Protein AF-A0A950ACF1-F1 (afdb_monomer_lite)

Sequence (476 aa):
MDDERRKQRQRLLIRALIIVLVVAILGFWPLPYYVVGPWAAEDLDHVVHVAGASPPPGAMYDTTIIPLPGRPATVIAAKLLPGVEILPRTELAPSNMSDFEVIRASYASQEEGKQSAAIVAAHAVGLPFEFKHIYSIARLNPLRTSGQCFRPGDRLVSVDGTPIDALGILVGAAQSKPAGSHFDVRVVRGGKQARLRCTTALIQKRPRFGVVLGVNEIIGPLPIEVTYTLPWYQSGGSSGLMFALQIYRTLTHVDLTHGLGVAGTGVIDNDGNVGPIVGARQKVIAAKRKGASVFLVPAQNYDDVRDTPGMRVIPVSNFNEAVNWLSWRLGSCPKAADDITSLTGIAFADLPIGDAELNGTKLPAGILRLDYGHAACNLIRFWYFWRDRGVPLRVHFVKSTMRQATLSMMHGRPTLIITDTRGRAYSKALPRLPDALVGYFISNRPGIALWTSPHTYDYVGFGAQGITLWHAQPTQ

Radius of gyration: 30.92 Å; chains: 1; bounding box: 105×61×81 Å

Structure (mmCIF, N/CA/C/O backbone):
data_AF-A0A950ACF1-F1
#
_entry.id   AF-A0A950ACF1-F1
#
loop_
_atom_site.group_PDB
_atom_site.id
_atom_site.type_symbol
_atom_site.label_atom_id
_atom_site.label_alt_id
_atom_site.label_comp_id
_atom_site.label_asym_id
_atom_site.label_entity_id
_atom_site.label_seq_id
_atom_site.pdbx_PDB_ins_code
_atom_site.Cartn_x
_atom_site.Cartn_y
_atom_site.Cartn_z
_atom_site.occupancy
_atom_site.B_iso_or_equiv
_atom_site.auth_seq_id
_atom_site.auth_comp_id
_atom_site.auth_asym_id
_atom_site.auth_atom_id
_atom_site.pdbx_PDB_model_num
ATOM 1 N N . MET A 1 1 ? 54.295 22.801 -48.598 1.00 59.25 1 MET A N 1
ATOM 2 C CA . MET A 1 1 ? 53.868 21.456 -48.145 1.00 59.25 1 MET A CA 1
ATOM 3 C C . MET A 1 1 ? 53.621 21.404 -46.631 1.00 59.25 1 MET A C 1
ATOM 5 O O . MET A 1 1 ? 52.627 20.813 -46.231 1.00 59.25 1 MET A O 1
ATOM 9 N N . ASP A 1 2 ? 54.438 22.064 -45.797 1.00 70.00 2 ASP A N 1
ATOM 10 C CA . ASP A 1 2 ? 54.227 22.118 -44.333 1.00 70.00 2 ASP A CA 1
ATOM 11 C C . ASP A 1 2 ? 53.008 22.938 -43.877 1.00 70.00 2 ASP A C 1
ATOM 13 O O . ASP A 1 2 ? 52.310 22.534 -42.948 1.00 70.00 2 ASP A O 1
ATOM 17 N N . ASP A 1 3 ? 52.692 24.051 -44.546 1.00 75.50 3 ASP A N 1
ATOM 18 C CA . ASP A 1 3 ? 51.547 24.900 -44.172 1.00 75.50 3 ASP A CA 1
ATOM 19 C C . ASP A 1 3 ? 50.185 24.215 -44.434 1.00 75.50 3 ASP A C 1
ATOM 21 O O . ASP A 1 3 ? 49.265 24.284 -43.620 1.00 75.50 3 ASP A O 1
ATOM 25 N N . GLU A 1 4 ? 50.085 23.449 -45.524 1.00 78.62 4 GLU A N 1
ATOM 26 C CA . GLU A 1 4 ? 48.934 22.588 -45.853 1.00 78.62 4 GLU A CA 1
ATOM 27 C C . GLU A 1 4 ? 48.722 21.494 -44.791 1.00 78.62 4 GLU A C 1
ATOM 29 O O . GLU A 1 4 ? 47.621 21.348 -44.252 1.00 78.62 4 GLU A O 1
ATOM 34 N N . ARG A 1 5 ? 49.791 20.782 -44.396 1.00 78.62 5 ARG A N 1
ATOM 35 C CA . ARG A 1 5 ? 49.733 19.759 -43.334 1.00 78.62 5 ARG A CA 1
ATOM 36 C C . ARG A 1 5 ? 49.367 20.363 -41.976 1.00 78.62 5 ARG A C 1
ATOM 38 O O . ARG A 1 5 ? 48.595 19.760 -41.227 1.00 78.62 5 ARG A O 1
ATOM 45 N N . ARG A 1 6 ? 49.862 21.567 -41.661 1.00 83.25 6 ARG A N 1
ATOM 46 C CA . ARG A 1 6 ? 49.518 22.307 -40.435 1.00 83.25 6 ARG A CA 1
ATOM 47 C C . ARG A 1 6 ? 48.039 22.697 -40.409 1.00 83.25 6 ARG A C 1
ATOM 49 O O . ARG A 1 6 ? 47.369 22.423 -39.414 1.00 83.25 6 ARG A O 1
ATOM 56 N N . LYS A 1 7 ? 47.506 23.247 -41.506 1.00 84.25 7 LYS A N 1
ATOM 57 C CA . LYS A 1 7 ? 46.078 23.585 -41.654 1.00 84.25 7 LYS A CA 1
ATOM 58 C C . LYS A 1 7 ? 45.184 22.344 -41.584 1.00 84.25 7 LYS A C 1
ATOM 60 O O . LYS A 1 7 ? 44.139 22.381 -40.936 1.00 84.25 7 LYS A O 1
ATOM 65 N N . GLN A 1 8 ? 45.593 21.227 -42.187 1.00 86.81 8 GLN A N 1
ATOM 66 C CA . GLN A 1 8 ? 44.850 19.964 -42.131 1.00 86.81 8 GLN A CA 1
ATOM 67 C C . GLN A 1 8 ? 44.828 19.372 -40.713 1.00 86.81 8 GLN A C 1
ATOM 69 O O . GLN A 1 8 ? 43.761 19.000 -40.223 1.00 86.81 8 GLN A O 1
ATOM 74 N N . ARG A 1 9 ? 45.970 19.366 -40.010 1.00 88.06 9 ARG A N 1
ATOM 75 C CA . ARG A 1 9 ? 46.056 18.957 -38.599 1.00 88.06 9 ARG A CA 1
ATOM 76 C C . ARG A 1 9 ? 45.216 19.866 -37.701 1.00 88.06 9 ARG A C 1
ATOM 78 O O . ARG A 1 9 ? 44.505 19.367 -36.837 1.00 88.06 9 ARG A O 1
ATOM 85 N N . GLN A 1 10 ? 45.227 21.176 -37.938 1.00 90.62 10 GLN A N 1
ATOM 86 C CA . GLN A 1 10 ? 44.403 22.134 -37.199 1.00 90.62 10 GLN A CA 1
ATOM 87 C C . GLN A 1 10 ? 42.901 21.891 -37.424 1.00 90.62 10 GLN A C 1
ATOM 89 O O . GLN A 1 10 ? 42.143 21.862 -36.461 1.00 90.62 10 GLN A O 1
ATOM 94 N N . ARG A 1 11 ? 42.463 21.626 -38.664 1.00 92.69 11 ARG A N 1
ATOM 95 C CA . ARG A 1 11 ? 41.067 21.246 -38.965 1.00 92.69 11 ARG A CA 1
ATOM 96 C C . ARG A 1 11 ? 40.663 19.934 -38.288 1.00 92.69 11 ARG A C 1
ATOM 98 O O . ARG A 1 11 ? 39.550 19.842 -37.779 1.00 92.69 11 ARG A O 1
ATOM 105 N N . LEU A 1 12 ? 41.548 18.934 -38.266 1.00 91.38 12 LEU A N 1
ATOM 106 C CA . LEU A 1 12 ? 41.316 17.664 -37.567 1.00 91.38 12 LEU A CA 1
ATOM 107 C C . LEU A 1 12 ? 41.183 17.865 -36.053 1.00 91.38 12 LEU A C 1
ATOM 109 O O . LEU A 1 12 ? 40.241 17.349 -35.460 1.00 91.38 12 LEU A O 1
ATOM 113 N N . LEU A 1 13 ? 42.064 18.666 -35.447 1.00 93.62 13 LEU A N 1
ATOM 114 C CA . LEU A 1 13 ? 41.998 19.004 -34.023 1.00 93.62 13 LEU A CA 1
ATOM 115 C C . LEU A 1 13 ? 40.719 19.773 -33.672 1.00 93.62 13 LEU A C 1
ATOM 117 O O . LEU A 1 13 ? 40.073 19.450 -32.681 1.00 93.62 13 LEU A O 1
ATOM 121 N N . ILE A 1 14 ? 40.308 20.734 -34.505 1.00 94.38 14 ILE A N 1
ATOM 122 C CA . ILE A 1 14 ? 39.051 21.475 -34.316 1.00 94.38 14 ILE A CA 1
ATOM 123 C C . ILE A 1 14 ? 37.847 20.530 -34.403 1.00 94.38 14 ILE A C 1
ATOM 125 O O . ILE A 1 14 ? 36.968 20.584 -33.549 1.00 94.38 14 ILE A O 1
ATOM 129 N N . ARG A 1 15 ? 37.805 19.627 -35.392 1.00 95.38 15 ARG A N 1
ATOM 130 C CA . ARG A 1 15 ? 36.728 18.628 -35.508 1.00 95.38 15 ARG A CA 1
ATOM 131 C C . ARG A 1 15 ? 36.684 17.698 -34.299 1.00 95.38 15 ARG A C 1
ATOM 133 O O . ARG A 1 15 ? 35.604 17.465 -33.770 1.00 95.38 15 ARG A O 1
ATOM 140 N N . ALA A 1 16 ? 37.837 17.208 -33.847 1.00 94.75 16 ALA A N 1
ATOM 141 C CA . ALA A 1 16 ? 37.926 16.375 -32.653 1.00 94.75 16 ALA A CA 1
ATOM 142 C C . ALA A 1 16 ? 37.417 17.124 -31.413 1.00 94.75 16 ALA A C 1
ATOM 144 O O . ALA A 1 16 ? 36.610 16.582 -30.665 1.00 94.75 16 ALA A O 1
ATOM 145 N N . LEU A 1 17 ? 37.805 18.392 -31.242 1.00 96.38 17 LEU A N 1
ATOM 146 C CA . LEU A 1 17 ? 37.333 19.234 -30.144 1.00 96.38 17 LEU A CA 1
ATOM 147 C C . LEU A 1 17 ? 35.815 19.455 -30.193 1.00 96.38 17 LEU A C 1
ATOM 149 O O . LEU A 1 17 ? 35.157 19.347 -29.164 1.00 96.38 17 LEU A O 1
ATOM 153 N N . ILE A 1 18 ? 35.247 19.718 -31.375 1.00 96.19 18 ILE A N 1
ATOM 154 C CA . ILE A 1 18 ? 33.795 19.865 -31.553 1.00 96.19 18 ILE A CA 1
ATOM 155 C C . ILE A 1 18 ? 33.076 18.565 -31.192 1.00 96.19 18 ILE A C 1
ATOM 157 O O . ILE A 1 18 ? 32.082 18.607 -30.476 1.00 96.19 18 ILE A O 1
ATOM 161 N N . ILE A 1 19 ? 33.575 17.412 -31.644 1.00 96.06 19 ILE A N 1
ATOM 162 C CA . ILE A 1 19 ? 32.984 16.109 -31.310 1.00 96.06 19 ILE A CA 1
ATOM 163 C C . ILE A 1 19 ? 33.024 15.883 -29.797 1.00 96.06 19 ILE A C 1
ATOM 165 O O . ILE A 1 19 ? 32.004 15.527 -29.214 1.00 96.06 19 ILE A O 1
ATOM 169 N N . VAL A 1 20 ? 34.162 16.146 -29.148 1.00 96.25 20 VAL A N 1
ATOM 170 C CA . VAL A 1 20 ? 34.296 16.039 -27.687 1.00 96.25 20 VAL A CA 1
ATOM 171 C C . VAL A 1 20 ? 33.315 16.973 -26.979 1.00 96.25 20 VAL A C 1
ATOM 173 O O . VAL A 1 20 ? 32.646 16.544 -26.044 1.00 96.25 20 VAL A O 1
ATOM 176 N N . LEU A 1 21 ? 33.170 18.216 -27.445 1.00 95.88 21 LEU A N 1
ATOM 177 C CA . LEU A 1 21 ? 32.227 19.178 -26.875 1.00 95.88 21 LEU A CA 1
ATOM 178 C C . LEU A 1 21 ? 30.772 18.722 -27.048 1.00 95.88 21 LEU A C 1
ATOM 180 O O . LEU A 1 21 ? 29.998 18.793 -26.100 1.00 95.88 21 LEU A O 1
ATOM 184 N N . VAL A 1 22 ? 30.397 18.218 -28.225 1.00 95.62 22 VAL A N 1
ATOM 185 C CA . VAL A 1 22 ? 29.049 17.693 -28.487 1.00 95.62 22 VAL A CA 1
ATOM 186 C C . VAL A 1 22 ? 28.767 16.484 -27.601 1.00 95.62 22 VAL A C 1
ATOM 188 O O . VAL A 1 22 ? 27.722 16.438 -26.960 1.00 95.62 22 VAL A O 1
ATOM 191 N N . VAL A 1 23 ? 29.700 15.536 -27.499 1.00 94.62 23 VAL A N 1
ATOM 192 C CA . VAL A 1 23 ? 29.569 14.374 -26.606 1.00 94.62 23 VAL A CA 1
ATOM 193 C C . VAL A 1 23 ? 29.463 14.820 -25.147 1.00 94.62 23 VAL A C 1
ATOM 195 O O . VAL A 1 23 ? 28.624 14.298 -24.415 1.00 94.62 23 VAL A O 1
ATOM 198 N N . ALA A 1 24 ? 30.239 15.824 -24.730 1.00 94.12 24 ALA A N 1
ATOM 199 C CA . ALA A 1 24 ? 30.163 16.381 -23.385 1.00 94.12 24 ALA A CA 1
ATOM 200 C C . ALA A 1 24 ? 28.803 17.047 -23.112 1.00 94.12 24 ALA A C 1
ATOM 202 O O . ALA A 1 24 ? 28.193 16.794 -22.078 1.00 94.12 24 ALA A O 1
ATOM 203 N N . ILE A 1 25 ? 28.273 17.838 -24.049 1.00 93.81 25 ILE A N 1
ATOM 204 C CA . ILE A 1 25 ? 26.947 18.459 -23.920 1.00 93.81 25 ILE A CA 1
ATOM 205 C C . ILE A 1 25 ? 25.858 17.382 -23.868 1.00 93.81 25 ILE A C 1
ATOM 207 O O . ILE A 1 25 ? 25.028 17.387 -22.962 1.00 93.81 25 ILE A O 1
ATOM 211 N N . LEU A 1 26 ? 25.880 16.415 -24.788 1.00 93.12 26 LEU A N 1
ATOM 212 C CA . LEU A 1 26 ? 24.902 15.326 -24.815 1.00 93.12 26 LEU A CA 1
ATOM 213 C C . LEU A 1 26 ? 24.937 14.488 -23.530 1.00 93.12 26 LEU A C 1
ATOM 215 O O . LEU A 1 26 ? 23.890 14.053 -23.045 1.00 93.12 26 LEU A O 1
ATOM 219 N N . GLY A 1 27 ? 26.141 14.266 -23.003 1.00 90.56 27 GLY A N 1
ATOM 220 C CA . GLY A 1 27 ? 26.412 13.380 -21.884 1.00 90.56 27 GLY A CA 1
ATOM 221 C C . GLY A 1 27 ? 26.363 14.029 -20.507 1.00 90.56 27 GLY A C 1
ATOM 222 O O . GLY A 1 27 ? 26.218 13.281 -19.549 1.00 90.56 27 GLY A O 1
ATOM 223 N N . PHE A 1 28 ? 26.461 15.356 -20.371 1.00 91.56 28 PHE A N 1
ATOM 224 C CA . PHE A 1 28 ? 26.567 16.031 -19.065 1.00 91.56 28 PHE A CA 1
ATOM 225 C C . PHE A 1 28 ? 25.699 17.282 -18.906 1.00 91.56 28 PHE A C 1
ATOM 227 O O . PHE A 1 28 ? 25.537 17.731 -17.773 1.00 91.56 28 PHE A O 1
ATOM 234 N N . TRP A 1 29 ? 25.118 17.841 -19.976 1.00 92.38 29 TRP A N 1
ATOM 235 C CA . TRP A 1 29 ? 24.263 19.021 -19.838 1.00 92.38 29 TRP A CA 1
ATOM 236 C C . TRP A 1 29 ? 22.988 18.670 -19.053 1.00 92.38 29 TRP A C 1
ATOM 238 O O . TRP A 1 29 ? 22.225 17.809 -19.506 1.00 92.38 29 TRP A O 1
ATOM 248 N N . PRO A 1 30 ? 22.742 19.292 -17.886 1.00 89.38 30 PRO A N 1
ATOM 249 C CA . PRO A 1 30 ? 21.595 18.956 -17.059 1.00 89.38 30 PRO A CA 1
ATOM 250 C C . PRO A 1 30 ? 20.312 19.504 -17.685 1.00 89.38 30 PRO A C 1
ATOM 252 O O . PRO A 1 30 ? 20.248 20.657 -18.114 1.00 89.38 30 PRO A O 1
ATOM 255 N N . LEU A 1 31 ? 19.273 18.678 -17.717 1.00 90.69 31 LEU A N 1
ATOM 256 C CA . LEU A 1 31 ? 17.921 19.070 -18.097 1.00 90.69 31 LEU A CA 1
ATOM 257 C C . LEU A 1 31 ? 16.986 18.941 -16.884 1.00 90.69 31 LEU A C 1
ATOM 259 O O . LEU A 1 31 ? 17.236 18.113 -16.008 1.00 90.69 31 LEU A O 1
ATOM 263 N N . PRO A 1 32 ? 15.887 19.713 -16.819 1.00 90.12 32 PRO A N 1
ATOM 264 C CA . PRO A 1 32 ? 14.957 19.708 -15.685 1.00 90.12 32 PRO A CA 1
ATOM 265 C C . PRO A 1 32 ? 13.999 18.498 -15.695 1.00 90.12 32 PRO A C 1
ATOM 267 O O . PRO A 1 32 ? 12.818 18.627 -15.372 1.00 90.12 32 PRO A O 1
ATOM 270 N N . TYR A 1 33 ? 14.501 17.317 -16.061 1.00 89.88 33 TYR A N 1
ATOM 271 C CA . TYR A 1 33 ? 13.730 16.082 -16.196 1.00 89.88 33 TYR A CA 1
ATOM 272 C C . TYR A 1 33 ? 14.450 14.907 -15.537 1.00 89.88 33 TYR A C 1
ATOM 274 O O . TYR A 1 33 ? 15.666 14.938 -15.358 1.00 89.88 33 TYR A O 1
ATOM 282 N N . TYR A 1 34 ? 13.704 13.849 -15.252 1.00 90.06 34 TYR A N 1
ATOM 283 C CA . TYR A 1 34 ? 14.215 12.501 -15.047 1.00 90.06 34 TYR A CA 1
ATOM 284 C C . TYR A 1 34 ? 13.729 11.597 -16.173 1.00 90.06 34 TYR A C 1
ATOM 286 O O . TYR A 1 34 ? 12.640 11.776 -16.714 1.00 90.06 34 TYR A O 1
ATOM 294 N N . VAL A 1 35 ? 14.547 10.611 -16.510 1.00 91.88 35 VAL A N 1
ATOM 295 C CA . VAL A 1 35 ? 14.185 9.507 -17.390 1.00 91.88 35 VAL A CA 1
ATOM 296 C C . VAL A 1 35 ? 13.959 8.284 -16.512 1.00 91.88 35 VAL A C 1
ATOM 298 O O . VAL A 1 35 ? 14.877 7.851 -15.817 1.00 91.88 35 VAL A O 1
ATOM 301 N N . VAL A 1 36 ? 12.739 7.753 -16.519 1.00 90.81 36 VAL A N 1
ATOM 302 C CA . VAL A 1 36 ? 12.312 6.645 -15.659 1.00 90.81 36 VAL A CA 1
ATOM 303 C C . VAL A 1 36 ? 11.988 5.427 -16.511 1.00 90.81 36 VAL A C 1
ATOM 305 O O . VAL A 1 36 ? 11.201 5.511 -17.453 1.00 90.81 36 VAL A O 1
ATOM 308 N N . GLY A 1 37 ? 12.587 4.285 -16.178 1.00 91.19 37 GLY A N 1
ATOM 309 C CA . GLY A 1 37 ? 12.378 3.025 -16.891 1.00 91.19 37 GLY A CA 1
ATOM 310 C C . GLY A 1 37 ? 12.164 1.824 -15.963 1.00 91.19 37 GLY A C 1
ATOM 311 O O . GLY A 1 37 ? 12.473 1.904 -14.768 1.00 91.19 37 GLY A O 1
ATOM 312 N N . PRO A 1 38 ? 11.642 0.703 -16.503 1.00 91.31 38 PRO A N 1
ATOM 313 C CA . PRO A 1 38 ? 11.523 -0.554 -15.772 1.00 91.31 38 PRO A CA 1
ATOM 314 C C . PRO A 1 38 ? 12.912 -1.062 -15.388 1.00 91.31 38 PRO A C 1
ATOM 316 O O . PRO A 1 38 ? 13.802 -1.110 -16.240 1.00 91.31 38 PRO A O 1
ATOM 319 N N . TRP A 1 39 ? 13.080 -1.473 -14.131 1.00 90.19 39 TRP A N 1
ATOM 320 C CA . TRP A 1 39 ? 14.348 -2.007 -13.637 1.00 90.19 39 TRP A CA 1
ATOM 321 C C . TRP A 1 39 ? 14.224 -3.473 -13.220 1.00 90.19 39 TRP A C 1
ATOM 323 O O . TRP A 1 39 ? 14.405 -4.355 -14.060 1.00 90.19 39 TRP A O 1
ATOM 333 N N . ALA A 1 40 ? 13.872 -3.738 -11.963 1.00 91.00 40 ALA A N 1
ATOM 334 C CA . ALA A 1 40 ? 13.846 -5.083 -11.399 1.00 91.00 40 ALA A CA 1
ATOM 335 C C . ALA A 1 40 ? 12.542 -5.373 -10.649 1.00 91.00 40 ALA A C 1
ATOM 337 O O . ALA A 1 40 ? 11.865 -4.466 -10.154 1.00 91.00 40 ALA A O 1
ATOM 338 N N . ALA A 1 41 ? 12.229 -6.666 -10.583 1.00 95.12 41 ALA A N 1
ATOM 339 C CA . ALA A 1 41 ? 11.242 -7.243 -9.688 1.00 95.12 41 ALA A CA 1
ATOM 340 C C . ALA A 1 41 ? 11.959 -8.297 -8.828 1.00 95.12 41 ALA A C 1
ATOM 342 O O . ALA A 1 41 ? 12.358 -9.354 -9.338 1.00 95.12 41 ALA A O 1
ATOM 343 N N . GLU A 1 42 ? 12.198 -7.954 -7.565 1.00 95.62 42 GLU A N 1
ATOM 344 C CA . GLU A 1 42 ? 12.987 -8.753 -6.625 1.00 95.62 42 GLU A CA 1
ATOM 345 C C . GLU A 1 42 ? 12.108 -9.767 -5.912 1.00 95.62 42 GLU A C 1
ATOM 347 O O . GLU A 1 42 ? 11.001 -9.433 -5.498 1.00 95.62 42 GLU A O 1
ATOM 352 N N . ASP A 1 43 ? 12.602 -10.995 -5.775 1.00 96.25 43 ASP A N 1
ATOM 353 C CA . ASP A 1 43 ? 11.902 -12.054 -5.047 1.00 96.25 43 ASP A CA 1
ATOM 354 C C . ASP A 1 43 ? 11.985 -11.800 -3.542 1.00 96.25 43 ASP A C 1
ATOM 356 O O . ASP A 1 43 ? 13.077 -11.722 -2.971 1.00 96.25 43 ASP A O 1
ATOM 360 N N . LEU A 1 44 ? 10.827 -11.646 -2.906 1.00 96.88 44 LEU A N 1
ATOM 361 C CA . LEU A 1 44 ? 10.745 -11.254 -1.507 1.00 96.88 44 LEU A CA 1
ATOM 362 C C . LEU A 1 44 ? 11.279 -12.317 -0.548 1.00 96.88 44 LEU A C 1
ATOM 364 O O . LEU A 1 44 ? 11.723 -11.952 0.541 1.00 96.88 44 LEU A O 1
ATOM 368 N N . ASP A 1 45 ? 11.329 -13.586 -0.958 1.00 95.62 45 ASP A N 1
ATOM 369 C CA . ASP A 1 45 ? 11.904 -14.667 -0.150 1.00 95.62 45 ASP A CA 1
ATOM 370 C C . ASP A 1 45 ? 13.422 -14.491 0.060 1.00 95.62 45 ASP A C 1
ATOM 372 O O . ASP A 1 45 ? 13.988 -14.980 1.040 1.00 95.62 45 ASP A O 1
ATOM 376 N N . HIS A 1 46 ? 14.090 -13.751 -0.831 1.00 94.62 46 HIS A N 1
ATOM 377 C CA . HIS A 1 46 ? 15.515 -13.410 -0.730 1.00 94.62 46 HIS A CA 1
ATOM 378 C C . HIS A 1 46 ? 15.776 -12.014 -0.160 1.00 94.62 46 HIS A C 1
ATOM 380 O O . HIS A 1 46 ? 16.929 -11.656 0.075 1.00 94.62 46 HIS A O 1
ATOM 386 N N . VAL A 1 47 ? 14.722 -11.221 0.032 1.00 95.56 47 VAL A N 1
ATOM 387 C CA . VAL A 1 47 ? 14.828 -9.820 0.444 1.00 95.56 47 VAL A CA 1
ATOM 388 C C . VAL A 1 47 ? 14.407 -9.622 1.890 1.00 95.56 47 VAL A C 1
ATOM 390 O O . VAL A 1 47 ? 15.050 -8.845 2.588 1.00 95.56 47 VAL A O 1
ATOM 393 N N . VAL A 1 48 ? 13.341 -10.280 2.347 1.00 97.75 48 VAL A N 1
ATOM 394 C CA . VAL A 1 48 ? 12.764 -10.065 3.680 1.00 97.75 48 VAL A CA 1
ATOM 395 C C . VAL A 1 48 ? 12.901 -11.337 4.503 1.00 97.75 48 VAL A C 1
ATOM 397 O O . VAL A 1 48 ? 12.339 -12.376 4.160 1.00 97.75 48 VAL A O 1
ATOM 400 N N . HIS A 1 49 ? 13.609 -11.245 5.624 1.00 98.00 49 HIS A N 1
ATOM 401 C CA . HIS A 1 49 ? 13.852 -12.377 6.510 1.00 98.00 49 HIS A CA 1
ATOM 402 C C . HIS A 1 49 ? 13.301 -12.090 7.900 1.00 98.00 49 HIS A C 1
ATOM 404 O O . HIS A 1 49 ? 13.713 -11.135 8.558 1.00 98.00 49 HIS A O 1
ATOM 410 N N . VAL A 1 50 ? 12.386 -12.941 8.356 1.00 97.75 50 VAL A N 1
ATOM 411 C CA . VAL A 1 50 ? 11.824 -12.889 9.708 1.00 97.75 50 VAL A CA 1
ATOM 412 C C . VAL A 1 50 ? 12.550 -13.915 10.570 1.00 97.75 50 VAL A C 1
ATOM 414 O O . VAL A 1 50 ? 12.611 -15.092 10.212 1.00 97.75 50 VAL A O 1
ATOM 417 N N . ALA A 1 51 ? 13.114 -13.486 11.698 1.00 97.12 51 ALA A N 1
ATOM 418 C CA . ALA A 1 51 ? 13.851 -14.382 12.582 1.00 97.12 51 ALA A CA 1
ATOM 419 C C . ALA A 1 51 ? 12.962 -15.542 13.069 1.00 97.12 51 ALA A C 1
ATOM 421 O O . ALA A 1 51 ? 11.860 -15.332 13.572 1.00 97.12 51 ALA A O 1
ATOM 422 N N . GLY A 1 52 ? 13.449 -16.778 12.921 1.00 94.50 52 GLY A N 1
ATOM 423 C CA . GLY A 1 52 ? 12.760 -17.982 13.399 1.00 94.50 52 GLY A CA 1
ATOM 424 C C . GLY A 1 52 ? 11.556 -18.444 12.567 1.00 94.50 52 GLY A C 1
ATOM 425 O O . GLY A 1 52 ? 10.893 -19.393 12.978 1.00 94.50 52 GLY A O 1
ATOM 426 N N . ALA A 1 53 ? 11.278 -17.829 11.413 1.00 94.44 53 ALA A N 1
ATOM 427 C CA . ALA A 1 53 ? 10.174 -18.210 10.533 1.00 94.44 53 ALA A CA 1
ATOM 428 C C . ALA A 1 53 ? 10.615 -18.275 9.062 1.00 94.44 53 ALA A C 1
ATOM 430 O O . ALA A 1 53 ? 11.638 -17.720 8.664 1.00 94.44 53 ALA A O 1
ATOM 431 N N . SER A 1 54 ? 9.852 -18.985 8.233 1.00 94.19 54 SER A N 1
ATOM 432 C CA . SER A 1 54 ? 10.098 -19.079 6.789 1.00 94.19 54 SER A CA 1
ATOM 433 C C . SER A 1 54 ? 8.789 -18.932 6.021 1.00 94.19 54 SER A C 1
ATOM 435 O O . SER A 1 54 ? 7.759 -19.425 6.492 1.00 94.19 54 SER A O 1
ATOM 437 N N . PRO A 1 55 ? 8.794 -18.246 4.868 1.00 94.12 55 PRO A N 1
ATOM 438 C CA . PRO A 1 55 ? 7.575 -18.019 4.111 1.00 94.12 55 PRO A CA 1
ATOM 439 C C . PRO A 1 55 ? 6.983 -19.336 3.584 1.00 94.12 55 PRO A C 1
ATOM 441 O O . PRO A 1 55 ? 7.718 -20.293 3.321 1.00 94.12 55 PRO A O 1
ATOM 444 N N . PRO A 1 56 ? 5.649 -19.416 3.428 1.00 89.62 56 PRO A N 1
ATOM 445 C CA . PRO A 1 56 ? 5.020 -20.526 2.724 1.00 89.62 56 PRO A CA 1
ATOM 446 C C . PRO A 1 56 ? 5.391 -20.491 1.229 1.00 89.62 56 PRO A C 1
ATOM 448 O O . PRO A 1 56 ? 5.784 -19.436 0.727 1.00 89.62 56 PRO A O 1
ATOM 451 N N . PRO A 1 57 ? 5.217 -21.602 0.484 1.00 87.56 57 PRO A N 1
ATOM 452 C CA . PRO A 1 57 ? 5.470 -21.628 -0.954 1.00 87.56 57 PRO A CA 1
ATOM 453 C C . PRO A 1 57 ? 4.707 -20.530 -1.695 1.00 87.56 57 PRO A C 1
ATOM 455 O O . PRO A 1 57 ? 3.593 -20.181 -1.307 1.00 87.56 57 PRO A O 1
ATOM 458 N N . GLY A 1 58 ? 5.293 -20.014 -2.776 1.00 87.44 58 GLY A N 1
ATOM 459 C CA . GLY A 1 58 ? 4.646 -19.038 -3.646 1.00 87.44 58 GLY A CA 1
ATOM 460 C C . GLY A 1 58 ? 5.462 -17.772 -3.850 1.00 87.44 58 GLY A C 1
ATOM 461 O O . GLY A 1 58 ? 6.055 -17.264 -2.903 1.00 87.44 58 GLY A O 1
ATOM 462 N N . ALA A 1 59 ? 5.457 -17.245 -5.072 1.00 91.19 59 ALA A N 1
ATOM 463 C CA . ALA A 1 59 ? 6.339 -16.155 -5.459 1.00 91.19 59 ALA A CA 1
ATOM 464 C C . ALA A 1 59 ? 5.694 -14.774 -5.265 1.00 91.19 59 ALA A C 1
ATOM 466 O O . ALA A 1 59 ? 4.678 -14.460 -5.899 1.00 91.19 59 ALA A O 1
ATOM 467 N N . MET A 1 60 ? 6.320 -13.937 -4.430 1.00 96.81 60 MET A N 1
ATOM 468 C CA . MET A 1 60 ? 5.980 -12.520 -4.292 1.00 96.81 60 MET A CA 1
ATOM 469 C C . MET A 1 60 ? 7.146 -11.625 -4.707 1.00 96.81 60 MET A C 1
ATOM 471 O O . MET A 1 60 ? 8.288 -11.880 -4.333 1.00 96.81 60 MET A O 1
ATOM 475 N N . TYR A 1 61 ? 6.853 -10.555 -5.447 1.00 97.81 61 TYR A N 1
ATOM 476 C CA . TYR A 1 61 ? 7.871 -9.660 -5.989 1.00 97.81 61 TYR A CA 1
ATOM 477 C C . TYR A 1 61 ? 7.653 -8.194 -5.609 1.00 97.81 61 TYR A C 1
ATOM 479 O O . TYR A 1 61 ? 6.565 -7.648 -5.813 1.00 97.81 61 TYR A O 1
ATOM 487 N N . ASP A 1 62 ? 8.708 -7.523 -5.148 1.00 96.00 62 ASP A N 1
ATOM 488 C CA . ASP A 1 62 ? 8.728 -6.059 -5.058 1.00 96.00 62 ASP A CA 1
ATOM 489 C C . ASP A 1 62 ? 9.315 -5.435 -6.324 1.00 96.00 62 ASP A C 1
ATOM 491 O O . ASP A 1 62 ? 10.253 -5.967 -6.915 1.00 96.00 62 ASP A O 1
ATOM 495 N N . THR A 1 63 ? 8.774 -4.292 -6.745 1.00 95.12 63 THR A N 1
ATOM 496 C CA . THR A 1 63 ? 9.127 -3.662 -8.021 1.00 95.12 63 THR A CA 1
ATOM 497 C C . THR A 1 63 ? 9.805 -2.309 -7.863 1.00 95.12 63 THR A C 1
ATOM 499 O O . THR A 1 63 ? 9.317 -1.389 -7.197 1.00 95.12 63 THR A O 1
ATOM 502 N N . THR A 1 64 ? 10.924 -2.161 -8.570 1.00 90.94 64 THR A N 1
ATOM 503 C CA . THR A 1 64 ? 11.777 -0.972 -8.537 1.00 90.94 64 THR A CA 1
ATOM 504 C C . THR A 1 64 ? 11.864 -0.321 -9.915 1.00 90.94 64 THR A C 1
ATOM 506 O O . THR A 1 64 ? 11.888 -0.992 -10.951 1.00 90.94 64 THR A O 1
ATOM 509 N N . ILE A 1 65 ? 11.934 1.008 -9.916 1.00 91.00 65 ILE A N 1
ATOM 510 C CA . ILE A 1 65 ? 12.261 1.822 -11.090 1.00 91.00 65 ILE A CA 1
ATOM 511 C C . ILE A 1 65 ? 13.658 2.404 -10.930 1.00 91.00 65 ILE A C 1
ATOM 513 O O . ILE A 1 65 ? 14.129 2.582 -9.809 1.00 91.00 65 ILE A O 1
ATOM 517 N N . ILE A 1 66 ? 14.290 2.761 -12.045 1.00 84.19 66 ILE A N 1
ATOM 518 C CA . ILE A 1 66 ? 15.525 3.542 -12.021 1.00 84.19 66 ILE A CA 1
ATOM 519 C C . ILE A 1 66 ? 15.249 4.956 -12.556 1.00 84.19 66 ILE A C 1
ATOM 521 O O . ILE A 1 66 ? 14.907 5.105 -13.733 1.00 84.19 66 ILE A O 1
ATOM 525 N N . PRO A 1 67 ? 15.347 6.001 -11.715 1.00 86.19 67 PRO A N 1
ATOM 526 C CA . PRO A 1 67 ? 15.313 7.380 -12.178 1.00 86.19 67 PRO A CA 1
ATOM 527 C C . PRO A 1 67 ? 16.727 7.830 -12.572 1.00 86.19 67 PRO A C 1
ATOM 529 O O . PRO A 1 67 ? 17.636 7.876 -11.746 1.00 86.19 67 PRO A O 1
ATOM 532 N N . LEU A 1 68 ? 16.924 8.189 -13.841 1.00 86.75 68 LEU A N 1
ATOM 533 C CA . LEU A 1 68 ? 18.179 8.753 -14.344 1.00 86.75 68 LEU A CA 1
ATOM 534 C C . LEU A 1 68 ? 18.022 10.256 -14.603 1.00 86.75 68 LEU A C 1
ATOM 536 O O . LEU A 1 68 ? 17.043 10.646 -15.242 1.00 86.75 68 LEU A O 1
ATOM 540 N N . PRO A 1 69 ? 18.965 11.115 -14.171 1.00 86.06 69 PRO A N 1
ATOM 541 C CA . PRO A 1 69 ? 18.913 12.537 -14.489 1.00 86.06 69 PRO A CA 1
ATOM 542 C C . PRO A 1 69 ? 18.787 12.787 -15.998 1.00 86.06 69 PRO A C 1
ATOM 544 O O . PRO A 1 69 ? 19.457 12.156 -16.826 1.00 86.06 69 PRO A O 1
ATOM 547 N N . GLY A 1 70 ? 17.923 13.728 -16.364 1.00 89.88 70 GLY A N 1
ATOM 548 C CA . GLY A 1 70 ? 17.688 14.132 -17.740 1.00 89.88 70 GLY A CA 1
ATOM 549 C C . GLY A 1 70 ? 18.919 14.812 -18.326 1.00 89.88 70 GLY A C 1
ATOM 550 O O . GLY A 1 70 ? 19.398 15.822 -17.817 1.00 89.88 70 GLY A O 1
ATOM 551 N N . ARG A 1 71 ? 19.415 14.260 -19.428 1.00 92.94 71 ARG A N 1
ATOM 552 C CA . ARG A 1 71 ? 20.485 14.803 -20.268 1.00 92.94 71 ARG A CA 1
ATOM 553 C C . ARG A 1 71 ? 20.048 14.648 -21.723 1.00 92.94 71 ARG A C 1
ATOM 555 O O . ARG A 1 71 ? 19.225 13.770 -21.995 1.00 92.94 71 ARG A O 1
ATOM 562 N N . PRO A 1 72 ? 20.562 15.436 -22.681 1.00 94.00 72 PRO A N 1
ATOM 563 C CA . PRO A 1 72 ? 20.115 15.311 -24.065 1.00 94.00 72 PRO A CA 1
ATOM 564 C C . PRO A 1 72 ? 20.216 13.869 -24.593 1.00 94.00 72 PRO A C 1
ATOM 566 O O . PRO A 1 72 ? 19.270 13.389 -25.209 1.00 94.00 72 PRO A O 1
ATOM 569 N N . ALA A 1 73 ? 21.289 13.136 -24.267 1.00 92.00 73 ALA A N 1
ATOM 570 C CA . ALA A 1 73 ? 21.424 11.727 -24.642 1.00 92.00 73 ALA A CA 1
ATOM 571 C C . ALA A 1 73 ? 20.359 10.813 -24.004 1.00 92.00 73 ALA A C 1
ATOM 573 O O . ALA A 1 73 ? 19.776 9.986 -24.703 1.00 92.00 73 ALA A O 1
ATOM 574 N N . THR A 1 74 ? 20.073 10.958 -22.703 1.00 91.19 74 THR A N 1
ATOM 575 C CA . THR A 1 74 ? 19.085 10.104 -22.015 1.00 91.19 74 THR A CA 1
ATOM 576 C C . THR A 1 74 ? 17.662 10.411 -22.469 1.00 91.19 74 THR A C 1
ATOM 578 O O . THR A 1 74 ? 16.867 9.494 -22.635 1.00 91.19 74 THR A O 1
ATOM 581 N N . VAL A 1 75 ? 17.354 11.676 -22.763 1.00 92.19 75 VAL A N 1
ATOM 582 C CA . VAL A 1 75 ? 16.065 12.095 -23.335 1.00 92.19 75 VAL A CA 1
ATOM 583 C C . VAL A 1 75 ? 15.879 11.553 -24.752 1.00 92.19 75 VAL A C 1
ATOM 585 O O . VAL A 1 75 ? 14.791 11.094 -25.093 1.00 92.19 75 VAL A O 1
ATOM 588 N N . ILE A 1 76 ? 16.927 11.570 -25.583 1.00 91.69 76 ILE A N 1
ATOM 589 C CA . ILE A 1 76 ? 16.884 10.946 -26.913 1.00 91.69 76 ILE A CA 1
ATOM 590 C C . ILE A 1 76 ? 16.637 9.440 -26.776 1.00 91.69 76 ILE A C 1
ATOM 592 O O . ILE A 1 76 ? 15.748 8.913 -27.439 1.00 91.69 76 ILE A O 1
ATOM 596 N N . ALA A 1 77 ? 17.361 8.762 -25.881 1.00 88.81 77 ALA A N 1
ATOM 597 C CA . ALA A 1 77 ? 17.166 7.337 -25.623 1.00 88.81 77 ALA A CA 1
ATOM 598 C C . ALA A 1 77 ? 15.740 7.026 -25.133 1.00 88.81 77 ALA A C 1
ATOM 600 O O . ALA A 1 77 ? 15.122 6.083 -25.619 1.00 88.81 77 ALA A O 1
ATOM 601 N N . ALA A 1 78 ? 15.181 7.855 -24.247 1.00 91.38 78 ALA A N 1
ATOM 602 C CA . ALA A 1 78 ? 13.819 7.707 -23.738 1.00 91.38 78 ALA A CA 1
ATOM 603 C C . ALA A 1 78 ? 12.754 7.741 -24.844 1.00 91.38 78 ALA A C 1
ATOM 605 O O . ALA A 1 78 ? 11.758 7.036 -24.754 1.00 91.38 78 ALA A O 1
ATOM 606 N N . LYS A 1 79 ? 12.972 8.515 -25.917 1.00 89.94 79 LYS A N 1
ATOM 607 C CA . LYS A 1 79 ? 12.052 8.569 -27.067 1.00 89.94 79 LYS A CA 1
ATOM 608 C C . LYS A 1 79 ? 12.107 7.330 -27.962 1.00 89.94 79 LYS A C 1
ATOM 610 O O . LYS A 1 79 ? 11.192 7.122 -28.752 1.00 89.94 79 LYS A O 1
ATOM 615 N N . LEU A 1 80 ? 13.183 6.550 -27.880 1.00 92.56 80 LEU A N 1
ATOM 616 C CA . LEU A 1 80 ? 13.412 5.372 -28.720 1.00 92.56 80 LEU A CA 1
ATOM 617 C C . LEU A 1 80 ? 13.108 4.061 -27.984 1.00 92.56 80 LEU A C 1
ATOM 619 O O . LEU A 1 80 ? 12.809 3.056 -28.625 1.00 92.56 80 LEU A O 1
ATOM 623 N N . LEU A 1 81 ? 13.208 4.055 -26.653 1.00 89.75 81 LEU A N 1
ATOM 624 C CA . LEU A 1 81 ? 13.080 2.853 -25.835 1.00 89.75 81 LEU A CA 1
ATOM 625 C C . LEU A 1 81 ? 11.647 2.681 -25.302 1.00 89.75 81 LEU A C 1
ATOM 627 O O . LEU A 1 81 ? 11.139 3.563 -24.609 1.00 89.75 81 LEU A O 1
ATOM 631 N N . PRO A 1 82 ? 10.989 1.534 -25.557 1.00 86.56 82 PRO A N 1
ATOM 632 C CA . PRO A 1 82 ? 9.647 1.285 -25.047 1.00 86.56 82 PRO A CA 1
ATOM 633 C C . PRO A 1 82 ? 9.645 1.154 -23.518 1.00 86.56 82 PRO A C 1
ATOM 635 O O . PRO A 1 82 ? 10.533 0.539 -22.926 1.00 86.56 82 PRO A O 1
ATOM 638 N N . GLY A 1 83 ? 8.607 1.700 -22.880 1.00 84.75 83 GLY A N 1
ATOM 639 C CA . GLY A 1 83 ? 8.440 1.658 -21.424 1.00 84.75 83 GLY A CA 1
ATOM 640 C C . GLY A 1 83 ? 9.314 2.651 -20.654 1.00 84.75 83 GLY A C 1
ATOM 641 O O . GLY A 1 83 ? 9.345 2.585 -19.431 1.00 84.75 83 GLY A O 1
ATOM 642 N N . VAL A 1 84 ? 10.017 3.556 -21.337 1.00 91.12 84 VAL A N 1
ATOM 643 C CA . VAL A 1 84 ? 10.771 4.646 -20.712 1.00 91.12 84 VAL A CA 1
ATOM 644 C C . VAL A 1 84 ? 9.968 5.940 -20.812 1.00 91.12 84 VAL A C 1
ATOM 646 O O . VAL A 1 84 ? 9.360 6.223 -21.841 1.00 91.12 84 VAL A O 1
ATOM 649 N N . GLU A 1 85 ? 9.958 6.725 -19.741 1.00 90.38 85 GLU A N 1
ATOM 650 C CA . GLU A 1 85 ? 9.178 7.956 -19.641 1.00 90.38 85 GLU A CA 1
ATOM 651 C C . GLU A 1 85 ? 10.046 9.128 -19.185 1.00 90.38 85 GLU A C 1
ATOM 653 O O . GLU A 1 85 ? 11.011 8.954 -18.439 1.00 90.38 85 GLU A O 1
ATOM 658 N N . ILE A 1 86 ? 9.715 10.325 -19.669 1.00 92.19 86 ILE A N 1
ATOM 659 C CA . ILE A 1 86 ? 10.382 11.570 -19.290 1.00 92.19 86 ILE A CA 1
ATOM 660 C C . ILE A 1 86 ? 9.456 12.295 -18.322 1.00 92.19 86 ILE A C 1
ATOM 662 O O . ILE A 1 86 ? 8.397 12.765 -18.731 1.00 92.19 86 ILE A O 1
ATOM 666 N N . LEU A 1 87 ? 9.873 12.406 -17.066 1.00 89.56 87 LEU A N 1
ATOM 667 C CA . LEU A 1 87 ? 9.115 13.085 -16.021 1.00 89.56 87 LEU A CA 1
ATOM 668 C C . LEU A 1 87 ? 9.774 14.423 -15.671 1.00 89.56 87 LEU A C 1
ATOM 670 O O . LEU A 1 87 ? 11.007 14.502 -15.616 1.00 89.56 87 LEU A O 1
ATOM 674 N N . PRO A 1 88 ? 9.003 15.491 -15.414 1.00 90.38 88 PRO A N 1
ATOM 675 C CA . PRO A 1 88 ? 9.524 16.706 -14.803 1.00 90.38 88 PRO A CA 1
ATOM 676 C C . PRO A 1 88 ? 10.282 16.393 -13.512 1.00 90.38 88 PRO A C 1
ATOM 678 O O . PRO A 1 88 ? 9.836 15.585 -12.698 1.00 90.38 88 PRO A O 1
ATOM 681 N N . ARG A 1 89 ? 11.404 17.084 -13.272 1.00 85.44 89 ARG A N 1
ATOM 682 C CA . ARG A 1 89 ? 12.175 16.925 -12.025 1.00 85.44 89 ARG A CA 1
ATOM 683 C C . ARG A 1 89 ? 11.290 17.053 -10.781 1.00 85.44 89 ARG A C 1
ATOM 685 O O . ARG A 1 89 ? 11.467 16.301 -9.830 1.00 85.44 89 ARG A O 1
ATOM 692 N N . THR A 1 90 ? 10.337 17.980 -10.823 1.00 84.56 90 THR A N 1
ATOM 693 C CA . THR A 1 90 ? 9.426 18.314 -9.725 1.00 84.56 90 THR A CA 1
ATOM 694 C C . THR A 1 90 ? 8.486 17.185 -9.311 1.00 84.56 90 THR A C 1
ATOM 696 O O . THR A 1 90 ? 7.932 17.262 -8.222 1.00 84.56 90 THR A O 1
ATOM 699 N N . GLU A 1 91 ? 8.302 16.152 -10.138 1.00 81.38 91 GLU A N 1
ATOM 700 C CA . GLU A 1 91 ? 7.507 14.973 -9.762 1.00 81.38 91 GLU A CA 1
ATOM 701 C C . GLU A 1 91 ? 8.267 14.010 -8.841 1.00 81.38 91 GLU A C 1
ATOM 703 O O . GLU A 1 91 ? 7.652 13.263 -8.088 1.00 81.38 91 GLU A O 1
ATOM 708 N N . LEU A 1 92 ? 9.602 14.036 -8.877 1.00 76.94 92 LEU A N 1
ATOM 709 C CA . LEU A 1 92 ? 10.470 13.147 -8.095 1.00 76.94 92 LEU A CA 1
ATOM 710 C C . LEU A 1 92 ? 11.228 13.878 -6.988 1.00 76.94 92 LEU A C 1
ATOM 712 O O . LEU A 1 92 ? 11.584 13.283 -5.975 1.00 76.94 92 LEU A O 1
ATOM 716 N N . ALA A 1 93 ? 11.517 15.160 -7.197 1.00 80.00 93 ALA A N 1
ATOM 717 C CA . ALA A 1 93 ? 12.391 15.937 -6.341 1.00 80.00 93 ALA A CA 1
ATOM 718 C C . ALA A 1 93 ? 11.892 17.381 -6.212 1.00 80.00 93 ALA A C 1
ATOM 720 O O . ALA A 1 93 ? 11.646 18.034 -7.232 1.00 80.00 93 ALA A O 1
ATOM 721 N N . PRO A 1 94 ? 11.822 17.936 -4.990 1.00 81.25 94 PRO A N 1
ATOM 722 C CA . PRO A 1 94 ? 11.644 19.368 -4.793 1.00 81.25 94 PRO A CA 1
ATOM 723 C C . PRO A 1 94 ? 12.668 20.181 -5.598 1.00 81.25 94 PRO A C 1
ATOM 725 O O . PRO A 1 94 ? 13.834 19.799 -5.720 1.00 81.25 94 PRO A O 1
ATOM 728 N N . SER A 1 95 ? 12.247 21.327 -6.140 1.00 78.62 95 SER A N 1
ATOM 729 C CA . SER A 1 95 ? 13.091 22.159 -7.014 1.00 78.62 95 SER A CA 1
ATOM 730 C C . SER A 1 95 ? 14.347 22.702 -6.326 1.00 78.62 95 SER A C 1
ATOM 732 O O . SER A 1 95 ? 15.317 23.030 -7.004 1.00 78.62 95 SER A O 1
ATOM 734 N N . ASN A 1 96 ? 14.341 22.777 -4.995 1.00 83.69 96 ASN A N 1
ATOM 735 C CA . ASN A 1 96 ? 15.448 23.244 -4.167 1.00 83.69 96 ASN A CA 1
ATOM 736 C C . ASN A 1 96 ? 16.374 22.123 -3.659 1.00 83.69 96 ASN A C 1
ATOM 738 O O . ASN A 1 96 ? 17.308 22.434 -2.928 1.00 83.69 96 ASN A O 1
ATOM 742 N N . MET A 1 97 ? 16.130 20.855 -4.011 1.00 84.50 97 MET A N 1
ATOM 743 C CA . MET A 1 97 ? 16.989 19.733 -3.616 1.00 84.50 97 MET A CA 1
ATOM 744 C C . MET A 1 97 ? 17.955 19.331 -4.732 1.00 84.50 97 MET A C 1
ATOM 746 O O . MET A 1 97 ? 17.575 19.197 -5.901 1.00 84.50 97 MET A O 1
ATOM 750 N N . SER A 1 98 ? 19.204 19.072 -4.355 1.00 85.56 98 SER A N 1
ATOM 751 C CA . SER A 1 98 ? 20.205 18.423 -5.205 1.00 85.56 98 SER A CA 1
ATOM 752 C C . SER A 1 98 ? 19.897 16.933 -5.410 1.00 85.56 98 SER A C 1
ATOM 754 O O . SER A 1 98 ? 19.212 16.309 -4.602 1.00 85.56 98 SER A O 1
ATOM 756 N N . ASP A 1 99 ? 20.439 16.324 -6.470 1.00 81.62 99 ASP A N 1
ATOM 757 C CA . ASP A 1 99 ? 20.260 14.881 -6.743 1.00 81.62 99 ASP A CA 1
ATOM 758 C C . ASP A 1 99 ? 20.747 14.010 -5.578 1.00 81.62 99 ASP A C 1
ATOM 760 O O . ASP A 1 99 ? 20.148 12.990 -5.248 1.00 81.62 99 ASP A O 1
ATOM 764 N N . PHE A 1 100 ? 21.819 14.441 -4.914 1.00 85.25 100 PHE A N 1
ATOM 765 C CA . PHE A 1 100 ? 22.374 13.739 -3.766 1.00 85.25 100 PHE A CA 1
ATOM 766 C C . PHE A 1 100 ? 21.445 13.776 -2.543 1.00 85.25 100 PHE A C 1
ATOM 768 O O . PHE A 1 100 ? 21.293 12.766 -1.854 1.00 85.25 100 PHE A O 1
ATOM 775 N N . GLU A 1 101 ? 20.785 14.908 -2.283 1.00 89.00 101 GLU A N 1
ATOM 776 C CA . GLU A 1 101 ? 19.785 15.013 -1.213 1.00 89.00 101 GLU A CA 1
ATOM 777 C C . GLU A 1 101 ? 18.556 14.148 -1.499 1.00 89.00 101 GLU A C 1
ATOM 779 O O . GLU A 1 101 ? 18.046 13.504 -0.585 1.00 89.00 101 GLU A O 1
ATOM 784 N N . VAL A 1 102 ? 18.131 14.062 -2.763 1.00 85.50 102 VAL A N 1
ATOM 785 C CA . VAL A 1 102 ? 17.019 13.198 -3.196 1.00 85.50 102 VAL A CA 1
ATOM 786 C C . VAL A 1 102 ? 17.344 11.725 -2.964 1.00 85.50 102 VAL A C 1
ATOM 788 O O . VAL A 1 102 ? 16.524 10.991 -2.412 1.00 85.50 102 VAL A O 1
ATOM 791 N N . ILE A 1 103 ? 18.553 11.288 -3.328 1.00 86.19 103 ILE A N 1
ATOM 792 C CA . ILE A 1 103 ? 19.009 9.913 -3.085 1.00 86.19 103 ILE A CA 1
ATOM 793 C C . ILE A 1 103 ? 19.033 9.622 -1.580 1.00 86.19 103 ILE A C 1
ATOM 795 O O . ILE A 1 103 ? 18.494 8.609 -1.136 1.00 86.19 103 ILE A O 1
ATOM 799 N N . ARG A 1 104 ? 19.593 10.530 -0.770 1.00 89.81 104 ARG A N 1
ATOM 800 C CA . ARG A 1 104 ? 19.622 10.381 0.693 1.00 89.81 104 ARG A CA 1
ATOM 801 C C . ARG A 1 104 ? 18.213 10.284 1.287 1.00 89.81 104 ARG A C 1
ATOM 803 O O . ARG A 1 104 ? 17.968 9.409 2.113 1.00 89.81 104 ARG A O 1
ATOM 810 N N . ALA A 1 105 ? 17.297 11.151 0.860 1.00 88.44 105 ALA A N 1
ATOM 811 C CA . ALA A 1 105 ? 15.901 11.122 1.290 1.00 88.44 105 ALA A CA 1
ATOM 812 C C . ALA A 1 105 ? 15.199 9.820 0.870 1.00 88.44 105 ALA A C 1
ATOM 814 O O . ALA A 1 105 ? 14.413 9.271 1.637 1.00 88.44 105 ALA A O 1
ATOM 815 N N . SER A 1 106 ? 15.535 9.280 -0.304 1.00 89.31 106 SER A N 1
ATOM 816 C CA . SER A 1 106 ? 14.992 8.006 -0.789 1.00 89.31 106 SER A CA 1
ATOM 817 C C . SER A 1 106 ? 15.421 6.825 0.089 1.00 89.31 106 SER A C 1
ATOM 819 O O . SER A 1 106 ? 14.593 5.972 0.399 1.00 89.31 106 SER A O 1
ATOM 821 N N . TYR A 1 107 ? 16.675 6.776 0.552 1.00 91.81 107 TYR A N 1
ATOM 822 C CA . TYR A 1 107 ? 17.107 5.749 1.515 1.00 91.81 107 TYR A CA 1
ATOM 823 C C . TYR A 1 107 ? 16.459 5.919 2.893 1.00 91.81 107 TYR A C 1
ATOM 825 O O . TYR A 1 107 ? 16.069 4.927 3.501 1.00 91.81 107 TYR A O 1
ATOM 833 N N . ALA A 1 108 ? 16.290 7.155 3.372 1.00 92.12 108 ALA A N 1
ATOM 834 C CA . ALA A 1 108 ? 15.577 7.406 4.627 1.00 92.12 108 ALA A CA 1
ATOM 835 C C . ALA A 1 108 ? 14.110 6.941 4.549 1.00 92.12 108 ALA A C 1
ATOM 837 O O . ALA A 1 108 ? 13.640 6.235 5.435 1.00 92.12 108 ALA A O 1
ATOM 838 N N . SER A 1 109 ? 13.423 7.252 3.445 1.00 92.56 109 SER A N 1
ATOM 839 C CA . SER A 1 109 ? 12.053 6.792 3.178 1.00 92.56 109 SER A CA 1
ATOM 840 C C . SER A 1 109 ? 11.956 5.267 3.052 1.00 92.56 109 SER A C 1
ATOM 842 O O . SER A 1 109 ? 10.952 4.675 3.438 1.00 92.56 109 SER A O 1
ATOM 844 N N . GLN A 1 110 ? 12.991 4.606 2.528 1.00 93.94 110 GLN A N 1
ATOM 845 C CA . GLN A 1 110 ? 13.038 3.146 2.506 1.00 93.94 110 GLN A CA 1
ATOM 846 C C . GLN A 1 110 ? 13.116 2.562 3.919 1.00 93.94 110 GLN A C 1
ATOM 848 O O . GLN A 1 110 ? 12.434 1.582 4.207 1.00 93.94 110 GLN A O 1
ATOM 853 N N . GLU A 1 111 ? 13.942 3.145 4.787 1.00 95.12 111 GLU A N 1
ATOM 854 C CA . GLU A 1 111 ? 14.075 2.685 6.169 1.00 95.12 111 GLU A CA 1
ATOM 855 C C . GLU A 1 111 ? 12.770 2.861 6.952 1.00 95.12 111 GLU A C 1
ATOM 857 O O . GLU A 1 111 ? 12.333 1.937 7.633 1.00 95.12 111 GLU A O 1
ATOM 862 N N . GLU A 1 112 ? 12.087 3.991 6.761 1.00 93.94 112 GLU A N 1
ATOM 863 C CA . GLU A 1 112 ? 10.731 4.211 7.273 1.00 93.94 112 GLU A CA 1
ATOM 864 C C . GLU A 1 112 ? 9.760 3.137 6.757 1.00 93.94 112 GLU A C 1
ATOM 866 O O . GLU A 1 112 ? 9.092 2.476 7.548 1.00 93.94 112 GLU A O 1
ATOM 871 N N . GLY A 1 113 ? 9.761 2.861 5.448 1.00 96.56 113 GLY A N 1
ATOM 872 C CA . GLY A 1 113 ? 8.901 1.836 4.850 1.00 96.56 113 GLY A CA 1
ATOM 873 C C . GLY A 1 113 ? 9.128 0.422 5.407 1.00 96.56 113 GLY A C 1
ATOM 874 O O . GLY A 1 113 ? 8.166 -0.329 5.561 1.00 96.56 113 GLY A O 1
ATOM 875 N N . LYS A 1 114 ? 10.370 0.051 5.749 1.00 97.31 114 LYS A N 1
ATOM 876 C CA . LYS A 1 114 ? 10.686 -1.228 6.420 1.00 97.31 114 LYS A CA 1
ATOM 877 C C . LYS A 1 114 ? 10.125 -1.288 7.839 1.00 97.31 114 LYS A C 1
ATOM 879 O O . LYS A 1 114 ? 9.626 -2.336 8.254 1.00 97.31 114 LYS A O 1
ATOM 884 N N . GLN A 1 115 ? 10.234 -0.188 8.583 1.00 96.31 115 GLN A N 1
ATOM 885 C CA . GLN A 1 115 ? 9.713 -0.090 9.946 1.00 96.31 115 GLN A CA 1
ATOM 886 C C . GLN A 1 115 ? 8.186 -0.167 9.940 1.00 96.31 115 GLN A C 1
ATOM 888 O O . GLN A 1 115 ? 7.622 -1.012 10.635 1.00 96.31 115 GLN A O 1
ATOM 893 N N . SER A 1 116 ? 7.525 0.620 9.088 1.00 97.44 116 SER A N 1
ATOM 894 C CA . SER A 1 116 ? 6.070 0.586 8.922 1.00 97.44 116 SER A CA 1
ATOM 895 C C . SER A 1 116 ? 5.574 -0.789 8.489 1.00 97.44 116 SER A C 1
ATOM 897 O O . SER A 1 116 ? 4.605 -1.293 9.050 1.00 97.44 116 SER A O 1
ATOM 899 N N . ALA A 1 117 ? 6.275 -1.458 7.571 1.00 98.44 117 ALA A N 1
ATOM 900 C CA . ALA A 1 117 ? 5.934 -2.817 7.164 1.00 98.44 117 ALA A CA 1
ATOM 901 C C . ALA A 1 117 ? 5.931 -3.813 8.338 1.00 98.44 117 ALA A C 1
ATOM 903 O O . ALA A 1 117 ? 5.000 -4.611 8.468 1.00 98.44 117 ALA A O 1
ATOM 904 N N . ALA A 1 118 ? 6.946 -3.751 9.206 1.00 98.19 118 ALA A N 1
ATOM 905 C CA . ALA A 1 118 ? 7.036 -4.606 10.387 1.00 98.19 118 ALA A CA 1
ATOM 906 C C . ALA A 1 118 ? 5.942 -4.286 11.419 1.00 98.19 118 ALA A C 1
ATOM 908 O O . ALA A 1 118 ? 5.318 -5.211 11.940 1.00 98.19 118 ALA A O 1
ATOM 909 N N . ILE A 1 119 ? 5.663 -3.000 11.670 1.00 97.25 119 ILE A N 1
ATOM 910 C CA . ILE A 1 119 ? 4.590 -2.547 12.573 1.00 97.25 119 ILE A CA 1
ATOM 911 C C . ILE A 1 119 ? 3.233 -3.057 12.086 1.00 97.25 119 ILE A C 1
ATOM 913 O O . ILE A 1 119 ? 2.503 -3.696 12.846 1.00 97.25 119 ILE A O 1
ATOM 917 N N . VAL A 1 120 ? 2.915 -2.826 10.811 1.00 96.56 120 VAL A N 1
ATOM 918 C CA . VAL A 1 120 ? 1.628 -3.207 10.220 1.00 96.56 120 VAL A CA 1
ATOM 919 C C . VAL A 1 120 ? 1.445 -4.719 10.239 1.00 96.56 120 VAL A C 1
ATOM 921 O O . VAL A 1 120 ? 0.386 -5.200 10.640 1.00 96.56 120 VAL A O 1
ATOM 924 N N . ALA A 1 121 ? 2.472 -5.486 9.863 1.00 95.50 121 ALA A N 1
ATOM 925 C CA . ALA A 1 121 ? 2.397 -6.941 9.891 1.00 95.50 121 ALA A CA 1
ATOM 926 C C . ALA A 1 121 ? 2.244 -7.479 11.324 1.00 95.50 121 ALA A C 1
ATOM 928 O O . ALA A 1 121 ? 1.374 -8.319 11.556 1.00 95.50 121 ALA A O 1
ATOM 929 N N . ALA A 1 122 ? 3.024 -6.971 12.288 1.00 93.56 122 ALA A N 1
ATOM 930 C CA . ALA A 1 122 ? 2.919 -7.355 13.698 1.00 93.56 122 ALA A CA 1
ATOM 931 C C . ALA A 1 122 ? 1.529 -7.051 14.273 1.00 93.56 122 ALA A C 1
ATOM 933 O O . ALA A 1 122 ? 0.948 -7.883 14.972 1.00 93.56 122 ALA A O 1
ATOM 934 N N . HIS A 1 123 ? 0.971 -5.885 13.941 1.00 88.25 123 HIS A N 1
ATOM 935 C CA . HIS A 1 123 ? -0.379 -5.508 14.341 1.00 88.25 123 HIS A CA 1
ATOM 936 C C . HIS A 1 123 ? -1.430 -6.430 13.707 1.00 88.25 123 HIS A C 1
ATOM 938 O O . HIS A 1 123 ? -2.318 -6.927 14.397 1.00 88.25 123 HIS A O 1
ATOM 944 N N . ALA A 1 124 ? -1.303 -6.724 12.409 1.00 83.00 124 ALA A N 1
ATOM 945 C CA . ALA A 1 124 ? -2.239 -7.575 11.678 1.00 83.00 124 ALA A CA 1
ATOM 946 C C . ALA A 1 124 ? -2.284 -9.026 12.183 1.00 83.00 124 ALA A C 1
ATOM 948 O O . ALA A 1 124 ? -3.335 -9.661 12.109 1.00 83.00 124 ALA A O 1
ATOM 949 N N . VAL A 1 125 ? -1.173 -9.551 12.712 1.00 85.50 125 VAL A N 1
ATOM 950 C CA . VAL A 1 125 ? -1.130 -10.888 13.332 1.00 85.50 125 VAL A CA 1
ATOM 951 C C . VAL A 1 125 ? -1.459 -10.879 14.832 1.00 85.50 125 VAL A C 1
ATOM 953 O O . VAL A 1 125 ? -1.454 -11.930 15.468 1.00 85.50 125 VAL A O 1
ATOM 956 N N . GLY A 1 126 ? -1.767 -9.709 15.403 1.00 85.94 126 GLY A N 1
ATOM 957 C CA . GLY A 1 126 ? -2.185 -9.564 16.797 1.00 85.94 126 GLY A CA 1
ATOM 958 C C . GLY A 1 126 ? -1.054 -9.703 17.817 1.00 85.94 126 GLY A C 1
ATOM 959 O O . GLY A 1 126 ? -1.305 -10.114 18.951 1.00 85.94 126 GLY A O 1
ATOM 960 N N . LEU A 1 127 ? 0.189 -9.391 17.440 1.00 85.56 127 LEU A N 1
ATOM 961 C CA . LEU A 1 127 ? 1.308 -9.446 18.376 1.00 85.56 127 LEU A CA 1
ATOM 962 C C . LEU A 1 127 ? 1.224 -8.326 19.428 1.00 85.56 127 LEU A C 1
ATOM 964 O O . LEU A 1 127 ? 0.818 -7.206 19.113 1.00 85.56 127 LEU A O 1
ATOM 968 N N . PRO A 1 128 ? 1.627 -8.596 20.682 1.00 91.25 128 PRO A N 1
ATOM 969 C CA . PRO A 1 128 ? 1.520 -7.618 21.754 1.00 91.25 128 PRO A CA 1
ATOM 970 C C . PRO A 1 128 ? 2.652 -6.585 21.671 1.00 91.25 128 PRO A C 1
ATOM 972 O O . PRO A 1 128 ? 3.799 -6.885 21.993 1.00 91.25 128 PRO A O 1
ATOM 975 N N . PHE A 1 129 ? 2.326 -5.350 21.293 1.00 94.25 129 PHE A N 1
ATOM 976 C CA . PHE A 1 129 ? 3.214 -4.193 21.428 1.00 94.25 129 PHE A CA 1
ATOM 977 C C . PHE A 1 129 ? 2.412 -2.913 21.678 1.00 94.25 129 PHE A C 1
ATOM 979 O O . PHE A 1 129 ? 1.201 -2.859 21.460 1.00 94.25 129 PHE A O 1
ATOM 986 N N . GLU A 1 130 ? 3.076 -1.875 22.187 1.00 92.38 130 GLU A N 1
ATOM 987 C CA . GLU A 1 130 ? 2.435 -0.574 22.356 1.00 92.38 130 GLU A CA 1
ATOM 988 C C . GLU A 1 130 ? 2.366 0.143 21.005 1.00 92.38 130 GLU A C 1
ATOM 990 O O . GLU A 1 130 ? 3.400 0.438 20.416 1.00 92.38 130 GLU A O 1
ATOM 995 N N . PHE A 1 131 ? 1.159 0.451 20.539 1.00 90.50 131 PHE A N 1
ATOM 996 C CA . PHE A 1 131 ? 0.937 1.340 19.404 1.00 90.50 131 PHE A CA 1
ATOM 997 C C . PHE A 1 131 ? -0.173 2.323 19.759 1.00 90.50 131 PHE A C 1
ATOM 999 O O . PHE A 1 131 ? -1.313 1.925 20.004 1.00 90.50 131 PHE A O 1
ATOM 1006 N N . LYS A 1 132 ? 0.175 3.604 19.902 1.00 87.56 132 LYS A N 1
ATOM 1007 C CA . LYS A 1 132 ? -0.771 4.647 20.324 1.00 87.56 132 LYS A CA 1
ATOM 1008 C C . LYS A 1 132 ? -0.566 5.928 19.541 1.00 87.56 132 LYS A C 1
ATOM 1010 O O . LYS A 1 132 ? 0.534 6.481 19.534 1.00 87.56 132 LYS A O 1
ATOM 1015 N N . HIS A 1 133 ? -1.658 6.476 19.021 1.00 89.25 133 HIS A N 1
ATOM 1016 C CA . HIS A 1 133 ? -1.657 7.828 18.487 1.00 89.25 133 HIS A CA 1
ATOM 1017 C C . HIS A 1 133 ? -1.755 8.862 19.602 1.00 89.25 133 HIS A C 1
ATOM 1019 O O . HIS A 1 133 ? -2.582 8.803 20.514 1.00 89.25 133 HIS A O 1
ATOM 1025 N N . ILE A 1 134 ? -0.915 9.872 19.477 1.00 89.19 134 ILE A N 1
ATOM 1026 C CA . ILE A 1 134 ? -0.919 11.079 20.271 1.00 89.19 134 ILE A CA 1
ATOM 1027 C C . ILE A 1 134 ? -1.343 12.228 19.372 1.00 89.19 134 ILE A C 1
ATOM 1029 O O . ILE A 1 134 ? -0.577 12.726 18.547 1.00 89.19 134 ILE A O 1
ATOM 1033 N N . TYR A 1 135 ? -2.563 12.702 19.592 1.00 91.94 135 TYR A N 1
ATOM 1034 C CA . TYR A 1 135 ? -3.076 13.883 18.916 1.00 91.94 135 TYR A CA 1
ATOM 1035 C C . TYR A 1 135 ? -2.612 15.139 19.643 1.00 91.94 135 TYR A C 1
ATOM 1037 O O . TYR A 1 135 ? -2.859 15.320 20.838 1.00 91.94 135 TYR A O 1
ATOM 1045 N N . SER A 1 136 ? -1.948 16.029 18.918 1.00 92.88 136 SER A N 1
ATOM 1046 C CA . SER A 1 136 ? -1.504 17.320 19.428 1.00 92.88 136 SER A CA 1
ATOM 1047 C C . SER A 1 136 ? -2.010 18.457 18.554 1.00 92.88 136 SER A C 1
ATOM 1049 O O . SER A 1 136 ? -2.339 18.273 17.385 1.00 92.88 136 SER A O 1
ATOM 1051 N N . ILE A 1 137 ? -2.111 19.655 19.115 1.00 92.81 137 ILE A N 1
ATOM 1052 C CA . ILE A 1 137 ? -2.464 20.843 18.345 1.00 92.81 137 ILE A CA 1
ATOM 1053 C C . ILE A 1 137 ? -1.221 21.284 17.579 1.00 92.81 137 ILE A C 1
ATOM 1055 O O . ILE A 1 137 ? -0.283 21.811 18.170 1.00 92.81 137 ILE A O 1
ATOM 1059 N N . ALA A 1 138 ? -1.209 21.089 16.262 1.00 91.12 138 ALA A N 1
ATOM 1060 C CA . ALA A 1 138 ? -0.118 21.562 15.419 1.00 91.12 138 ALA A CA 1
ATOM 1061 C C . ALA A 1 138 ? -0.226 23.076 15.215 1.00 91.12 138 ALA A C 1
ATOM 1063 O O . ALA A 1 138 ? 0.730 23.817 15.431 1.00 91.12 138 ALA A O 1
ATOM 1064 N N . ARG A 1 139 ? -1.408 23.548 14.800 1.00 89.69 139 ARG A N 1
ATOM 1065 C CA . ARG A 1 139 ? -1.676 24.966 14.522 1.00 89.69 139 ARG A CA 1
ATOM 1066 C C . ARG A 1 139 ? -3.125 25.326 14.825 1.00 89.69 139 ARG A C 1
ATOM 1068 O O . ARG A 1 139 ? -4.011 24.476 14.808 1.00 89.69 139 ARG A O 1
ATOM 1075 N N . LEU A 1 140 ? -3.373 26.609 15.055 1.00 88.75 140 LEU A N 1
ATOM 1076 C CA . LEU A 1 140 ? -4.723 27.163 15.168 1.00 88.75 140 LEU A CA 1
ATOM 1077 C C . LEU A 1 140 ? -5.158 27.728 13.815 1.00 88.75 140 LEU A C 1
ATOM 1079 O O . LEU A 1 140 ? -4.322 28.205 13.048 1.00 88.75 140 LEU A O 1
ATOM 1083 N N . ASN A 1 141 ? -6.457 27.692 13.517 1.00 82.00 141 ASN A N 1
ATOM 1084 C CA . ASN A 1 141 ? -6.985 28.393 12.354 1.00 82.00 141 ASN A CA 1
ATOM 1085 C C . ASN A 1 141 ? -6.932 29.911 12.620 1.00 82.00 141 ASN A C 1
ATOM 1087 O O . ASN A 1 141 ? -7.657 30.383 13.498 1.00 82.00 141 ASN A O 1
ATOM 1091 N N . PRO A 1 142 ? -6.130 30.689 11.869 1.00 70.12 142 PRO A N 1
ATOM 1092 C CA . PRO A 1 142 ? -5.949 32.114 12.140 1.00 70.12 142 PRO A CA 1
ATOM 1093 C C . PRO A 1 142 ? -7.226 32.935 11.911 1.00 70.12 142 PRO A C 1
ATOM 1095 O O . PRO A 1 142 ? -7.348 34.037 12.433 1.00 70.12 142 PRO A O 1
ATOM 1098 N N . LEU A 1 143 ? -8.195 32.402 11.157 1.00 70.31 143 LEU A N 1
ATOM 1099 C CA . LEU A 1 143 ? -9.425 33.102 10.783 1.00 70.31 143 LEU A CA 1
ATOM 1100 C C . LEU A 1 143 ? -10.580 32.899 11.776 1.00 70.31 143 LEU A C 1
ATOM 1102 O O . LEU A 1 143 ? -11.664 33.445 11.565 1.00 70.31 143 LEU A O 1
ATOM 1106 N N . ARG A 1 144 ? -10.419 32.072 12.821 1.00 72.56 144 ARG A N 1
ATOM 1107 C CA . ARG A 1 144 ? -11.512 31.713 13.743 1.00 72.56 144 ARG A CA 1
ATOM 1108 C C . ARG A 1 144 ? -11.051 31.697 15.199 1.00 72.56 144 ARG A C 1
ATOM 1110 O O . ARG A 1 144 ? -10.044 31.094 15.541 1.00 72.56 144 ARG A O 1
ATOM 1117 N N . THR A 1 145 ? -11.859 32.287 16.076 1.00 74.81 145 THR A N 1
ATOM 1118 C CA . THR A 1 145 ? -11.572 32.389 17.516 1.00 74.81 145 THR A CA 1
ATOM 1119 C C . THR A 1 145 ? -11.857 31.102 18.297 1.00 74.81 145 THR A C 1
ATOM 1121 O O . THR A 1 145 ? -11.324 30.934 19.389 1.00 74.81 145 THR A O 1
ATOM 1124 N N . SER A 1 146 ? -12.625 30.153 17.744 1.00 79.38 146 SER A N 1
ATOM 1125 C CA . SER A 1 146 ? -12.997 28.899 18.429 1.00 79.38 146 SER A CA 1
ATOM 1126 C C . SER A 1 146 ? -11.796 28.057 18.881 1.00 79.38 146 SER A C 1
ATOM 1128 O O . SER A 1 146 ? -11.886 27.328 19.864 1.00 79.38 146 SER A O 1
ATOM 1130 N N . GLY A 1 147 ? -10.654 28.183 18.196 1.00 77.06 147 GLY A N 1
ATOM 1131 C CA . GLY A 1 147 ? -9.427 27.455 18.524 1.00 77.06 147 GLY A CA 1
ATOM 1132 C C . GLY A 1 147 ? -8.581 28.100 19.625 1.00 77.06 147 GLY A C 1
ATOM 1133 O O . GLY A 1 147 ? -7.630 27.478 20.082 1.00 77.06 147 GLY A O 1
ATOM 1134 N N . GLN A 1 148 ? -8.894 29.322 20.071 1.00 85.25 148 GLN A N 1
ATOM 1135 C CA . GLN A 1 148 ? -8.015 30.116 20.947 1.00 85.25 148 GLN A CA 1
ATOM 1136 C C . GLN A 1 148 ? -7.873 29.576 22.379 1.00 85.25 148 GLN A C 1
ATOM 1138 O O . GLN A 1 148 ? -6.958 29.980 23.093 1.00 85.25 148 GLN A O 1
ATOM 1143 N N . CYS A 1 149 ? -8.738 28.652 22.814 1.00 91.00 149 CYS A N 1
ATOM 1144 C CA . CYS A 1 149 ? -8.537 27.945 24.084 1.00 91.00 149 CYS A CA 1
ATOM 1145 C C . CYS A 1 149 ? -7.286 27.036 24.051 1.00 91.00 149 CYS A C 1
ATOM 1147 O O . CYS A 1 149 ? -6.668 26.774 25.092 1.00 91.00 149 CYS A O 1
ATOM 1149 N N . PHE A 1 150 ? -6.906 26.570 22.857 1.00 93.00 150 PHE A N 1
ATOM 1150 C CA . PHE A 1 150 ? -5.749 25.720 22.619 1.00 93.00 150 PHE A CA 1
ATOM 1151 C C . PHE A 1 150 ? -4.483 26.538 22.377 1.00 93.00 150 PHE A C 1
ATOM 1153 O O . PHE A 1 150 ? -4.519 27.702 21.979 1.00 93.00 150 PHE A O 1
ATOM 1160 N N . ARG A 1 151 ? -3.337 25.891 22.569 1.00 92.81 151 ARG A N 1
ATOM 1161 C CA . ARG A 1 151 ? -2.023 26.378 22.149 1.00 92.81 151 ARG A CA 1
ATOM 1162 C C . ARG A 1 151 ? -1.344 25.309 21.292 1.00 92.81 151 ARG A C 1
ATOM 1164 O O . ARG A 1 151 ? -1.534 24.123 21.567 1.00 92.81 151 ARG A O 1
ATOM 1171 N N . PRO A 1 152 ? -0.551 25.692 20.275 1.00 93.12 152 PRO A N 1
ATOM 1172 C CA . PRO A 1 152 ? 0.321 24.746 19.588 1.00 93.12 152 PRO A CA 1
ATOM 1173 C C . PRO A 1 152 ? 1.163 23.942 20.589 1.00 93.12 152 PRO A C 1
ATOM 1175 O O . PRO A 1 152 ? 1.688 24.505 21.549 1.00 93.12 152 PRO A O 1
ATOM 1178 N N . GLY A 1 153 ? 1.246 22.629 20.384 1.00 92.69 1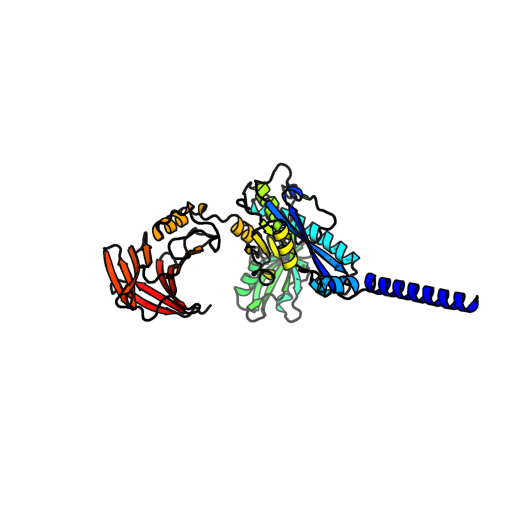53 GLY A N 1
ATOM 1179 C CA . GLY A 1 153 ? 1.900 21.682 21.290 1.00 92.69 153 GLY A CA 1
ATOM 1180 C C . GLY A 1 153 ? 1.004 21.103 22.391 1.00 92.69 153 GLY A C 1
ATOM 1181 O O . GLY A 1 153 ? 1.439 20.189 23.089 1.00 92.69 153 GLY A O 1
ATOM 1182 N N . ASP A 1 154 ? -0.242 21.568 22.553 1.00 94.75 154 ASP A N 1
ATOM 1183 C CA . ASP A 1 154 ? -1.190 20.926 23.470 1.00 94.75 154 ASP A CA 1
ATOM 1184 C C . ASP A 1 154 ? -1.461 19.489 23.026 1.00 94.75 154 ASP A C 1
ATOM 1186 O O . ASP A 1 154 ? -1.984 19.261 21.934 1.00 94.75 154 ASP A O 1
ATOM 1190 N N . ARG A 1 155 ? -1.157 18.519 23.889 1.00 94.75 155 ARG A N 1
ATOM 1191 C CA . ARG A 1 155 ? -1.511 17.117 23.665 1.00 94.75 155 ARG A CA 1
ATOM 1192 C C . ARG A 1 155 ? -2.934 16.868 24.135 1.00 94.75 155 ARG A C 1
ATOM 1194 O O . ARG A 1 155 ? -3.226 17.051 25.313 1.00 94.75 155 ARG A O 1
ATOM 1201 N N . LEU A 1 156 ? -3.806 16.427 23.244 1.00 94.12 156 LEU A N 1
ATOM 1202 C CA . LEU A 1 156 ? -5.197 16.128 23.555 1.00 94.12 156 LEU A CA 1
ATOM 1203 C C . LEU A 1 156 ? -5.295 14.834 24.374 1.00 94.12 156 LEU A C 1
ATOM 1205 O O . LEU A 1 156 ? -4.623 13.851 24.075 1.00 94.12 156 LEU A O 1
ATOM 1209 N N . VAL A 1 157 ? -6.109 14.853 25.433 1.00 94.94 157 VAL A N 1
ATOM 1210 C CA . VAL A 1 157 ? -6.331 13.696 26.321 1.00 94.94 157 VAL A CA 1
ATOM 1211 C C . VAL A 1 157 ? -7.786 13.249 26.277 1.00 94.94 157 VAL A C 1
ATOM 1213 O O . VAL A 1 157 ? -8.056 12.070 26.077 1.00 94.94 157 VAL A O 1
ATOM 1216 N N . SER A 1 158 ? -8.737 14.168 26.466 1.00 95.50 158 SER A N 1
ATOM 1217 C CA . SER A 1 158 ? -10.166 13.843 26.395 1.00 95.50 158 SER A CA 1
ATOM 1218 C C . SER A 1 158 ? -11.017 15.048 26.017 1.00 95.50 158 SER A C 1
ATOM 1220 O O . SER A 1 158 ? -10.652 16.173 26.356 1.00 95.50 158 SER A O 1
ATOM 1222 N N . VAL A 1 159 ? -12.200 14.806 25.458 1.00 95.56 159 VAL A N 1
ATOM 1223 C CA . VAL A 1 159 ? -13.263 15.802 25.259 1.00 95.56 159 VAL A CA 1
ATOM 1224 C C . VAL A 1 159 ? -14.552 15.321 25.926 1.00 95.56 159 VAL A C 1
ATOM 1226 O O . VAL A 1 159 ? -14.977 14.191 25.712 1.00 95.56 159 VAL A O 1
ATOM 1229 N N . ASP A 1 160 ? -15.137 16.151 26.790 1.00 94.00 160 ASP A N 1
ATOM 1230 C CA . ASP A 1 160 ? -16.314 15.844 27.614 1.00 94.00 160 ASP A CA 1
ATOM 1231 C C . ASP A 1 160 ? -16.205 14.484 28.332 1.00 94.00 160 ASP A C 1
ATOM 1233 O O . ASP A 1 160 ? -17.132 13.681 28.360 1.00 94.00 160 ASP A O 1
ATOM 1237 N N . GLY A 1 161 ? -15.021 14.195 28.884 1.00 92.44 161 GLY A N 1
ATOM 1238 C CA . GLY A 1 161 ? -14.722 12.933 29.570 1.00 92.44 161 GLY A CA 1
ATOM 1239 C C . GLY A 1 161 ? -14.335 11.765 28.654 1.00 92.44 161 GLY A C 1
ATOM 1240 O O . GLY A 1 161 ? -13.696 10.833 29.136 1.00 92.44 161 GLY A O 1
ATOM 1241 N N . THR A 1 162 ? -14.606 11.842 27.348 1.00 93.75 162 THR A N 1
ATOM 1242 C CA . THR A 1 162 ? -14.278 10.789 26.370 1.00 93.75 162 THR A CA 1
ATOM 1243 C C . THR A 1 162 ? -12.803 10.868 25.964 1.00 93.75 162 THR A C 1
ATOM 1245 O O . THR A 1 162 ? -12.388 11.927 25.478 1.00 93.75 162 THR A O 1
ATOM 1248 N N . PRO A 1 163 ? -11.989 9.811 26.162 1.00 93.38 163 PRO A N 1
ATOM 1249 C CA . PRO A 1 163 ? -10.599 9.775 25.703 1.00 93.38 163 PRO A CA 1
ATOM 1250 C C . PRO A 1 163 ? -10.486 10.043 24.199 1.00 93.38 163 PRO A C 1
ATOM 1252 O O . PRO A 1 163 ? -11.335 9.607 23.432 1.00 93.38 163 PRO A O 1
ATOM 1255 N N . ILE A 1 164 ? -9.455 10.777 23.778 1.00 90.06 164 ILE A N 1
ATOM 1256 C CA . ILE A 1 164 ? -9.186 11.038 22.356 1.00 90.06 164 ILE A CA 1
ATOM 1257 C C . ILE A 1 164 ? -8.070 10.092 21.906 1.00 90.06 164 ILE A C 1
ATOM 1259 O O . ILE A 1 164 ? -6.893 10.438 21.993 1.00 90.06 164 ILE A O 1
ATOM 1263 N N . ASP A 1 165 ? -8.452 8.900 21.456 1.00 82.62 165 ASP A N 1
ATOM 1264 C CA . ASP A 1 165 ? -7.573 7.865 20.885 1.00 82.62 165 ASP A CA 1
ATOM 1265 C C . ASP A 1 165 ? -7.711 7.732 19.357 1.00 82.62 165 ASP A C 1
ATOM 1267 O O . ASP A 1 165 ? -6.878 7.100 18.716 1.00 82.62 165 ASP A O 1
ATOM 1271 N N . ALA A 1 166 ? -8.701 8.408 18.765 1.00 82.62 166 ALA A N 1
ATOM 1272 C CA . ALA A 1 166 ? -8.881 8.537 17.327 1.00 82.62 166 ALA A CA 1
ATOM 1273 C C . ALA A 1 166 ? -9.287 9.966 16.935 1.00 82.62 166 ALA A C 1
ATOM 1275 O O . ALA A 1 166 ? -10.070 10.633 17.623 1.00 82.62 166 ALA A O 1
ATOM 1276 N N . LEU A 1 167 ? -8.837 10.423 15.761 1.00 80.88 167 LEU A N 1
ATOM 1277 C CA . LEU A 1 167 ? -9.197 11.736 15.201 1.00 80.88 167 LEU A CA 1
ATOM 1278 C C . LEU A 1 167 ? -10.722 11.942 15.123 1.00 80.88 167 LEU A C 1
ATOM 1280 O O . LEU A 1 167 ? -11.232 13.040 15.375 1.00 80.88 167 LEU A O 1
ATOM 1284 N N . GLY A 1 168 ? -11.450 10.871 14.793 1.00 82.88 168 GLY A N 1
ATOM 1285 C CA . GLY A 1 168 ? -12.905 10.869 14.678 1.00 82.88 168 GLY A CA 1
ATOM 1286 C C . GLY A 1 168 ? -13.619 11.300 15.959 1.00 82.88 168 GLY A C 1
ATOM 1287 O O . GLY A 1 168 ? -14.665 11.937 15.869 1.00 82.88 168 GLY A O 1
ATOM 1288 N N . ILE A 1 169 ? -13.038 11.054 17.138 1.00 86.56 169 ILE A N 1
ATOM 1289 C CA . ILE A 1 169 ? -13.646 11.421 18.424 1.00 86.56 169 ILE A CA 1
ATOM 1290 C C . ILE A 1 169 ? -13.724 12.935 18.576 1.00 86.56 169 ILE A C 1
ATOM 1292 O O . ILE A 1 169 ? -14.779 13.467 18.911 1.00 86.56 169 ILE A O 1
ATOM 1296 N N . LEU A 1 170 ? -12.643 13.657 18.272 1.00 87.31 170 LEU A N 1
ATOM 1297 C CA . LEU A 1 170 ? -12.643 15.117 18.379 1.00 87.31 170 LEU A CA 1
ATOM 1298 C C . LEU A 1 170 ? -13.609 15.750 17.366 1.00 87.31 170 LEU A C 1
ATOM 1300 O O . LEU A 1 170 ? -14.324 16.704 17.683 1.00 87.31 170 LEU A O 1
ATOM 1304 N N . VAL A 1 171 ? -13.642 15.208 16.146 1.00 87.94 171 VAL A N 1
ATOM 1305 C CA . VAL A 1 171 ? -14.533 15.670 15.074 1.00 87.94 171 VAL A CA 1
ATOM 1306 C C . VAL A 1 171 ? -16.000 15.383 15.405 1.00 87.94 171 VAL A C 1
ATOM 1308 O O . VAL A 1 171 ? -16.846 16.258 15.210 1.00 87.94 171 VAL A O 1
ATOM 1311 N N . GLY A 1 172 ? -16.296 14.189 15.917 1.00 89.88 172 GLY A N 1
ATOM 1312 C CA . GLY A 1 172 ? -17.628 13.773 16.345 1.00 89.88 172 GLY A CA 1
ATOM 1313 C C . GLY A 1 172 ? -18.116 14.585 17.540 1.00 89.88 172 GLY A C 1
ATOM 1314 O O . GLY A 1 172 ? -19.216 15.133 17.498 1.00 89.88 172 GLY A O 1
ATOM 1315 N N . ALA A 1 173 ? -17.266 14.775 18.553 1.00 90.81 173 ALA A N 1
ATOM 1316 C CA . ALA A 1 173 ? -17.568 15.628 19.697 1.00 90.81 173 ALA A CA 1
ATOM 1317 C C . ALA A 1 173 ? -17.898 17.056 19.248 1.00 90.81 173 ALA A C 1
ATOM 1319 O O . ALA A 1 173 ? -18.942 17.583 19.626 1.00 90.81 173 ALA A O 1
ATOM 1320 N N . ALA A 1 174 ? -17.091 17.653 18.365 1.00 91.00 174 ALA A N 1
ATOM 1321 C CA . ALA A 1 174 ? -17.347 19.003 17.864 1.00 91.00 174 ALA A CA 1
ATOM 1322 C C . ALA A 1 174 ? -18.727 19.149 17.199 1.00 91.00 174 ALA A C 1
ATOM 1324 O O . ALA A 1 174 ? -19.356 20.194 17.342 1.00 91.00 174 ALA A O 1
ATOM 1325 N N . GLN A 1 175 ? -19.184 18.111 16.489 1.00 92.94 175 GLN A N 1
ATOM 1326 C CA . GLN A 1 175 ? -20.455 18.085 15.754 1.00 92.94 175 GLN A CA 1
ATOM 1327 C C . GLN A 1 175 ? -21.650 17.618 16.596 1.00 92.94 175 GLN A C 1
ATOM 1329 O O . GLN A 1 175 ? -22.787 17.774 16.161 1.00 92.94 175 GLN A O 1
ATOM 1334 N N . SER A 1 176 ? -21.412 17.088 17.798 1.00 93.31 176 SER A N 1
ATOM 1335 C CA . SER A 1 176 ? -22.468 16.605 18.700 1.00 93.31 176 SER A CA 1
ATOM 1336 C C . SER A 1 176 ? -23.331 17.722 19.298 1.00 93.31 176 SER A C 1
ATOM 1338 O O . SER A 1 176 ? -24.429 17.460 19.785 1.00 93.31 176 SER A O 1
ATOM 1340 N N . LYS A 1 177 ? -22.852 18.973 19.265 1.00 93.19 177 LYS A N 1
ATOM 1341 C CA . LYS A 1 177 ? -23.547 20.148 19.804 1.00 93.19 177 LYS A CA 1
ATOM 1342 C C . LYS A 1 177 ? -23.553 21.295 18.784 1.00 93.19 177 LYS A C 1
ATOM 1344 O O . LYS A 1 177 ? -22.660 21.362 17.934 1.00 93.19 177 LYS A O 1
ATOM 1349 N N . PRO A 1 178 ? -24.509 22.240 18.877 1.00 93.00 178 PRO A N 1
ATOM 1350 C CA . PRO A 1 178 ? -24.501 23.446 18.055 1.00 93.00 178 PRO A CA 1
ATOM 1351 C C . PRO A 1 178 ? -23.201 24.247 18.201 1.00 93.00 178 PRO A C 1
ATOM 1353 O O . PRO A 1 178 ? -22.588 24.270 19.273 1.00 93.00 178 PRO A O 1
ATOM 1356 N N . ALA A 1 179 ? -22.802 24.949 17.137 1.00 91.25 179 ALA A N 1
ATOM 1357 C CA . ALA A 1 179 ? -21.665 25.865 17.188 1.00 91.25 179 ALA A CA 1
ATOM 1358 C C . ALA A 1 179 ? -21.838 26.905 18.314 1.00 91.25 179 ALA A C 1
ATOM 1360 O O . ALA A 1 179 ? -22.942 27.381 18.562 1.00 91.25 179 ALA A O 1
ATOM 1361 N N . GLY A 1 180 ? -20.746 27.239 19.000 1.00 89.75 180 GLY A N 1
ATOM 1362 C CA . GLY A 1 180 ? -20.738 28.096 20.189 1.00 89.75 180 GLY A CA 1
ATOM 1363 C C . GLY A 1 180 ? -20.926 27.346 21.511 1.00 89.75 180 GLY A C 1
ATOM 1364 O O . GLY A 1 180 ? -20.655 27.917 22.564 1.00 89.75 180 GLY A O 1
ATOM 1365 N N . SER A 1 181 ? -21.314 26.066 21.481 1.00 91.44 181 SER A N 1
ATOM 1366 C CA . SER A 1 181 ? -21.439 25.249 22.694 1.00 91.44 181 SER A CA 1
ATOM 1367 C C . SER A 1 181 ? -20.094 25.045 23.384 1.00 91.44 181 SER A C 1
ATOM 1369 O O . SER A 1 181 ? -19.056 24.942 22.727 1.00 91.44 181 SER A O 1
ATOM 1371 N N . HIS A 1 182 ? -20.120 24.948 24.714 1.00 92.56 182 HIS A N 1
ATOM 1372 C CA . HIS A 1 182 ? -18.928 24.673 25.508 1.00 92.56 182 HIS A CA 1
ATOM 1373 C C . HIS A 1 182 ? -18.616 23.175 25.589 1.00 92.56 182 HIS A C 1
ATOM 1375 O O . HIS A 1 182 ? -19.510 22.342 25.770 1.00 92.56 182 HIS A O 1
ATOM 1381 N N . PHE A 1 183 ? -17.323 22.876 25.525 1.00 95.25 183 PHE A N 1
ATOM 1382 C CA . PHE A 1 183 ? -16.735 21.550 25.661 1.00 95.25 183 PHE A CA 1
ATOM 1383 C C . PHE A 1 183 ? -15.646 21.572 26.723 1.00 95.25 183 PHE A C 1
ATOM 1385 O O . PHE A 1 183 ? -14.849 22.515 26.788 1.00 95.25 183 PHE A O 1
ATOM 1392 N N . ASP A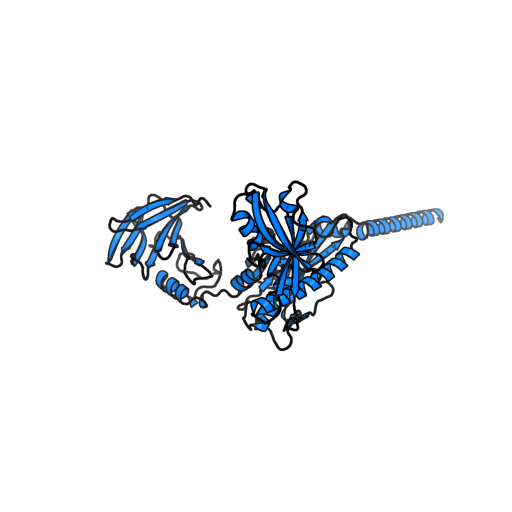 1 184 ? -15.608 20.523 27.530 1.00 95.75 184 ASP A N 1
ATOM 1393 C CA . ASP A 1 184 ? -14.561 20.275 28.503 1.00 95.75 184 ASP A CA 1
ATOM 1394 C C . ASP A 1 184 ? -13.434 19.483 27.852 1.00 95.75 184 ASP A C 1
ATOM 1396 O O . ASP A 1 184 ? -13.603 18.315 27.506 1.00 95.75 184 ASP A O 1
ATOM 1400 N N . VAL A 1 185 ? -12.285 20.113 27.640 1.00 95.88 185 VAL A N 1
ATOM 1401 C CA . VAL A 1 185 ? -11.160 19.467 26.968 1.00 95.88 185 VAL A CA 1
ATOM 1402 C C . VAL A 1 185 ? -10.003 19.331 27.940 1.00 95.88 185 VAL A C 1
ATOM 1404 O O . VAL A 1 185 ? -9.479 20.323 28.445 1.00 95.88 185 VAL A O 1
ATOM 1407 N N . ARG A 1 186 ? -9.567 18.096 28.185 1.00 97.06 186 ARG A N 1
ATOM 1408 C CA . ARG A 1 186 ? -8.338 17.826 28.933 1.00 97.06 186 ARG A CA 1
ATOM 1409 C C . ARG A 1 186 ? -7.174 17.731 27.965 1.00 97.06 186 ARG A C 1
ATOM 1411 O O . ARG A 1 186 ? -7.242 16.993 26.980 1.00 97.06 186 ARG A O 1
ATOM 1418 N N . VAL A 1 187 ? -6.105 18.453 28.277 1.00 96.56 187 VAL A N 1
ATOM 1419 C CA . VAL A 1 187 ? -4.857 18.451 27.511 1.00 96.56 187 VAL A CA 1
ATOM 1420 C C . VAL A 1 187 ? -3.652 18.279 28.429 1.00 96.56 187 VAL A C 1
ATOM 1422 O O . VAL A 1 187 ? -3.736 18.534 29.629 1.00 96.56 187 VAL A O 1
ATOM 1425 N N . VAL A 1 188 ? -2.509 17.894 27.868 1.00 96.38 188 VAL A N 1
ATOM 1426 C CA . VAL A 1 188 ? -1.201 18.059 28.507 1.00 96.38 188 VAL A CA 1
ATOM 1427 C C . VAL A 1 188 ? -0.473 19.213 27.830 1.00 96.38 188 VAL A C 1
ATOM 1429 O O . VAL A 1 188 ? -0.201 19.162 26.633 1.00 96.38 188 VAL A O 1
ATOM 1432 N N . ARG A 1 189 ? -0.158 20.249 28.612 1.00 95.56 189 ARG A N 1
ATOM 1433 C CA . ARG A 1 189 ? 0.520 21.475 28.175 1.00 95.56 189 ARG A CA 1
ATOM 1434 C C . ARG A 1 189 ? 1.795 21.652 28.993 1.00 95.56 189 ARG A C 1
ATOM 1436 O O . ARG A 1 189 ? 1.731 21.752 30.216 1.00 95.56 189 ARG A O 1
ATOM 1443 N N . GLY A 1 190 ? 2.955 21.662 28.331 1.00 90.94 190 GLY A N 1
ATOM 1444 C CA . GLY A 1 190 ? 4.255 21.764 29.014 1.00 90.94 190 GLY A CA 1
ATOM 1445 C C . GLY A 1 190 ? 4.468 20.666 30.067 1.00 90.94 190 GLY A C 1
ATOM 1446 O O . GLY A 1 190 ? 4.944 20.946 31.162 1.00 90.94 190 GLY A O 1
ATOM 1447 N N . GLY A 1 191 ? 4.012 19.441 29.780 1.00 92.38 191 GLY A N 1
ATOM 1448 C CA . GLY A 1 191 ? 4.104 18.290 30.687 1.00 92.38 191 GLY A CA 1
ATOM 1449 C C . GLY A 1 191 ? 3.058 18.236 31.810 1.00 92.38 191 GLY A C 1
ATOM 1450 O O . GLY A 1 191 ? 2.962 17.218 32.487 1.00 92.38 191 GLY A O 1
ATOM 1451 N N . LYS A 1 192 ? 2.230 19.274 31.997 1.00 95.25 192 LYS A N 1
ATOM 1452 C CA . LYS A 1 192 ? 1.197 19.316 33.048 1.00 95.25 192 LYS A CA 1
ATOM 1453 C C . LYS A 1 192 ? -0.201 19.127 32.468 1.00 95.25 192 LYS A C 1
ATOM 1455 O O . LYS A 1 192 ? -0.501 19.641 31.391 1.00 95.25 192 LYS A O 1
ATOM 1460 N N . GLN A 1 193 ? -1.068 18.410 33.185 1.00 96.00 193 GLN A N 1
ATOM 1461 C CA . GLN A 1 193 ? -2.477 18.306 32.804 1.00 96.00 193 GLN A CA 1
ATOM 1462 C C . GLN A 1 193 ? -3.176 19.659 32.983 1.00 96.00 193 GLN A C 1
ATOM 1464 O O . GLN A 1 193 ? -3.000 20.330 33.999 1.00 96.00 193 GLN A O 1
ATOM 1469 N N . ALA A 1 194 ? -3.982 20.045 32.000 1.00 95.75 194 ALA A N 1
ATOM 1470 C CA . ALA A 1 194 ? -4.802 21.245 32.023 1.00 95.75 194 ALA A CA 1
ATOM 1471 C C . ALA A 1 194 ? -6.222 20.919 31.554 1.00 95.75 194 ALA A C 1
ATOM 1473 O O . ALA A 1 194 ? -6.425 20.110 30.646 1.00 95.75 194 ALA A O 1
ATOM 1474 N N . ARG A 1 195 ? -7.206 21.575 32.172 1.00 96.00 195 ARG A N 1
ATOM 1475 C CA . ARG A 1 195 ? -8.621 21.490 31.807 1.00 96.00 195 ARG A CA 1
ATOM 1476 C C . ARG A 1 195 ? -9.021 22.790 31.120 1.00 96.00 195 ARG A C 1
ATOM 1478 O O . ARG A 1 195 ? -8.858 23.866 31.691 1.00 96.00 195 ARG A O 1
ATOM 1485 N N . LEU A 1 196 ? -9.491 22.689 29.886 1.00 94.62 196 LEU A N 1
ATOM 1486 C CA . LEU A 1 196 ? -9.849 23.809 29.028 1.00 94.62 196 LEU A CA 1
ATOM 1487 C C . LEU A 1 196 ? -11.356 23.812 28.796 1.00 94.62 196 LEU A C 1
ATOM 1489 O O . LEU A 1 196 ? -11.969 22.762 28.622 1.00 94.62 196 LEU A O 1
ATOM 1493 N N . ARG A 1 197 ? -11.943 25.006 28.728 1.00 94.25 197 ARG A N 1
ATOM 1494 C CA . ARG A 1 197 ? -13.324 25.192 28.284 1.00 94.25 197 ARG A CA 1
ATOM 1495 C C . ARG A 1 197 ? -13.297 25.796 26.887 1.00 94.25 197 ARG A C 1
ATOM 1497 O O . ARG A 1 197 ? -13.001 26.976 26.725 1.00 94.25 197 ARG A O 1
ATOM 1504 N N . CYS A 1 198 ? -13.559 24.967 25.887 1.00 93.00 198 CYS A N 1
ATOM 1505 C CA . CYS A 1 198 ? -13.445 25.318 24.473 1.00 93.00 198 CYS A CA 1
ATOM 1506 C C . CYS A 1 198 ? -14.819 25.466 23.823 1.00 93.00 198 CYS A C 1
ATOM 1508 O O . CYS A 1 198 ? -15.802 24.920 24.320 1.00 93.00 198 CYS A O 1
ATOM 1510 N N . THR A 1 199 ? -14.891 26.186 22.706 1.00 92.88 199 THR A N 1
ATOM 1511 C CA . THR A 1 199 ? -16.106 26.300 21.889 1.00 92.88 199 THR A CA 1
ATOM 1512 C C . THR A 1 199 ? -15.830 25.880 20.453 1.00 92.88 199 THR A C 1
ATOM 1514 O O . THR A 1 199 ? -14.681 25.781 20.021 1.00 92.88 199 THR A O 1
ATOM 1517 N N . THR A 1 200 ? -16.887 25.604 19.696 1.00 92.31 200 THR A N 1
ATOM 1518 C CA . THR A 1 200 ? -16.803 25.305 18.262 1.00 92.31 200 THR A CA 1
ATOM 1519 C C . THR A 1 200 ? -17.352 26.461 17.431 1.00 92.31 200 THR A C 1
ATOM 1521 O O . THR A 1 200 ? -18.185 27.236 17.892 1.00 92.31 200 THR A O 1
ATOM 1524 N N . ALA A 1 201 ? -16.908 26.579 16.183 1.00 89.56 201 ALA A N 1
ATOM 1525 C CA . ALA A 1 201 ? -17.460 27.499 15.193 1.00 89.56 201 ALA A CA 1
ATOM 1526 C C . ALA A 1 201 ? -17.858 26.743 13.922 1.00 89.56 201 ALA A C 1
ATOM 1528 O O . ALA A 1 201 ? -17.345 25.659 13.640 1.00 89.56 201 ALA A O 1
ATOM 1529 N N . LEU A 1 202 ? -18.755 27.329 13.127 1.00 89.88 202 LEU A N 1
ATOM 1530 C CA . LEU A 1 202 ? -19.080 26.795 11.807 1.00 89.88 202 LEU A CA 1
ATOM 1531 C C . LEU A 1 202 ? -17.903 27.013 10.847 1.00 89.88 202 LEU A C 1
ATOM 1533 O O . LEU A 1 202 ? -17.559 28.140 10.485 1.00 89.88 202 LEU A O 1
ATOM 1537 N N . ILE A 1 203 ? -17.303 25.911 10.405 1.00 84.75 203 ILE A N 1
ATOM 1538 C CA . ILE A 1 203 ? -16.239 25.875 9.402 1.00 84.75 203 ILE A CA 1
ATOM 1539 C C . ILE A 1 203 ? -16.699 24.924 8.301 1.00 84.75 203 ILE A C 1
ATOM 1541 O O . ILE A 1 203 ? -16.984 23.759 8.567 1.00 84.75 203 ILE A O 1
ATOM 1545 N N . GLN A 1 204 ? -16.821 25.434 7.070 1.00 84.69 204 GLN A N 1
ATOM 1546 C CA . GLN A 1 204 ? -17.401 24.689 5.940 1.00 84.69 204 GLN A CA 1
ATOM 1547 C C . GLN A 1 204 ? -18.776 24.078 6.288 1.00 84.69 204 GLN A C 1
ATOM 1549 O O . GLN A 1 204 ? -19.034 22.904 6.040 1.00 84.69 204 GLN A O 1
ATOM 1554 N N . LYS A 1 205 ? -19.653 24.882 6.910 1.00 88.38 205 LYS A N 1
ATOM 1555 C CA . LYS A 1 205 ? -21.010 24.496 7.351 1.00 88.38 205 LYS A CA 1
ATOM 1556 C C . LYS A 1 205 ? -21.072 23.375 8.404 1.00 88.38 205 LYS A C 1
ATOM 1558 O O . LYS A 1 205 ? -22.157 22.874 8.674 1.00 88.38 205 LYS A O 1
ATOM 1563 N N . ARG A 1 206 ? -19.952 23.000 9.032 1.00 89.38 206 ARG A N 1
ATOM 1564 C CA . ARG A 1 206 ? -19.921 22.017 10.129 1.00 89.38 206 ARG A CA 1
ATOM 1565 C C . ARG A 1 206 ? -19.296 22.619 11.393 1.00 89.38 206 ARG A C 1
ATOM 1567 O O . ARG A 1 206 ? -18.303 23.341 11.268 1.00 89.38 206 ARG A O 1
ATOM 1574 N N . PRO A 1 207 ? -19.831 22.346 12.596 1.00 91.06 207 PRO A N 1
ATOM 1575 C CA . PRO A 1 207 ? -19.182 22.732 13.847 1.00 91.06 207 PRO A CA 1
ATOM 1576 C C . PRO A 1 207 ? -17.788 22.101 13.977 1.00 91.06 207 PRO A C 1
ATOM 1578 O O . PRO A 1 207 ? -17.625 20.892 13.815 1.00 91.06 207 PRO A O 1
ATOM 1581 N N . ARG A 1 208 ? -16.766 22.921 14.239 1.00 91.44 208 ARG A N 1
ATOM 1582 C CA . ARG A 1 208 ? -15.372 22.491 14.438 1.00 91.44 208 ARG A CA 1
ATOM 1583 C C . ARG A 1 208 ? -14.680 23.361 15.485 1.00 91.44 208 ARG A C 1
ATOM 1585 O O . ARG A 1 208 ? -14.996 24.539 15.615 1.00 91.44 208 ARG A O 1
ATOM 1592 N N . PHE A 1 209 ? -13.671 22.815 16.161 1.00 90.06 209 PHE A N 1
ATOM 1593 C CA . PHE A 1 209 ? -12.819 23.581 17.083 1.00 90.06 209 PHE A CA 1
ATOM 1594 C C . PHE A 1 209 ? -11.930 24.612 16.368 1.00 90.06 209 PHE A C 1
ATOM 1596 O O . PHE A 1 209 ? -11.503 25.582 16.978 1.00 90.06 209 PHE A O 1
ATOM 1603 N N . GLY A 1 210 ? -11.685 24.466 15.061 1.00 89.19 210 GLY A N 1
ATOM 1604 C CA . GLY A 1 210 ? -10.835 25.404 14.316 1.00 89.19 210 GLY A CA 1
ATOM 1605 C C . GLY A 1 210 ? -9.347 25.226 14.613 1.00 89.19 210 GLY A C 1
ATOM 1606 O O . GLY A 1 210 ? -8.612 26.202 14.717 1.00 89.19 210 GLY A O 1
ATOM 1607 N N . VAL A 1 211 ? -8.909 23.975 14.738 1.00 89.69 211 VAL A N 1
ATOM 1608 C CA . VAL A 1 211 ? -7.513 23.591 14.967 1.00 89.69 211 VAL A CA 1
ATOM 1609 C C . VAL A 1 211 ? -7.047 22.628 13.882 1.00 89.69 211 VAL A C 1
ATOM 1611 O O . VAL A 1 211 ? -7.854 21.910 13.290 1.00 89.69 211 VAL A O 1
ATOM 1614 N N . VAL A 1 212 ? -5.746 22.631 13.625 1.00 87.81 212 VAL A N 1
ATOM 1615 C CA . VAL A 1 212 ? -5.044 21.627 12.828 1.00 87.81 212 VAL A CA 1
ATOM 1616 C C . VAL A 1 212 ? -4.340 20.708 13.812 1.00 87.81 212 VAL A C 1
ATOM 1618 O O . VAL A 1 212 ? -3.572 21.185 14.651 1.00 87.81 212 VAL A O 1
ATOM 1621 N N . LEU A 1 213 ? -4.617 19.411 13.723 1.00 88.75 213 LEU A N 1
ATOM 1622 C CA . LEU A 1 213 ? -3.975 18.421 14.577 1.00 88.75 213 LEU A CA 1
ATOM 1623 C C . LEU A 1 213 ? -2.691 17.912 13.924 1.00 88.75 213 LEU A C 1
ATOM 1625 O O . LEU A 1 213 ? -2.634 17.752 12.708 1.00 88.75 213 LEU A O 1
ATOM 1629 N N . GLY A 1 214 ? -1.682 17.673 14.749 1.00 87.88 214 GLY A N 1
ATOM 1630 C CA . GLY A 1 214 ? -0.572 16.784 14.447 1.00 87.88 214 GLY A CA 1
ATOM 1631 C C . GLY A 1 214 ? -0.831 15.435 15.107 1.00 87.88 214 GLY A C 1
ATOM 1632 O O . GLY A 1 214 ? -1.435 15.374 16.183 1.00 87.88 214 GLY A O 1
ATOM 1633 N N . VAL A 1 215 ? -0.379 14.369 14.461 1.00 88.62 215 VAL A N 1
ATOM 1634 C CA . VAL A 1 215 ? -0.404 13.012 15.005 1.00 88.62 215 VAL A CA 1
ATOM 1635 C C . VAL A 1 215 ? 1.042 12.609 15.234 1.00 88.62 215 VAL A C 1
ATOM 1637 O O . VAL A 1 215 ? 1.857 12.719 14.327 1.00 88.62 215 VAL A O 1
ATOM 1640 N N . ASN A 1 216 ? 1.349 12.204 16.458 1.00 87.12 216 ASN A N 1
ATOM 1641 C CA . ASN A 1 216 ? 2.591 11.522 16.792 1.00 87.12 216 ASN A CA 1
ATOM 1642 C C . ASN A 1 216 ? 2.240 10.102 17.216 1.00 87.12 216 ASN A C 1
ATOM 1644 O O . ASN A 1 216 ? 1.139 9.867 17.708 1.00 87.12 216 ASN A O 1
ATOM 1648 N N . GLU A 1 217 ? 3.174 9.177 17.097 1.00 89.00 217 GLU A N 1
ATOM 1649 C CA . GLU A 1 217 ? 2.952 7.782 17.461 1.00 89.00 217 GLU A CA 1
ATOM 1650 C C . GLU A 1 217 ? 3.921 7.378 18.564 1.00 89.00 217 GLU A C 1
ATOM 1652 O O . GLU A 1 217 ? 5.094 7.754 18.554 1.00 89.00 217 GLU A O 1
ATOM 1657 N N . ILE A 1 218 ? 3.412 6.638 19.546 1.00 87.75 218 ILE A N 1
ATOM 1658 C CA . ILE A 1 218 ? 4.246 5.869 20.463 1.00 87.75 218 ILE A CA 1
ATOM 1659 C C . ILE A 1 218 ? 4.220 4.436 19.967 1.00 87.75 218 ILE A C 1
ATOM 1661 O O . ILE A 1 218 ? 3.156 3.815 19.941 1.00 87.75 218 ILE A O 1
ATOM 1665 N N . ILE A 1 219 ? 5.398 3.946 19.600 1.00 91.38 219 ILE A N 1
ATOM 1666 C CA . ILE A 1 219 ? 5.630 2.575 19.166 1.00 91.38 219 ILE A CA 1
ATOM 1667 C C . ILE A 1 219 ? 6.581 1.941 20.182 1.00 91.38 219 ILE A C 1
ATOM 1669 O O . ILE A 1 219 ? 7.702 2.412 20.381 1.00 91.38 219 ILE A O 1
ATOM 1673 N N . GLY A 1 220 ? 6.102 0.913 20.875 1.00 91.75 220 GLY A N 1
ATOM 1674 C CA . GLY A 1 220 ? 6.908 0.080 21.758 1.00 91.75 220 GLY A CA 1
ATOM 1675 C C . GLY A 1 220 ? 7.829 -0.858 20.970 1.00 91.75 220 GLY A C 1
ATOM 1676 O O . GLY A 1 220 ? 7.721 -0.955 19.747 1.00 91.75 220 GLY A O 1
ATOM 1677 N N . PRO A 1 221 ? 8.733 -1.582 21.651 1.00 93.62 221 PRO A N 1
ATOM 1678 C CA . PRO A 1 221 ? 9.580 -2.567 20.988 1.00 93.62 221 PRO A CA 1
ATOM 1679 C C . PRO A 1 221 ? 8.716 -3.639 20.314 1.00 93.62 221 PRO A C 1
ATOM 1681 O O . PRO A 1 221 ? 7.834 -4.223 20.947 1.00 93.62 221 PRO A O 1
ATOM 1684 N N . LEU A 1 222 ? 8.973 -3.892 19.030 1.00 94.56 222 LEU A N 1
ATOM 1685 C CA . LEU A 1 222 ? 8.268 -4.926 18.282 1.00 94.56 222 LEU A CA 1
ATOM 1686 C C . LEU A 1 222 ? 8.741 -6.317 18.732 1.00 94.56 222 LEU A C 1
ATOM 1688 O O . LEU A 1 222 ? 9.948 -6.547 18.817 1.00 94.56 222 LEU A O 1
ATOM 1692 N N . PRO A 1 223 ? 7.829 -7.277 18.955 1.00 94.38 223 PRO A N 1
ATOM 1693 C CA . PRO A 1 223 ? 8.170 -8.654 19.311 1.00 94.38 223 PRO A CA 1
ATOM 1694 C C . PRO A 1 223 ? 8.548 -9.496 18.077 1.00 94.38 223 PRO A C 1
ATOM 1696 O O . PRO A 1 223 ? 8.303 -10.700 18.048 1.00 94.38 223 PRO A O 1
ATOM 1699 N N . ILE A 1 224 ? 9.101 -8.861 17.042 1.00 95.31 224 ILE A N 1
ATOM 1700 C CA . ILE A 1 224 ? 9.606 -9.502 15.827 1.00 95.31 224 ILE A CA 1
ATOM 1701 C C . ILE A 1 224 ? 10.916 -8.847 15.417 1.00 95.31 224 ILE A C 1
ATOM 1703 O O . ILE A 1 224 ? 11.084 -7.634 15.535 1.00 95.31 224 ILE A O 1
ATOM 1707 N N . GLU A 1 225 ? 11.819 -9.658 14.884 1.00 96.81 225 GLU A N 1
ATOM 1708 C CA . GLU A 1 225 ? 13.047 -9.193 14.259 1.00 9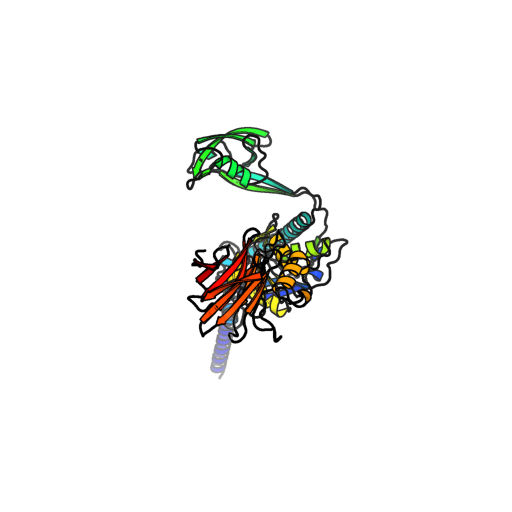6.81 225 GLU A CA 1
ATOM 1709 C C . GLU A 1 225 ? 12.966 -9.481 12.761 1.00 96.81 225 GLU A C 1
ATOM 1711 O O . GLU A 1 225 ? 12.776 -10.627 12.342 1.00 96.81 225 GLU A O 1
ATOM 1716 N N . VAL A 1 226 ? 13.073 -8.422 11.957 1.00 97.69 226 VAL A N 1
ATOM 1717 C CA . VAL A 1 226 ? 13.025 -8.496 10.496 1.00 97.69 226 VAL A CA 1
ATOM 1718 C C . VAL A 1 226 ? 14.299 -7.885 9.940 1.00 97.69 226 VAL A C 1
ATOM 1720 O O . VAL A 1 226 ? 14.639 -6.744 10.254 1.00 97.69 226 VAL A O 1
ATOM 1723 N N . THR A 1 227 ? 14.992 -8.637 9.094 1.00 97.50 227 THR A N 1
ATOM 1724 C CA . THR A 1 227 ? 16.183 -8.174 8.380 1.00 97.50 227 THR A CA 1
ATOM 1725 C C . THR A 1 227 ? 15.904 -8.108 6.885 1.00 97.50 227 THR A C 1
ATOM 1727 O O . THR A 1 227 ? 15.081 -8.858 6.356 1.00 97.50 227 THR A O 1
ATOM 1730 N N . TYR A 1 228 ? 16.570 -7.169 6.213 1.00 96.69 228 TYR A N 1
ATOM 1731 C CA . TYR A 1 228 ? 16.346 -6.886 4.801 1.00 96.69 228 TYR A CA 1
ATOM 1732 C C . TYR A 1 228 ? 17.654 -6.962 4.019 1.00 96.69 228 TYR A C 1
ATOM 1734 O O . TYR A 1 228 ? 18.610 -6.255 4.347 1.00 96.69 228 TYR A O 1
ATOM 1742 N N . THR A 1 229 ? 17.668 -7.755 2.950 1.00 95.31 229 THR A N 1
ATOM 1743 C CA . THR A 1 229 ? 18.802 -7.883 2.029 1.00 95.31 229 THR A CA 1
ATOM 1744 C C . THR A 1 229 ? 18.449 -7.213 0.705 1.00 95.31 229 THR A C 1
ATOM 1746 O O . THR A 1 229 ? 17.841 -7.820 -0.172 1.00 95.31 229 THR A O 1
ATOM 1749 N N . LEU A 1 230 ? 18.799 -5.931 0.571 1.00 90.88 230 LEU A N 1
ATOM 1750 C CA . LEU A 1 230 ? 18.411 -5.109 -0.579 1.00 90.88 230 LEU A CA 1
ATOM 1751 C C . LEU A 1 230 ? 19.616 -4.779 -1.473 1.00 90.88 230 LEU A C 1
ATOM 1753 O O . LEU A 1 230 ? 20.670 -4.393 -0.958 1.00 90.88 230 LEU A O 1
ATOM 1757 N N . PRO A 1 231 ? 19.482 -4.867 -2.808 1.00 88.19 231 PRO A N 1
ATOM 1758 C CA . PRO A 1 231 ? 20.485 -4.356 -3.731 1.00 88.19 231 PRO A CA 1
ATOM 1759 C C . PRO A 1 231 ? 20.601 -2.828 -3.648 1.00 88.19 231 PRO A C 1
ATOM 1761 O O . PRO A 1 231 ? 19.636 -2.118 -3.369 1.00 88.19 231 PRO A O 1
ATOM 1764 N N . TRP A 1 232 ? 21.786 -2.300 -3.972 1.00 83.50 232 TRP A N 1
ATOM 1765 C CA . TRP A 1 232 ? 22.108 -0.872 -3.835 1.00 83.50 232 TRP A CA 1
ATOM 1766 C C . TRP A 1 232 ? 21.176 0.064 -4.620 1.00 83.50 232 TRP A C 1
ATOM 1768 O O . TRP A 1 232 ? 21.000 1.210 -4.220 1.00 83.50 232 TRP A O 1
ATOM 1778 N N . TYR A 1 233 ? 20.590 -0.395 -5.730 1.00 83.25 233 TYR A N 1
ATOM 1779 C CA . TYR A 1 233 ? 19.694 0.412 -6.565 1.00 83.25 233 TYR A CA 1
ATOM 1780 C C . TYR A 1 233 ? 18.269 0.508 -6.014 1.00 83.25 233 TYR A C 1
ATOM 1782 O O . TYR A 1 233 ? 17.505 1.370 -6.448 1.00 83.25 233 TYR A O 1
ATOM 1790 N N . GLN A 1 234 ? 17.886 -0.375 -5.090 1.00 84.81 234 GLN A N 1
ATOM 1791 C CA . GLN A 1 234 ? 16.561 -0.356 -4.493 1.00 84.81 234 GLN A CA 1
ATOM 1792 C C . GLN A 1 234 ? 16.553 0.694 -3.388 1.00 84.81 234 GLN A C 1
ATOM 1794 O O . GLN A 1 234 ? 17.280 0.596 -2.402 1.00 84.81 234 GLN A O 1
ATOM 1799 N N . SER A 1 235 ? 15.742 1.727 -3.579 1.00 82.00 235 SER A N 1
ATOM 1800 C CA . SER A 1 235 ? 15.603 2.868 -2.675 1.00 82.00 235 SER A CA 1
ATOM 1801 C C . SER A 1 235 ? 14.166 3.400 -2.733 1.00 82.00 235 SER A C 1
ATOM 1803 O O . SER A 1 235 ? 13.409 3.066 -3.646 1.00 82.00 235 SER A O 1
ATOM 1805 N N . GLY A 1 236 ? 13.778 4.215 -1.751 1.00 85.75 236 GLY A N 1
ATOM 1806 C CA . GLY A 1 236 ? 12.416 4.729 -1.597 1.00 85.75 236 GLY A CA 1
ATOM 1807 C C . GLY A 1 236 ? 11.489 3.795 -0.811 1.00 85.75 236 GLY A C 1
ATOM 1808 O O . GLY A 1 236 ? 11.659 2.578 -0.799 1.00 85.75 236 GLY A O 1
ATOM 1809 N N . GLY A 1 237 ? 10.470 4.368 -0.165 1.00 89.19 237 GLY A N 1
ATOM 1810 C CA . GLY A 1 237 ? 9.510 3.636 0.674 1.00 89.19 237 GLY A CA 1
ATOM 1811 C C . GLY A 1 237 ? 8.467 2.807 -0.084 1.00 89.19 237 GLY A C 1
ATOM 1812 O O . GLY A 1 237 ? 7.603 2.190 0.530 1.00 89.19 237 GLY A O 1
ATOM 1813 N N . SER A 1 238 ? 8.517 2.771 -1.420 1.00 93.12 238 SER A N 1
ATOM 1814 C CA . SER A 1 238 ? 7.467 2.170 -2.260 1.00 93.12 238 SER A CA 1
ATOM 1815 C C . SER A 1 238 ? 7.354 0.641 -2.186 1.00 93.12 238 SER A C 1
ATOM 1817 O O . SER A 1 238 ? 6.471 0.071 -2.827 1.00 93.12 238 SER A O 1
ATOM 1819 N N . SER A 1 239 ? 8.249 -0.010 -1.446 1.00 95.38 239 SER A N 1
ATOM 1820 C CA . SER A 1 239 ? 8.252 -1.455 -1.195 1.00 95.38 239 SER A CA 1
ATOM 1821 C C . SER A 1 239 ? 7.488 -1.836 0.078 1.00 95.38 239 SER A C 1
ATOM 1823 O O . SER A 1 239 ? 7.267 -3.020 0.326 1.00 95.38 239 SER A O 1
ATOM 1825 N N . GLY A 1 240 ? 7.076 -0.849 0.886 1.00 97.50 240 GLY A N 1
ATOM 1826 C CA . GLY A 1 240 ? 6.507 -1.055 2.219 1.00 97.50 240 GLY A CA 1
ATOM 1827 C C . GLY A 1 240 ? 5.309 -2.006 2.241 1.00 97.50 240 GLY A C 1
ATOM 1828 O O . GLY A 1 240 ? 5.280 -2.925 3.055 1.00 97.50 240 GLY A O 1
ATOM 1829 N N . LEU A 1 241 ? 4.364 -1.863 1.302 1.00 98.44 241 LEU A N 1
ATOM 1830 C CA . LEU A 1 241 ? 3.224 -2.784 1.193 1.00 98.44 241 LEU A CA 1
ATOM 1831 C C . LEU A 1 241 ? 3.671 -4.238 0.974 1.00 98.44 241 LEU A C 1
ATOM 1833 O O . LEU A 1 241 ? 3.189 -5.148 1.645 1.00 98.44 241 LEU A O 1
ATOM 1837 N N . MET A 1 242 ? 4.590 -4.461 0.034 1.00 98.31 242 MET A N 1
ATOM 1838 C CA . MET A 1 242 ? 5.048 -5.806 -0.313 1.00 98.31 242 MET A CA 1
ATOM 1839 C C . MET A 1 242 ? 5.871 -6.426 0.820 1.00 98.31 242 MET A C 1
ATOM 1841 O O . MET A 1 242 ? 5.698 -7.605 1.121 1.00 98.31 242 MET A O 1
ATOM 1845 N N . PHE A 1 243 ? 6.689 -5.630 1.515 1.00 98.56 243 PHE A N 1
ATOM 1846 C CA . PHE A 1 243 ? 7.387 -6.070 2.724 1.00 98.56 243 PHE A CA 1
ATOM 1847 C C . PHE A 1 243 ? 6.408 -6.463 3.833 1.00 98.56 243 PHE A C 1
ATOM 1849 O O . PHE A 1 243 ? 6.564 -7.531 4.421 1.00 98.56 243 PHE A O 1
ATOM 1856 N N . ALA A 1 244 ? 5.361 -5.667 4.072 1.00 98.62 244 ALA A N 1
ATOM 1857 C CA . ALA A 1 244 ? 4.346 -5.981 5.075 1.00 98.62 244 ALA A CA 1
ATOM 1858 C C . ALA A 1 244 ? 3.644 -7.312 4.758 1.00 98.62 244 ALA A C 1
ATOM 1860 O O . ALA A 1 244 ? 3.473 -8.153 5.640 1.00 98.62 244 ALA A O 1
ATOM 1861 N N . LEU A 1 245 ? 3.280 -7.537 3.488 1.00 97.94 245 LEU A N 1
ATOM 1862 C CA . LEU A 1 245 ? 2.646 -8.781 3.037 1.00 97.94 245 LEU A CA 1
ATOM 1863 C C . LEU A 1 245 ? 3.577 -9.988 3.189 1.00 97.94 245 LEU A C 1
ATOM 1865 O O . LEU A 1 245 ? 3.125 -11.046 3.628 1.00 97.94 245 LEU A O 1
ATOM 1869 N N . GLN A 1 246 ? 4.870 -9.827 2.885 1.00 98.31 246 GLN A N 1
ATOM 1870 C CA . GLN A 1 246 ? 5.867 -10.883 3.059 1.00 98.31 246 GLN A CA 1
ATOM 1871 C C . GLN A 1 246 ? 6.063 -11.250 4.539 1.00 98.31 246 GLN A C 1
ATOM 1873 O O . GLN A 1 246 ? 6.085 -12.433 4.885 1.00 98.31 246 GLN A O 1
ATOM 1878 N N . ILE A 1 247 ? 6.159 -10.258 5.431 1.00 98.50 247 ILE A N 1
ATOM 1879 C CA . ILE A 1 247 ? 6.263 -10.498 6.880 1.00 98.50 247 ILE A CA 1
ATOM 1880 C C . ILE A 1 247 ? 4.993 -11.192 7.378 1.00 98.50 247 ILE A C 1
ATOM 1882 O O . ILE A 1 247 ? 5.075 -12.216 8.051 1.00 98.50 247 ILE A O 1
ATOM 1886 N N . TYR A 1 248 ? 3.818 -10.691 6.990 1.00 95.75 248 TYR A N 1
ATOM 1887 C CA . TYR A 1 248 ? 2.532 -11.267 7.373 1.00 95.75 248 TYR A CA 1
ATOM 1888 C C . TYR A 1 248 ? 2.396 -12.730 6.945 1.00 95.75 248 TYR A C 1
ATOM 1890 O O . TYR A 1 248 ? 2.077 -13.579 7.777 1.00 95.75 248 TYR A O 1
ATOM 1898 N N . ARG A 1 249 ? 2.676 -13.063 5.677 1.00 93.56 249 ARG A N 1
ATOM 1899 C CA . ARG A 1 249 ? 2.586 -14.458 5.212 1.00 93.56 249 ARG A CA 1
ATOM 1900 C C . ARG A 1 249 ? 3.617 -15.363 5.875 1.00 93.56 249 ARG A C 1
ATOM 1902 O O . ARG A 1 249 ? 3.332 -16.533 6.090 1.00 93.56 249 ARG A O 1
ATOM 1909 N N . THR A 1 250 ? 4.787 -14.827 6.222 1.00 96.12 250 THR A N 1
ATOM 1910 C CA . THR A 1 250 ? 5.831 -15.572 6.936 1.00 96.12 250 THR A CA 1
ATOM 1911 C C . THR A 1 250 ? 5.407 -15.888 8.368 1.00 96.12 250 THR A C 1
ATOM 1913 O O . THR A 1 250 ? 5.552 -17.022 8.807 1.00 96.12 250 THR A O 1
ATOM 1916 N N . LEU A 1 251 ? 4.825 -14.919 9.080 1.00 90.19 251 LEU A N 1
ATOM 1917 C CA . LEU A 1 251 ? 4.360 -15.103 10.459 1.00 90.19 251 LEU A CA 1
ATOM 1918 C C . LEU A 1 251 ? 3.098 -15.972 10.557 1.00 90.19 251 LEU A C 1
ATOM 1920 O O . LEU A 1 251 ? 2.936 -16.720 11.516 1.00 90.19 251 LEU A O 1
ATOM 1924 N N . THR A 1 252 ? 2.191 -15.869 9.584 1.00 85.19 252 THR A N 1
ATOM 1925 C CA . THR A 1 252 ? 0.917 -16.614 9.577 1.00 85.19 252 THR A CA 1
ATOM 1926 C C . THR A 1 252 ? 0.993 -17.958 8.858 1.00 85.19 252 THR A C 1
ATOM 1928 O O . THR A 1 252 ? 0.058 -18.750 8.954 1.00 85.19 252 THR A O 1
ATOM 1931 N N . HIS A 1 253 ? 2.065 -18.203 8.098 1.00 84.75 253 HIS A N 1
ATOM 1932 C CA . HIS A 1 253 ? 2.184 -19.301 7.135 1.00 84.75 253 HIS A CA 1
ATOM 1933 C C . HIS A 1 253 ? 1.033 -19.384 6.110 1.00 84.75 253 HIS A C 1
ATOM 1935 O O . HIS A 1 253 ? 0.788 -20.438 5.519 1.00 84.75 253 HIS A O 1
ATOM 1941 N N . VAL A 1 254 ? 0.333 -18.274 5.849 1.00 79.56 254 VAL A N 1
ATOM 1942 C CA . VAL A 1 254 ? -0.729 -18.208 4.834 1.00 79.56 254 VAL A CA 1
ATOM 1943 C C . VAL A 1 254 ? -0.122 -17.995 3.450 1.00 79.56 254 VAL A C 1
ATOM 1945 O O . VAL A 1 254 ? 0.548 -16.997 3.197 1.00 79.56 254 VAL A O 1
ATOM 1948 N N . ASP A 1 255 ? -0.388 -18.900 2.510 1.00 82.75 255 ASP A N 1
ATOM 1949 C CA . ASP A 1 255 ? -0.057 -18.663 1.104 1.00 82.75 255 ASP A CA 1
ATOM 1950 C C . ASP A 1 255 ? -1.014 -17.624 0.492 1.00 82.75 255 ASP A C 1
ATOM 1952 O O . ASP A 1 255 ? -2.178 -17.918 0.222 1.00 82.75 255 ASP A O 1
ATOM 1956 N N . LEU A 1 256 ? -0.507 -16.404 0.288 1.00 82.00 256 LEU A N 1
ATOM 1957 C CA . LEU A 1 256 ? -1.201 -15.288 -0.367 1.00 82.00 256 LEU A CA 1
ATOM 1958 C C . LEU A 1 256 ? -1.115 -15.325 -1.900 1.00 82.00 256 LEU A C 1
ATOM 1960 O O . LEU A 1 256 ? -1.742 -14.513 -2.577 1.00 82.00 256 LEU A O 1
ATOM 1964 N N . THR A 1 257 ? -0.305 -16.221 -2.457 1.00 85.25 257 THR A N 1
ATOM 1965 C CA . THR A 1 257 ? -0.021 -16.278 -3.893 1.00 85.25 257 THR A CA 1
ATOM 1966 C C . THR A 1 257 ? -0.918 -17.274 -4.614 1.00 85.25 257 THR A C 1
ATOM 1968 O O . THR A 1 257 ? -1.242 -17.078 -5.784 1.00 85.25 257 THR A O 1
ATOM 1971 N N . HIS A 1 258 ? -1.325 -18.342 -3.918 1.00 78.12 258 HIS A N 1
ATOM 1972 C CA . HIS A 1 258 ? -2.094 -19.473 -4.451 1.00 78.12 258 HIS A CA 1
ATOM 1973 C C . HIS A 1 258 ? -1.502 -20.030 -5.754 1.00 78.12 258 HIS A C 1
ATOM 1975 O O . HIS A 1 258 ? -2.224 -20.345 -6.699 1.00 78.12 258 HIS A O 1
ATOM 1981 N N . GLY A 1 259 ? -0.171 -20.110 -5.822 1.00 81.12 259 GLY A N 1
ATOM 1982 C CA . GLY A 1 259 ? 0.561 -20.592 -6.997 1.00 81.12 259 GLY A CA 1
ATOM 1983 C C . GLY A 1 259 ? 0.702 -19.581 -8.143 1.00 81.12 259 GLY A C 1
ATOM 1984 O O . GLY A 1 259 ? 1.301 -19.911 -9.165 1.00 81.12 259 GLY A O 1
ATOM 1985 N N . LEU A 1 260 ? 0.189 -18.356 -7.995 1.00 83.31 260 LEU A N 1
ATOM 1986 C CA . LEU A 1 260 ? 0.392 -17.265 -8.948 1.00 83.31 260 LEU A CA 1
ATOM 1987 C C . LEU A 1 260 ? 1.642 -16.454 -8.594 1.00 83.31 260 LEU A C 1
ATOM 1989 O O . LEU A 1 260 ? 1.971 -16.273 -7.429 1.00 83.31 260 LEU A O 1
ATOM 1993 N N . GLY A 1 261 ? 2.312 -15.882 -9.593 1.00 89.00 261 GLY A N 1
ATOM 1994 C CA . GLY A 1 261 ? 3.292 -14.825 -9.337 1.00 89.00 261 GLY A CA 1
ATOM 1995 C C . GLY A 1 261 ? 2.581 -13.521 -8.972 1.00 89.00 261 GLY A C 1
ATOM 1996 O O . GLY A 1 261 ? 1.872 -12.962 -9.817 1.00 89.00 261 GLY A O 1
ATOM 1997 N N . VAL A 1 262 ? 2.776 -13.034 -7.745 1.00 95.81 262 VAL A N 1
ATOM 1998 C CA . VAL A 1 262 ? 2.182 -11.782 -7.252 1.00 95.81 262 VAL A CA 1
ATOM 1999 C C . VAL A 1 262 ? 3.264 -10.723 -7.122 1.00 95.81 262 VAL A C 1
ATOM 2001 O O . VAL A 1 262 ? 4.219 -10.886 -6.379 1.00 95.81 262 VAL A O 1
ATOM 2004 N N . ALA A 1 263 ? 3.124 -9.611 -7.823 1.00 98.12 263 ALA A N 1
ATOM 2005 C CA . ALA A 1 263 ? 3.998 -8.460 -7.665 1.00 98.12 263 ALA A CA 1
ATOM 2006 C C . ALA A 1 263 ? 3.215 -7.271 -7.112 1.00 98.12 263 ALA A C 1
ATOM 2008 O O . ALA A 1 263 ? 1.983 -7.265 -7.110 1.00 98.12 263 ALA A O 1
ATOM 2009 N N . GLY A 1 264 ? 3.911 -6.230 -6.676 1.00 97.00 264 GLY A N 1
ATOM 2010 C CA . GLY A 1 264 ? 3.231 -4.992 -6.337 1.00 97.00 264 GLY A CA 1
ATOM 2011 C C . GLY A 1 264 ? 4.156 -3.876 -5.909 1.00 97.00 264 GLY A C 1
ATOM 2012 O O . GLY A 1 264 ? 5.379 -3.944 -6.057 1.00 97.00 264 GLY A O 1
ATOM 2013 N N . THR A 1 265 ? 3.529 -2.817 -5.415 1.00 96.88 265 THR A N 1
ATOM 2014 C CA . THR A 1 265 ? 4.185 -1.647 -4.842 1.00 96.88 265 THR A CA 1
ATOM 2015 C C . THR A 1 265 ? 3.187 -0.862 -3.989 1.00 96.88 265 THR A C 1
ATOM 2017 O O . THR A 1 265 ? 1.978 -0.969 -4.170 1.00 96.88 265 THR A O 1
ATOM 2020 N N . GLY A 1 266 ? 3.695 -0.047 -3.077 1.00 96.69 266 GLY A N 1
ATOM 2021 C CA . GLY A 1 266 ? 2.932 0.913 -2.298 1.00 96.69 266 GLY A CA 1
ATOM 2022 C C . GLY A 1 266 ? 3.770 1.418 -1.135 1.00 96.69 266 GLY A C 1
ATOM 2023 O O . GLY A 1 266 ? 4.417 0.623 -0.449 1.00 96.69 266 GLY A O 1
ATOM 2024 N N . VAL A 1 267 ? 3.768 2.734 -0.924 1.00 96.75 267 VAL A N 1
ATOM 2025 C CA . VAL A 1 267 ? 4.247 3.293 0.348 1.00 96.75 267 VAL A CA 1
ATOM 2026 C C . VAL A 1 267 ? 3.228 2.908 1.409 1.00 96.75 267 VAL A C 1
ATOM 2028 O O . VAL A 1 267 ? 2.034 2.988 1.139 1.00 96.75 267 VAL A O 1
ATOM 2031 N N . ILE A 1 268 ? 3.680 2.475 2.579 1.00 97.12 268 ILE A N 1
ATOM 2032 C CA . ILE A 1 268 ? 2.795 2.116 3.685 1.00 97.12 268 ILE A CA 1
ATOM 2033 C C . ILE A 1 268 ? 3.107 3.001 4.889 1.00 97.12 268 ILE A C 1
ATOM 2035 O O . ILE A 1 268 ? 4.280 3.254 5.152 1.00 97.12 268 ILE A O 1
ATOM 2039 N N . ASP A 1 269 ? 2.080 3.484 5.584 1.00 95.31 269 ASP A N 1
ATOM 2040 C CA . ASP A 1 269 ? 2.241 4.127 6.893 1.00 95.31 269 ASP A CA 1
ATOM 2041 C C . ASP A 1 269 ? 2.045 3.119 8.041 1.00 95.31 269 ASP A C 1
ATOM 2043 O O . ASP A 1 269 ? 1.737 1.947 7.816 1.00 95.31 269 ASP A O 1
ATOM 2047 N N . ASN A 1 270 ? 2.237 3.560 9.286 1.00 95.00 270 ASN A N 1
ATOM 2048 C CA . ASN A 1 270 ? 2.144 2.690 10.465 1.00 95.00 270 ASN A CA 1
ATOM 2049 C C . ASN A 1 270 ? 0.713 2.197 10.754 1.00 95.00 270 ASN A C 1
ATOM 2051 O O . ASN A 1 270 ? 0.548 1.192 11.443 1.00 95.00 270 ASN A O 1
ATOM 2055 N N . ASP A 1 271 ? -0.302 2.849 10.180 1.00 87.44 271 ASP A N 1
ATOM 2056 C CA . ASP A 1 271 ? -1.709 2.431 10.224 1.00 87.44 271 ASP A CA 1
ATOM 2057 C C . ASP A 1 271 ? -2.064 1.424 9.119 1.00 87.44 271 ASP A C 1
ATOM 2059 O O . ASP A 1 271 ? -3.163 0.862 9.088 1.00 87.44 271 ASP A O 1
ATOM 2063 N N . GLY A 1 272 ? -1.136 1.183 8.193 1.00 89.69 272 GLY A N 1
ATOM 2064 C CA . GLY A 1 272 ? -1.328 0.297 7.060 1.00 89.69 272 GLY A CA 1
ATOM 2065 C C . GLY A 1 272 ? -2.038 0.949 5.881 1.00 89.69 272 GLY A C 1
ATOM 2066 O O . GLY A 1 272 ? -2.460 0.222 4.982 1.00 89.69 272 GLY A O 1
ATOM 2067 N N . ASN A 1 273 ? -2.185 2.275 5.827 1.00 92.62 273 ASN A N 1
ATOM 2068 C CA . ASN A 1 273 ? -2.685 2.943 4.627 1.00 92.62 273 ASN A CA 1
ATOM 2069 C C . ASN A 1 273 ? -1.642 2.866 3.513 1.00 92.62 273 ASN A C 1
ATOM 2071 O O . ASN A 1 273 ? -0.442 3.006 3.747 1.00 92.62 273 ASN A O 1
ATOM 2075 N N . VAL A 1 274 ? -2.112 2.667 2.283 1.00 95.31 274 VAL A N 1
ATOM 2076 C CA . VAL A 1 274 ? -1.262 2.573 1.097 1.00 95.31 274 VAL A CA 1
ATOM 2077 C C . VAL A 1 274 ? -1.285 3.901 0.343 1.00 95.31 274 VAL A C 1
ATOM 2079 O O . VAL A 1 274 ? -2.329 4.376 -0.113 1.00 95.31 274 VAL A O 1
ATOM 2082 N N . GLY A 1 275 ? -0.108 4.506 0.229 1.00 94.56 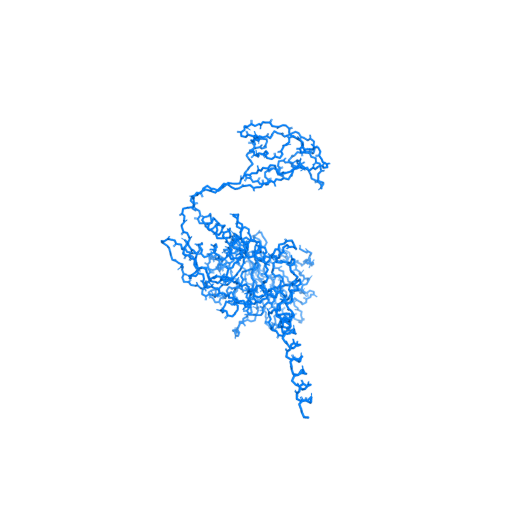275 GLY A N 1
ATOM 2083 C CA . GLY A 1 275 ? 0.131 5.768 -0.454 1.00 94.56 275 GLY A CA 1
ATOM 2084 C C . GLY A 1 275 ? 0.569 5.601 -1.914 1.00 94.56 275 GLY A C 1
ATOM 2085 O O . GLY A 1 275 ? 1.056 4.535 -2.308 1.00 94.56 275 GLY A O 1
ATOM 2086 N N . PRO A 1 276 ? 0.426 6.672 -2.718 1.00 94.62 276 PRO A N 1
ATOM 2087 C CA . PRO A 1 276 ? 0.791 6.679 -4.129 1.00 94.62 276 PRO A CA 1
ATOM 2088 C C . PRO A 1 276 ? 2.298 6.508 -4.341 1.00 94.62 276 PRO A C 1
ATOM 2090 O O . PRO A 1 276 ? 3.117 6.771 -3.459 1.00 94.62 276 PRO A O 1
ATOM 2093 N N . ILE A 1 277 ? 2.658 6.107 -5.556 1.00 93.31 277 ILE A N 1
ATOM 2094 C CA . ILE A 1 277 ? 4.037 5.886 -5.991 1.00 93.31 277 ILE A CA 1
ATOM 2095 C C . ILE A 1 277 ? 4.303 6.550 -7.341 1.00 93.31 277 ILE A C 1
ATOM 2097 O O . ILE A 1 277 ? 3.384 6.943 -8.062 1.00 93.31 277 ILE A O 1
ATOM 2101 N N . VAL A 1 278 ? 5.583 6.627 -7.702 1.00 89.75 278 VAL A N 1
ATOM 2102 C CA . VAL A 1 278 ? 6.029 7.047 -9.034 1.00 89.75 278 VAL A CA 1
ATOM 2103 C C . VAL A 1 278 ? 6.385 5.821 -9.877 1.00 89.75 278 VAL A C 1
ATOM 2105 O O . VAL A 1 278 ? 6.969 4.853 -9.382 1.00 89.75 278 VAL A O 1
ATOM 2108 N N . GLY A 1 279 ? 6.049 5.876 -11.167 1.00 90.88 279 GLY A N 1
ATOM 2109 C CA . GLY A 1 279 ? 6.456 4.886 -12.163 1.00 90.88 279 GLY A CA 1
ATOM 2110 C C . GLY A 1 279 ? 5.641 3.590 -12.162 1.00 90.88 279 GLY A C 1
ATOM 2111 O O . GLY A 1 279 ? 6.194 2.517 -12.407 1.00 90.88 279 GLY A O 1
ATOM 2112 N N . ALA A 1 280 ? 4.333 3.666 -11.886 1.00 93.94 280 ALA A N 1
ATOM 2113 C CA . ALA A 1 280 ? 3.440 2.502 -11.856 1.00 93.94 280 ALA A CA 1
ATOM 2114 C C . ALA A 1 280 ? 3.540 1.651 -13.137 1.00 93.94 280 ALA A C 1
ATOM 2116 O O . ALA A 1 280 ? 3.682 0.430 -13.063 1.00 93.94 280 ALA A O 1
ATOM 2117 N N . ARG A 1 281 ? 3.566 2.290 -14.315 1.00 93.12 281 ARG A N 1
ATOM 2118 C CA . ARG A 1 281 ? 3.701 1.609 -15.615 1.00 93.12 281 ARG A CA 1
ATOM 2119 C C . ARG A 1 281 ? 5.001 0.819 -15.722 1.00 93.12 281 ARG A C 1
ATOM 2121 O O . ARG A 1 281 ? 4.994 -0.348 -16.109 1.00 93.12 281 ARG A O 1
ATOM 2128 N N . GLN A 1 282 ? 6.117 1.433 -15.347 1.00 94.50 282 GLN A N 1
ATOM 2129 C CA . GLN A 1 282 ? 7.443 0.819 -15.379 1.00 94.50 282 GLN A CA 1
ATOM 2130 C C . GLN A 1 282 ? 7.527 -0.364 -14.406 1.00 94.50 282 GLN A C 1
ATOM 2132 O O . GLN A 1 282 ? 8.078 -1.411 -14.749 1.00 94.50 282 GLN A O 1
ATOM 2137 N N . LYS A 1 283 ? 6.922 -0.233 -13.224 1.00 95.94 283 LYS A N 1
ATOM 2138 C CA . LYS A 1 283 ? 6.849 -1.302 -12.223 1.00 95.94 283 LYS A CA 1
ATOM 2139 C C . LYS A 1 283 ? 6.030 -2.497 -12.696 1.00 95.94 283 LYS A C 1
ATOM 2141 O O . LYS A 1 283 ? 6.491 -3.630 -12.579 1.00 95.94 283 LYS A O 1
ATOM 2146 N N . VAL A 1 284 ? 4.878 -2.260 -13.321 1.00 95.50 284 VAL A N 1
ATOM 2147 C CA . VAL A 1 284 ? 4.063 -3.330 -13.915 1.00 95.50 284 VAL A CA 1
ATOM 2148 C C . VAL A 1 284 ? 4.805 -4.041 -15.054 1.00 95.50 284 VAL A C 1
ATOM 2150 O O . VAL A 1 284 ? 4.747 -5.267 -15.160 1.00 95.50 284 VAL A O 1
ATOM 2153 N N . ILE A 1 285 ? 5.568 -3.312 -15.877 1.00 94.62 285 ILE A N 1
ATOM 2154 C CA . ILE A 1 285 ? 6.432 -3.923 -16.901 1.00 94.62 285 ILE A CA 1
ATOM 2155 C C . ILE A 1 285 ? 7.497 -4.820 -16.252 1.00 94.62 285 ILE A C 1
ATOM 2157 O O . ILE A 1 285 ? 7.726 -5.931 -16.734 1.00 94.62 285 ILE A O 1
ATOM 2161 N N . ALA A 1 286 ? 8.136 -4.374 -15.165 1.00 95.12 286 ALA A N 1
ATOM 2162 C CA . ALA A 1 286 ? 9.125 -5.172 -14.438 1.00 95.12 286 ALA A CA 1
ATOM 2163 C C . ALA A 1 286 ? 8.501 -6.445 -13.833 1.00 95.12 286 ALA A C 1
ATOM 2165 O O . ALA A 1 286 ? 9.043 -7.535 -14.014 1.00 95.12 286 ALA A O 1
ATOM 2166 N N . ALA A 1 287 ? 7.320 -6.327 -13.217 1.00 96.88 287 ALA A N 1
ATOM 2167 C CA . ALA A 1 287 ? 6.540 -7.457 -12.714 1.00 96.88 287 ALA A CA 1
ATOM 2168 C C . ALA A 1 287 ? 6.231 -8.481 -13.817 1.00 96.88 287 ALA A C 1
ATOM 2170 O O . ALA A 1 287 ? 6.476 -9.677 -13.657 1.00 96.88 287 ALA A O 1
ATOM 2171 N N . LYS A 1 288 ? 5.762 -8.008 -14.976 1.00 94.12 288 LYS A N 1
ATOM 2172 C CA . LYS A 1 288 ? 5.454 -8.869 -16.122 1.00 94.12 288 LYS A CA 1
ATOM 2173 C C . LYS A 1 288 ? 6.697 -9.585 -16.656 1.00 94.12 288 LYS A C 1
ATOM 2175 O O . LYS A 1 288 ? 6.627 -10.771 -16.962 1.00 94.12 288 LYS A O 1
ATOM 2180 N N . ARG A 1 289 ? 7.849 -8.902 -16.728 1.00 94.31 289 ARG A N 1
ATOM 2181 C CA . ARG A 1 289 ? 9.137 -9.515 -17.126 1.00 94.31 289 ARG A CA 1
ATOM 2182 C C . ARG A 1 289 ? 9.574 -10.638 -16.184 1.00 94.31 289 ARG A C 1
ATOM 2184 O O . ARG A 1 289 ? 10.258 -11.553 -16.627 1.00 94.31 289 ARG A O 1
ATOM 2191 N N . LYS A 1 290 ? 9.172 -10.574 -14.914 1.00 95.25 290 LYS A N 1
ATOM 2192 C CA . LYS A 1 290 ? 9.438 -11.597 -13.895 1.00 95.25 290 LYS A CA 1
ATOM 2193 C C . LYS A 1 290 ? 8.427 -12.752 -13.913 1.00 95.25 290 LYS A C 1
ATOM 2195 O O . LYS A 1 290 ? 8.626 -13.734 -13.213 1.00 95.25 290 LYS A O 1
ATOM 2200 N N . GLY A 1 291 ? 7.373 -12.659 -14.728 1.00 92.69 291 GLY A N 1
ATOM 2201 C CA . GLY A 1 291 ? 6.330 -13.683 -14.831 1.00 92.69 291 GLY A CA 1
ATOM 2202 C C . GLY A 1 291 ? 5.190 -13.526 -13.823 1.00 92.69 291 GLY A C 1
ATOM 2203 O O . GLY A 1 291 ? 4.387 -14.444 -13.675 1.00 92.69 291 GLY A O 1
ATOM 2204 N N . ALA A 1 292 ? 5.086 -12.380 -13.141 1.00 94.38 292 ALA A N 1
ATOM 2205 C CA . ALA A 1 292 ? 3.924 -12.098 -12.307 1.00 94.38 292 ALA A CA 1
ATOM 2206 C C . ALA A 1 292 ? 2.655 -11.968 -13.166 1.00 94.38 292 ALA A C 1
ATOM 2208 O O . ALA A 1 292 ? 2.689 -11.441 -14.280 1.00 94.38 292 ALA A O 1
ATOM 2209 N N . SER A 1 293 ? 1.536 -12.438 -12.620 1.00 87.19 293 SER A N 1
ATOM 2210 C CA . SER A 1 293 ? 0.204 -12.378 -13.241 1.00 87.19 293 SER A CA 1
ATOM 2211 C C . SER A 1 293 ? -0.770 -11.495 -12.461 1.00 87.19 293 SER A C 1
ATOM 2213 O O . SER A 1 293 ? -1.798 -11.089 -13.004 1.00 87.19 293 SER A O 1
ATOM 2215 N N . VAL A 1 294 ? -0.429 -11.163 -11.212 1.00 89.62 294 VAL A N 1
ATOM 2216 C CA . VAL A 1 294 ? -1.161 -10.236 -10.347 1.00 89.62 294 VAL A CA 1
ATOM 2217 C C . VAL A 1 294 ? -0.238 -9.085 -9.961 1.00 89.62 294 VAL A C 1
ATOM 2219 O O . VAL A 1 294 ? 0.924 -9.314 -9.621 1.00 89.62 294 VAL A O 1
ATOM 2222 N N . PHE A 1 295 ? -0.758 -7.859 -9.990 1.00 96.00 295 PHE A N 1
ATOM 2223 C CA . PHE A 1 295 ? -0.047 -6.665 -9.555 1.00 96.00 295 PHE A CA 1
ATOM 2224 C C . PHE A 1 295 ? -0.888 -5.835 -8.583 1.00 96.00 295 PHE A C 1
ATOM 2226 O O . PHE A 1 295 ? -1.918 -5.285 -8.972 1.00 96.00 295 PHE A O 1
ATOM 2233 N N . LEU A 1 296 ? -0.440 -5.719 -7.332 1.00 95.94 296 LEU A N 1
ATOM 2234 C CA . LEU A 1 296 ? -1.027 -4.804 -6.353 1.00 95.94 296 LEU A CA 1
ATOM 2235 C C . LEU A 1 296 ? -0.500 -3.385 -6.587 1.00 95.94 296 LEU A C 1
ATOM 2237 O O . LEU A 1 296 ? 0.713 -3.170 -6.644 1.00 95.94 296 LEU A O 1
ATOM 2241 N N . VAL A 1 297 ? -1.404 -2.415 -6.699 1.00 96.81 297 VAL A N 1
ATOM 2242 C CA . VAL A 1 297 ? -1.063 -1.008 -6.941 1.00 96.81 297 VAL A CA 1
ATOM 2243 C C . VAL A 1 297 ? -1.842 -0.098 -5.988 1.00 96.81 297 VAL A C 1
ATOM 2245 O O . VAL A 1 297 ? -3.003 -0.397 -5.699 1.00 96.81 297 VAL A O 1
ATOM 2248 N N . PRO A 1 298 ? -1.268 1.026 -5.513 1.00 97.88 298 PRO A N 1
ATOM 2249 C CA . PRO A 1 298 ? -2.039 2.024 -4.784 1.00 97.88 298 PRO A CA 1
ATOM 2250 C C . PRO A 1 298 ? -3.251 2.460 -5.605 1.00 97.88 298 PRO A C 1
ATOM 2252 O O . PRO A 1 298 ? -3.130 2.697 -6.810 1.00 97.88 298 PRO A O 1
ATOM 2255 N N . ALA A 1 299 ? -4.417 2.583 -4.972 1.00 88.25 299 ALA A N 1
ATOM 2256 C CA . ALA A 1 299 ? -5.663 2.928 -5.659 1.00 88.25 299 ALA A CA 1
ATOM 2257 C C . ALA A 1 299 ? -5.553 4.227 -6.482 1.00 88.25 299 ALA A C 1
ATOM 2259 O O . ALA A 1 299 ? -6.141 4.342 -7.554 1.00 88.25 299 ALA A O 1
ATOM 2260 N N . GLN A 1 300 ? -4.737 5.177 -6.023 1.00 92.75 300 GLN A N 1
ATOM 2261 C CA . GLN A 1 300 ? -4.471 6.454 -6.687 1.00 92.75 300 GLN A CA 1
ATOM 2262 C C . GLN A 1 300 ? -3.684 6.306 -8.002 1.00 92.75 300 GLN A C 1
ATOM 2264 O O . GLN A 1 300 ? -3.747 7.196 -8.841 1.00 92.75 300 GLN A O 1
ATOM 2269 N N . ASN A 1 301 ? -2.951 5.204 -8.181 1.00 94.06 301 ASN A N 1
ATOM 2270 C CA . ASN A 1 301 ? -2.172 4.899 -9.385 1.00 94.06 301 ASN A CA 1
ATOM 2271 C C . ASN A 1 301 ? -2.868 3.880 -10.301 1.00 94.06 301 ASN A C 1
ATOM 2273 O O . ASN A 1 301 ? -2.307 3.483 -11.320 1.00 94.06 301 ASN A O 1
ATOM 2277 N N . TYR A 1 302 ? -4.068 3.413 -9.946 1.00 90.88 302 TYR A N 1
ATOM 2278 C CA . TYR A 1 302 ? -4.742 2.337 -10.670 1.00 90.88 302 TYR A CA 1
ATOM 2279 C C . TYR A 1 302 ? -5.020 2.685 -12.134 1.00 90.88 302 TYR A C 1
ATOM 2281 O O . TYR A 1 302 ? -4.720 1.890 -13.025 1.00 90.88 302 TYR A O 1
ATOM 2289 N N . ASP A 1 303 ? -5.528 3.890 -12.398 1.00 89.12 303 ASP A N 1
ATOM 2290 C CA . ASP A 1 303 ? -5.871 4.329 -13.754 1.00 89.12 303 ASP A CA 1
ATOM 2291 C C . ASP A 1 303 ? -4.656 4.395 -14.693 1.00 89.12 303 ASP A C 1
ATOM 2293 O O . ASP A 1 303 ? -4.813 4.246 -15.905 1.00 89.12 303 ASP A O 1
ATOM 2297 N N . ASP A 1 304 ? -3.438 4.525 -14.155 1.00 88.94 304 ASP A N 1
ATOM 2298 C CA . ASP A 1 304 ? -2.207 4.558 -14.952 1.00 88.94 304 ASP A CA 1
ATOM 2299 C C . ASP A 1 304 ? -1.888 3.207 -15.606 1.00 88.94 304 ASP A C 1
ATOM 2301 O O . ASP A 1 304 ? -1.164 3.165 -16.610 1.00 88.94 304 ASP A O 1
ATOM 2305 N N . VAL A 1 305 ? -2.383 2.111 -15.011 1.00 91.44 305 VAL A N 1
ATOM 2306 C CA . VAL A 1 305 ? -1.951 0.734 -15.300 1.00 91.44 305 VAL A CA 1
ATOM 2307 C C . VAL A 1 305 ? -3.075 -0.295 -15.437 1.00 91.44 305 VAL A C 1
ATOM 2309 O O . VAL A 1 305 ? -2.790 -1.419 -15.850 1.00 91.44 305 VAL A O 1
ATOM 2312 N N . ARG A 1 306 ? -4.334 0.053 -15.141 1.00 84.50 306 ARG A N 1
ATOM 2313 C CA . ARG A 1 306 ? -5.484 -0.875 -15.146 1.00 84.50 306 ARG A CA 1
ATOM 2314 C C . ARG A 1 306 ? -5.642 -1.680 -16.440 1.00 84.50 306 ARG A C 1
ATOM 2316 O O . ARG A 1 306 ? -6.024 -2.840 -16.391 1.00 84.50 306 ARG A O 1
ATOM 2323 N N . ASP A 1 307 ? -5.291 -1.083 -17.579 1.00 83.25 307 ASP A N 1
ATOM 2324 C CA . ASP A 1 307 ? -5.467 -1.672 -18.911 1.00 83.25 307 ASP A CA 1
ATOM 2325 C C . ASP A 1 307 ? -4.223 -2.462 -19.377 1.00 83.25 307 ASP A C 1
ATOM 2327 O O . ASP A 1 307 ? -4.033 -2.690 -20.572 1.00 83.25 307 ASP A O 1
ATOM 2331 N N . THR A 1 308 ? -3.339 -2.873 -18.455 1.00 82.44 308 THR A N 1
ATOM 2332 C CA . THR A 1 308 ? -2.125 -3.636 -18.793 1.00 82.44 308 THR A CA 1
ATOM 2333 C C . THR A 1 308 ? -2.484 -5.041 -19.300 1.00 82.44 308 THR A C 1
ATOM 2335 O O . THR A 1 308 ? -2.932 -5.880 -18.516 1.00 82.44 308 THR A O 1
ATOM 2338 N N . PRO A 1 309 ? -2.186 -5.387 -20.569 1.00 81.62 309 PRO A N 1
ATOM 2339 C CA . PRO A 1 309 ? -2.534 -6.698 -21.105 1.00 81.62 309 PRO A CA 1
ATOM 2340 C C . PRO A 1 309 ? -1.778 -7.832 -20.407 1.00 81.62 309 PRO A C 1
ATOM 2342 O O . PRO A 1 309 ? -0.546 -7.787 -20.285 1.00 81.62 309 PRO A O 1
ATOM 2345 N N . GLY A 1 310 ? -2.498 -8.887 -20.023 1.00 78.38 310 GLY A N 1
ATOM 2346 C CA . GLY A 1 310 ? -1.924 -10.077 -19.387 1.00 78.38 310 GLY A CA 1
ATOM 2347 C C . GLY A 1 310 ? -1.464 -9.865 -17.942 1.00 78.38 310 GLY A C 1
ATOM 2348 O O . GLY A 1 310 ? -0.657 -10.650 -17.457 1.00 78.38 310 GLY A O 1
ATOM 2349 N N . MET A 1 311 ? -1.936 -8.807 -17.279 1.00 84.50 311 MET A N 1
ATOM 2350 C CA . MET A 1 311 ? -1.691 -8.546 -15.863 1.00 84.50 311 MET A CA 1
ATOM 2351 C C . MET A 1 311 ? -3.012 -8.230 -15.167 1.00 84.50 311 MET A C 1
ATOM 2353 O O . MET A 1 311 ? -3.739 -7.336 -15.594 1.00 84.50 311 MET A O 1
ATOM 2357 N N . ARG A 1 312 ? -3.307 -8.917 -14.063 1.00 84.06 312 ARG A N 1
ATOM 2358 C CA . ARG A 1 312 ? -4.421 -8.556 -13.188 1.00 84.06 312 ARG A CA 1
ATOM 2359 C C . ARG A 1 312 ? -3.968 -7.476 -12.216 1.00 84.06 312 ARG A C 1
ATOM 2361 O O . ARG A 1 312 ? -3.290 -7.767 -11.234 1.00 84.06 312 ARG A O 1
ATOM 2368 N N . VAL A 1 313 ? -4.352 -6.237 -12.486 1.00 83.56 313 VAL A N 1
ATOM 2369 C CA . VAL A 1 313 ? -4.032 -5.100 -11.620 1.00 83.56 313 VAL A CA 1
ATOM 2370 C C . VAL A 1 313 ? -5.112 -4.943 -10.553 1.00 83.56 313 VAL A C 1
ATOM 2372 O O . VAL A 1 313 ? -6.296 -4.876 -10.875 1.00 83.56 313 VAL A O 1
ATOM 2375 N N . ILE A 1 314 ? -4.712 -4.891 -9.284 1.00 83.38 314 ILE A N 1
ATOM 2376 C CA . ILE A 1 314 ? -5.616 -4.783 -8.137 1.00 83.38 314 ILE A CA 1
ATOM 2377 C C . ILE A 1 314 ? -5.317 -3.472 -7.399 1.00 83.38 314 ILE A C 1
ATOM 2379 O O . ILE A 1 314 ? -4.213 -3.327 -6.864 1.00 83.38 314 ILE A O 1
ATOM 2383 N N . PRO A 1 315 ? -6.266 -2.519 -7.361 1.00 86.19 315 PRO A N 1
ATOM 2384 C CA . PRO A 1 315 ? -6.117 -1.313 -6.564 1.00 86.19 315 PRO A CA 1
ATOM 2385 C C . PRO A 1 315 ? -6.267 -1.645 -5.081 1.00 86.19 315 PRO A C 1
ATOM 2387 O O . PRO A 1 315 ? -7.176 -2.381 -4.701 1.00 86.19 315 PRO A O 1
ATOM 2390 N N . VAL A 1 316 ? -5.402 -1.075 -4.247 1.00 82.31 316 VAL A N 1
ATOM 2391 C CA . VAL A 1 316 ? -5.495 -1.184 -2.788 1.00 82.31 316 VAL A CA 1
ATOM 2392 C C . VAL A 1 316 ? -5.253 0.170 -2.132 1.00 82.31 316 VAL A C 1
ATOM 2394 O O . VAL A 1 316 ? -4.380 0.933 -2.546 1.00 82.31 316 VAL A O 1
ATOM 2397 N N . SER A 1 317 ? -6.038 0.480 -1.106 1.00 84.31 317 SER A N 1
ATOM 2398 C CA . SER A 1 317 ? -5.919 1.715 -0.318 1.00 84.31 317 SER A CA 1
ATOM 2399 C C . SER A 1 317 ? -5.295 1.471 1.054 1.00 84.31 317 SER A C 1
ATOM 2401 O O . SER A 1 317 ? -4.891 2.417 1.723 1.00 84.31 317 SER A O 1
ATOM 2403 N N . ASN A 1 318 ? -5.236 0.216 1.499 1.00 88.75 318 ASN A N 1
ATOM 2404 C CA . ASN A 1 318 ? -4.604 -0.187 2.751 1.00 88.75 318 ASN A CA 1
ATOM 2405 C C . ASN A 1 318 ? -4.159 -1.660 2.711 1.00 88.75 318 ASN A C 1
ATOM 2407 O O . ASN A 1 318 ? -4.559 -2.437 1.842 1.00 88.75 318 ASN A O 1
ATOM 2411 N N . PHE A 1 319 ? -3.340 -2.042 3.685 1.00 88.94 319 PHE A N 1
ATOM 2412 C CA . PHE A 1 319 ? -2.793 -3.380 3.863 1.00 88.94 319 PHE A CA 1
ATOM 2413 C C . PHE A 1 319 ? -3.872 -4.455 4.008 1.00 88.94 319 PHE A C 1
ATOM 2415 O O . PHE A 1 319 ? -3.787 -5.499 3.365 1.00 88.94 319 PHE A O 1
ATOM 2422 N N . ASN A 1 320 ? -4.913 -4.195 4.803 1.00 80.56 320 ASN A N 1
ATOM 2423 C CA . ASN A 1 320 ? -5.990 -5.162 5.013 1.00 80.56 320 ASN A CA 1
ATOM 2424 C C . ASN A 1 320 ? -6.758 -5.433 3.718 1.00 80.56 320 ASN A C 1
ATOM 2426 O O . ASN A 1 320 ? -7.161 -6.562 3.476 1.00 80.56 320 ASN A O 1
ATOM 2430 N N . GLU A 1 321 ? -6.945 -4.430 2.860 1.00 78.31 321 GLU A N 1
ATOM 2431 C CA . GLU A 1 321 ? -7.537 -4.609 1.534 1.00 78.31 321 GLU A CA 1
ATOM 2432 C C . GLU A 1 321 ? -6.673 -5.519 0.653 1.00 78.31 321 GLU A C 1
ATOM 2434 O O . GLU A 1 321 ? -7.210 -6.421 0.012 1.00 78.31 321 GLU A O 1
ATOM 2439 N N . ALA A 1 322 ? -5.346 -5.353 0.681 1.00 82.44 322 ALA A N 1
ATOM 2440 C CA . ALA A 1 322 ? -4.420 -6.230 -0.033 1.00 82.44 322 ALA A CA 1
ATOM 2441 C C . ALA A 1 322 ? -4.462 -7.672 0.498 1.00 82.44 322 ALA A C 1
ATOM 2443 O O . ALA A 1 322 ? -4.620 -8.609 -0.286 1.00 82.44 322 ALA A O 1
ATOM 2444 N N . VAL A 1 323 ? -4.391 -7.861 1.822 1.00 78.81 323 VAL A N 1
ATOM 2445 C CA . VAL A 1 323 ? -4.532 -9.185 2.452 1.00 78.81 323 VAL A CA 1
ATOM 2446 C C . VAL A 1 323 ? -5.886 -9.790 2.129 1.00 78.81 323 VAL A C 1
ATOM 2448 O O . VAL A 1 323 ? -5.933 -10.966 1.802 1.00 78.81 323 VAL A O 1
ATOM 2451 N N . ASN A 1 324 ? -6.977 -9.027 2.175 1.00 69.81 324 ASN A N 1
ATOM 2452 C CA . ASN A 1 324 ? -8.307 -9.530 1.853 1.00 69.81 324 ASN A CA 1
ATOM 2453 C C . ASN A 1 324 ? -8.380 -9.980 0.396 1.00 69.81 324 ASN A C 1
ATOM 2455 O O . ASN A 1 324 ? -8.829 -11.091 0.146 1.00 69.81 324 ASN A O 1
ATOM 2459 N N . TRP A 1 325 ? -7.891 -9.173 -0.547 1.00 73.19 325 TRP A N 1
ATOM 2460 C CA . TRP A 1 325 ? -7.844 -9.536 -1.965 1.00 73.19 325 TRP A CA 1
ATOM 2461 C C . TRP A 1 325 ? -7.055 -10.820 -2.216 1.00 73.19 325 TRP A C 1
ATOM 2463 O O . TRP A 1 325 ? -7.502 -11.672 -2.983 1.00 73.19 325 TRP A O 1
ATOM 2473 N N . LEU A 1 326 ? -5.895 -10.954 -1.572 1.00 76.25 326 LEU A N 1
ATOM 2474 C CA . LEU A 1 326 ? -4.997 -12.091 -1.756 1.00 76.25 326 LEU A CA 1
ATOM 2475 C C . LEU A 1 326 ? -5.416 -13.328 -0.953 1.00 76.25 326 LEU A C 1
ATOM 2477 O O . LEU A 1 326 ? -5.256 -14.442 -1.425 1.00 76.25 326 LEU A O 1
ATOM 2481 N N . SER A 1 327 ? -5.969 -13.169 0.246 1.00 63.75 327 SER 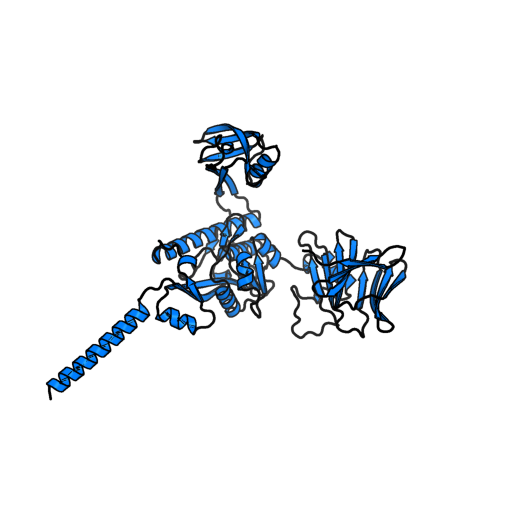A N 1
ATOM 2482 C CA . SER A 1 327 ? -6.441 -14.277 1.096 1.00 63.75 327 SER A CA 1
ATOM 2483 C C . SER A 1 327 ? -7.797 -14.804 0.650 1.00 63.75 327 SER A C 1
ATOM 2485 O O . SER A 1 327 ? -8.202 -15.897 1.055 1.00 63.75 327 SER A O 1
ATOM 2487 N N . TRP A 1 328 ? -8.530 -14.027 -0.148 1.00 51.38 328 TRP A N 1
ATOM 2488 C CA . TRP A 1 328 ? -9.854 -14.417 -0.584 1.00 51.38 328 TRP A CA 1
ATOM 2489 C C . TRP A 1 328 ? -9.805 -15.698 -1.415 1.00 51.38 328 TRP A C 1
ATOM 2491 O O . TRP A 1 328 ? -9.182 -15.772 -2.474 1.00 51.38 328 TRP A O 1
ATOM 2501 N N . ARG A 1 329 ? -10.543 -16.704 -0.942 1.00 51.03 329 ARG A N 1
ATOM 2502 C CA . ARG A 1 329 ? -10.907 -17.891 -1.711 1.00 51.03 329 ARG A CA 1
ATOM 2503 C C . ARG A 1 329 ? -12.418 -18.030 -1.683 1.00 51.03 329 ARG A C 1
ATOM 2505 O O . ARG A 1 329 ? -13.035 -17.894 -0.628 1.00 51.03 329 ARG A O 1
ATOM 2512 N N . LEU A 1 330 ? -13.009 -18.451 -2.795 1.00 45.06 330 LEU A N 1
ATOM 2513 C CA . LEU A 1 330 ? -14.384 -18.959 -2.775 1.00 45.06 330 LEU A CA 1
ATOM 2514 C C . LEU A 1 330 ? -14.505 -20.233 -1.911 1.00 45.06 330 LEU A C 1
ATOM 2516 O O . LEU A 1 330 ? -15.530 -20.440 -1.269 1.00 45.06 330 LEU A O 1
ATOM 2520 N N . GLY A 1 331 ? -13.426 -21.019 -1.784 1.00 41.91 331 GLY A N 1
ATOM 2521 C CA . GLY A 1 331 ? -13.340 -22.156 -0.853 1.00 41.91 331 GLY A CA 1
ATOM 2522 C C . GLY A 1 331 ? -13.350 -21.781 0.639 1.00 41.91 331 GLY A C 1
ATOM 2523 O O . GLY A 1 331 ? -13.626 -22.637 1.472 1.00 41.91 331 GLY A O 1
ATOM 2524 N N . SER A 1 332 ? -13.111 -20.511 0.990 1.00 44.78 332 SER A N 1
ATOM 2525 C CA . SER A 1 332 ? -13.211 -20.004 2.370 1.00 44.78 332 SER A CA 1
ATOM 2526 C C . SER A 1 332 ? -14.651 -19.642 2.768 1.00 44.78 332 SER A C 1
ATOM 2528 O O . SER A 1 332 ? -14.900 -19.289 3.918 1.00 44.78 332 SER A O 1
ATOM 2530 N N . CYS A 1 333 ? -15.608 -19.743 1.836 1.00 47.56 333 CYS A N 1
ATOM 2531 C CA . CYS A 1 333 ? -17.031 -19.485 2.053 1.00 47.56 333 CYS A CA 1
ATOM 2532 C C . CYS A 1 333 ? -17.881 -20.671 1.540 1.00 47.56 333 CYS A C 1
ATOM 2534 O O . CYS A 1 333 ? -18.521 -20.553 0.493 1.00 47.56 333 CYS A O 1
ATOM 2536 N N . PRO A 1 334 ? -17.955 -21.799 2.280 1.00 55.72 334 PRO A N 1
ATOM 2537 C CA . PRO A 1 334 ? -18.667 -23.012 1.852 1.00 55.72 334 PRO A CA 1
ATOM 2538 C C . PRO A 1 334 ? -20.126 -22.750 1.471 1.00 55.72 334 PRO A C 1
ATOM 2540 O O . PRO A 1 334 ? -20.614 -23.243 0.466 1.00 55.72 334 PRO A O 1
ATOM 2543 N N . LYS A 1 335 ? -20.792 -21.861 2.215 1.00 55.84 335 LYS A N 1
ATOM 2544 C CA . LYS A 1 335 ? -22.172 -21.449 1.946 1.00 55.84 335 LYS A CA 1
ATOM 2545 C C . LYS A 1 335 ? -22.336 -20.766 0.583 1.00 55.84 335 LYS A C 1
ATOM 2547 O O . LYS A 1 335 ? -23.320 -21.014 -0.099 1.00 55.84 335 LYS A O 1
ATOM 2552 N N . ALA A 1 336 ? -21.377 -19.934 0.173 1.00 53.03 336 ALA A N 1
ATOM 2553 C CA . ALA A 1 336 ? -21.409 -19.302 -1.142 1.00 53.03 336 ALA A CA 1
ATOM 2554 C C . ALA A 1 336 ? -21.152 -20.332 -2.252 1.00 53.03 336 ALA A C 1
ATOM 2556 O O . ALA A 1 336 ? -21.842 -20.309 -3.264 1.00 53.03 336 ALA A O 1
ATOM 2557 N N . ALA A 1 337 ? -20.216 -21.264 -2.047 1.00 54.16 337 ALA A N 1
ATOM 2558 C CA . ALA A 1 337 ? -19.958 -22.364 -2.978 1.00 54.16 337 ALA A CA 1
ATOM 2559 C C . ALA A 1 337 ? -21.181 -23.290 -3.148 1.00 54.16 337 ALA A C 1
ATOM 2561 O O . ALA A 1 337 ? -21.525 -23.652 -4.277 1.00 54.16 337 ALA A O 1
ATOM 2562 N N . ASP A 1 338 ? -21.873 -23.611 -2.052 1.00 59.22 338 ASP A N 1
ATOM 2563 C CA . ASP A 1 338 ? -23.127 -24.372 -2.052 1.00 59.22 338 ASP A CA 1
ATOM 2564 C C . ASP A 1 338 ? -24.236 -23.608 -2.778 1.00 59.22 338 ASP A C 1
ATOM 2566 O O . ASP A 1 338 ? -24.921 -24.172 -3.632 1.00 59.22 338 ASP A O 1
ATOM 2570 N N . ASP A 1 339 ? -24.386 -22.311 -2.491 1.00 56.88 339 ASP A N 1
ATOM 2571 C CA . ASP A 1 339 ? -25.372 -21.460 -3.151 1.00 56.88 339 ASP A CA 1
ATOM 2572 C C . ASP A 1 339 ? -25.109 -21.424 -4.670 1.00 56.88 339 ASP A C 1
ATOM 2574 O O . ASP A 1 339 ? -26.022 -21.708 -5.441 1.00 56.88 339 ASP A O 1
ATOM 2578 N N . ILE A 1 340 ? -23.870 -21.201 -5.126 1.00 54.19 340 ILE A N 1
ATOM 2579 C CA . ILE A 1 340 ? -23.495 -21.215 -6.557 1.00 54.19 340 ILE A CA 1
ATOM 2580 C C . ILE A 1 340 ? -23.769 -22.580 -7.194 1.00 54.19 340 ILE A C 1
ATOM 2582 O O . ILE A 1 340 ? -24.390 -22.649 -8.256 1.00 54.19 340 ILE A O 1
ATOM 2586 N N . THR A 1 341 ? -23.340 -23.670 -6.554 1.00 56.56 341 THR A N 1
ATOM 2587 C CA . THR A 1 341 ? -23.555 -25.031 -7.072 1.00 56.56 341 THR A CA 1
ATOM 2588 C C . THR A 1 341 ? -25.051 -25.318 -7.202 1.00 56.56 341 THR A C 1
ATOM 2590 O O . THR A 1 341 ? -25.506 -25.854 -8.211 1.00 56.56 341 THR A O 1
ATOM 2593 N N . SER A 1 342 ? -25.846 -24.878 -6.226 1.00 55.47 342 SER A N 1
ATOM 2594 C CA . SER A 1 342 ? -27.297 -25.049 -6.230 1.00 55.47 342 SER A CA 1
ATOM 2595 C C . SER A 1 342 ? -28.025 -24.192 -7.275 1.00 55.47 342 SER A C 1
ATOM 2597 O O . SER A 1 342 ? -29.039 -24.624 -7.825 1.00 55.47 342 SER A O 1
ATOM 2599 N N . LEU A 1 343 ? -27.510 -22.992 -7.566 1.00 50.88 343 LEU A N 1
ATOM 2600 C CA . LEU A 1 343 ? -28.088 -22.056 -8.534 1.00 50.88 343 LEU A CA 1
ATOM 2601 C C . LEU A 1 343 ? -27.752 -22.449 -9.979 1.00 50.88 343 LEU A C 1
ATOM 2603 O O . LEU A 1 343 ? -28.576 -22.271 -10.878 1.00 50.88 343 LEU A O 1
ATOM 2607 N N . THR A 1 344 ? -26.538 -22.963 -10.196 1.00 50.69 344 THR A N 1
ATOM 2608 C CA . THR A 1 344 ? -25.945 -23.147 -11.530 1.00 50.69 344 THR A CA 1
ATOM 2609 C C . THR A 1 344 ? -25.907 -24.606 -11.991 1.00 50.69 344 THR A C 1
ATOM 2611 O O . THR A 1 344 ? -25.824 -24.858 -13.192 1.00 50.69 344 THR A O 1
ATOM 2614 N N . GLY A 1 345 ? -25.952 -25.571 -11.064 1.00 48.31 345 GLY A N 1
ATOM 2615 C CA . GLY A 1 345 ? -25.698 -26.988 -11.344 1.00 48.31 345 GLY A CA 1
ATOM 2616 C C . GLY A 1 345 ? -24.240 -27.308 -11.704 1.00 48.31 345 GLY A C 1
ATOM 2617 O O . GLY A 1 345 ? -23.937 -28.456 -12.020 1.00 48.31 345 GLY A O 1
ATOM 2618 N N . ILE A 1 346 ? -23.344 -26.317 -11.669 1.00 46.62 346 ILE A N 1
ATOM 2619 C CA . ILE A 1 346 ? -21.910 -26.464 -11.922 1.00 46.62 346 ILE A CA 1
ATOM 2620 C C . ILE A 1 346 ? -21.226 -26.667 -10.572 1.00 46.62 346 ILE A C 1
ATOM 2622 O O . ILE A 1 346 ? -21.408 -25.855 -9.662 1.00 46.62 346 ILE A O 1
ATOM 2626 N N . ALA A 1 347 ? -20.451 -27.746 -10.434 1.00 44.84 347 ALA A N 1
ATOM 2627 C CA . ALA A 1 347 ? -19.674 -27.982 -9.227 1.00 44.84 347 ALA A CA 1
ATOM 2628 C C . ALA A 1 347 ? -18.645 -26.857 -9.067 1.00 44.84 347 ALA A C 1
ATOM 2630 O O . ALA A 1 347 ? -17.853 -26.571 -9.961 1.00 44.84 347 ALA A O 1
ATOM 2631 N N . PHE A 1 348 ? -18.677 -26.192 -7.916 1.00 48.06 348 PHE A N 1
ATOM 2632 C CA . PHE A 1 348 ? -17.902 -24.975 -7.698 1.00 48.06 348 PHE A CA 1
ATOM 2633 C C . PHE A 1 348 ? -16.374 -25.173 -7.824 1.00 48.06 348 PHE A C 1
ATOM 2635 O O . PHE A 1 348 ? -15.662 -24.252 -8.219 1.00 48.06 348 PHE A O 1
ATOM 2642 N N . ALA A 1 349 ? -15.876 -26.385 -7.550 1.00 41.53 349 ALA A N 1
ATOM 2643 C CA . ALA A 1 349 ? -14.469 -26.758 -7.728 1.00 41.53 349 ALA A CA 1
ATOM 2644 C C . ALA A 1 349 ? -13.951 -26.567 -9.172 1.00 41.53 349 ALA A C 1
ATOM 2646 O O . ALA A 1 349 ? -12.742 -26.481 -9.370 1.00 41.53 349 ALA A O 1
ATOM 2647 N N . ASP A 1 350 ? -14.853 -26.443 -10.151 1.00 37.41 350 ASP A N 1
ATOM 2648 C CA . ASP A 1 350 ? -14.535 -26.285 -11.571 1.00 37.41 350 ASP A CA 1
ATOM 2649 C C . ASP A 1 350 ? -14.446 -24.806 -12.023 1.00 37.41 350 ASP A C 1
ATOM 2651 O O . ASP A 1 350 ? -14.232 -24.535 -13.208 1.00 37.41 350 ASP A O 1
ATOM 2655 N N . LEU A 1 351 ? -14.615 -23.827 -11.115 1.00 37.88 351 LEU A N 1
ATOM 2656 C CA . LEU A 1 351 ? -14.629 -22.388 -11.432 1.00 37.88 351 LEU A CA 1
ATOM 2657 C C . LEU A 1 351 ? -13.369 -21.652 -10.910 1.00 37.88 351 LEU A C 1
ATOM 2659 O O . LEU A 1 351 ? -13.162 -21.581 -9.696 1.00 37.88 351 LEU A O 1
ATOM 2663 N N . PRO A 1 352 ? -12.535 -21.044 -11.782 1.00 34.12 352 PRO A N 1
ATOM 2664 C CA . PRO A 1 352 ? -11.370 -20.268 -11.353 1.00 34.12 352 PRO A CA 1
ATOM 2665 C C . PRO A 1 352 ? -11.755 -18.928 -10.694 1.00 34.12 352 PRO A C 1
ATOM 2667 O O . PRO A 1 352 ? -12.745 -18.291 -11.052 1.00 34.12 352 PRO A O 1
ATOM 2670 N N . ILE A 1 353 ? -10.941 -18.483 -9.729 1.00 34.03 353 ILE A N 1
ATOM 2671 C CA . ILE A 1 353 ? -11.116 -17.228 -8.977 1.00 34.03 353 ILE A CA 1
ATOM 2672 C C . ILE A 1 353 ? -10.648 -16.016 -9.805 1.00 34.03 353 ILE A C 1
ATOM 2674 O O . ILE A 1 353 ? -9.456 -15.830 -10.045 1.00 34.03 353 ILE A O 1
ATOM 2678 N N . GLY A 1 354 ? -11.573 -15.119 -10.154 1.00 34.47 354 GLY A N 1
ATOM 2679 C CA . GLY A 1 354 ? -11.290 -13.853 -10.846 1.00 34.47 354 GLY A CA 1
ATOM 2680 C C . GLY A 1 354 ? -12.207 -13.623 -12.035 1.00 34.47 354 GLY A C 1
ATOM 2681 O O . GLY A 1 354 ? -12.837 -14.570 -12.490 1.00 34.47 354 GLY A O 1
ATOM 2682 N N . ASP A 1 355 ? -12.302 -12.381 -12.521 1.00 33.28 355 ASP A N 1
ATOM 2683 C CA . ASP A 1 355 ? -13.027 -12.054 -13.756 1.00 33.28 355 ASP A CA 1
ATOM 2684 C C . ASP A 1 355 ? -12.604 -13.028 -14.872 1.00 33.28 355 ASP A C 1
ATOM 2686 O O . ASP A 1 355 ? -11.484 -12.978 -15.381 1.00 33.28 355 ASP A O 1
ATOM 2690 N N . ALA A 1 356 ? -13.475 -13.983 -15.192 1.00 34.41 356 ALA A N 1
ATOM 2691 C CA . ALA A 1 356 ? -13.147 -15.077 -16.086 1.00 34.41 356 ALA A CA 1
ATOM 2692 C C . ALA A 1 356 ? -13.315 -14.631 -17.543 1.00 34.41 356 ALA A C 1
ATOM 2694 O O . ALA A 1 356 ? -14.365 -14.826 -18.157 1.00 34.41 356 ALA A O 1
ATOM 2695 N N . GLU A 1 357 ? -12.253 -14.075 -18.123 1.00 29.45 357 GLU A N 1
ATOM 2696 C CA . GLU A 1 357 ? -11.955 -14.352 -19.527 1.00 29.45 357 GLU A CA 1
ATOM 2697 C C . GLU A 1 357 ? -11.392 -15.777 -19.601 1.00 29.45 357 GLU A C 1
ATOM 2699 O O . GLU A 1 357 ? -10.303 -16.081 -19.116 1.00 29.45 357 GLU A O 1
ATOM 2704 N N . LEU A 1 358 ? -12.197 -16.696 -20.133 1.00 32.03 358 LEU A N 1
ATOM 2705 C CA . LEU A 1 358 ? -11.852 -18.111 -20.220 1.00 32.03 358 LEU A CA 1
ATOM 2706 C C . LEU A 1 358 ? -10.858 -18.358 -21.354 1.00 32.03 358 LEU A C 1
ATOM 2708 O O . LEU A 1 358 ? -11.202 -18.269 -22.533 1.00 32.03 358 LEU A O 1
ATOM 2712 N N . ASN A 1 359 ? -9.644 -18.755 -20.974 1.00 29.31 359 ASN A N 1
ATOM 2713 C CA . ASN A 1 359 ? -8.625 -19.338 -21.844 1.00 29.31 359 ASN A CA 1
ATOM 2714 C C . ASN A 1 359 ? -9.107 -20.666 -22.457 1.00 29.31 359 ASN A C 1
ATOM 2716 O O . ASN A 1 359 ? -8.817 -21.743 -21.947 1.00 29.31 359 ASN A O 1
ATOM 2720 N N . GLY A 1 360 ? -9.836 -20.597 -23.571 1.00 29.22 360 GLY A N 1
ATOM 2721 C CA . GLY A 1 360 ? -10.022 -21.721 -24.500 1.00 29.22 360 GLY A CA 1
ATOM 2722 C C . GLY A 1 360 ? -10.928 -22.871 -24.038 1.00 29.22 360 GLY A C 1
ATOM 2723 O O . GLY A 1 360 ? -11.223 -23.758 -24.840 1.00 29.22 360 GLY A O 1
ATOM 2724 N N . THR A 1 361 ? -11.428 -22.863 -22.802 1.00 29.25 361 THR A N 1
ATOM 2725 C CA . THR A 1 361 ? -12.378 -23.870 -22.311 1.00 29.25 361 THR A CA 1
ATOM 2726 C C . THR A 1 361 ? -13.806 -23.499 -22.715 1.00 29.25 361 THR A C 1
ATOM 2728 O O . THR A 1 361 ? -14.325 -22.450 -22.329 1.00 29.25 361 THR A O 1
ATOM 2731 N N . LYS A 1 362 ? -14.479 -24.361 -23.489 1.00 30.20 362 LYS A N 1
ATOM 2732 C CA . LYS A 1 362 ? -15.914 -24.225 -23.788 1.00 30.20 362 LYS A CA 1
ATOM 2733 C C . LYS A 1 362 ? -16.730 -24.423 -22.503 1.00 30.20 362 LYS A C 1
ATOM 2735 O O . LYS A 1 362 ? -17.056 -25.554 -22.159 1.00 30.20 362 LYS A O 1
ATOM 2740 N N . LEU A 1 363 ? -17.095 -23.338 -21.821 1.00 36.16 363 LEU A N 1
ATOM 2741 C CA . LEU A 1 363 ? -18.233 -23.372 -20.899 1.00 36.16 363 LEU A CA 1
ATOM 2742 C C . LEU A 1 363 ? -19.537 -23.556 -21.701 1.00 36.16 363 LEU A C 1
ATOM 2744 O O . LEU A 1 363 ? -19.647 -23.013 -22.808 1.00 36.16 363 LEU A O 1
ATOM 2748 N N . PRO A 1 364 ? -20.551 -24.260 -21.164 1.00 34.16 364 PRO A N 1
ATOM 2749 C CA . PRO A 1 364 ? -21.916 -24.153 -21.671 1.00 34.16 364 PRO A CA 1
ATOM 2750 C C . PRO A 1 364 ? -22.338 -22.675 -21.637 1.00 34.16 364 PRO A C 1
ATOM 2752 O O . PRO A 1 364 ? -21.994 -21.958 -20.701 1.00 34.16 364 PRO A O 1
ATOM 2755 N N . ALA A 1 365 ? -23.018 -22.196 -22.679 1.00 29.98 365 ALA A N 1
ATOM 2756 C CA . ALA A 1 365 ? -23.245 -20.772 -22.931 1.00 29.98 365 ALA A CA 1
ATOM 2757 C C . ALA A 1 365 ? -23.687 -19.956 -21.691 1.00 29.98 365 ALA A C 1
ATOM 2759 O O . ALA A 1 365 ? -24.760 -20.187 -21.140 1.00 29.98 365 ALA A O 1
ATOM 2760 N N . GLY A 1 366 ? -22.888 -18.945 -21.322 1.00 40.28 366 GLY A N 1
ATOM 2761 C CA . GLY A 1 366 ? -23.242 -17.918 -20.334 1.00 40.28 366 GLY A CA 1
ATOM 2762 C C . GLY A 1 366 ? -22.092 -17.604 -19.379 1.00 40.28 366 GLY A C 1
ATOM 2763 O O . GLY A 1 366 ? -21.833 -18.353 -18.447 1.00 40.28 366 GLY A O 1
ATOM 2764 N N . ILE A 1 367 ? -21.387 -16.494 -19.609 1.00 42.38 367 ILE A N 1
ATOM 2765 C CA . ILE A 1 367 ? -20.316 -16.023 -18.716 1.00 42.38 367 ILE A CA 1
ATOM 2766 C C . ILE A 1 367 ? -20.939 -15.588 -17.385 1.00 42.38 367 ILE A C 1
ATOM 2768 O O . ILE A 1 367 ? -21.878 -14.792 -17.387 1.00 42.38 367 ILE A O 1
ATOM 2772 N N . LEU A 1 368 ? -20.398 -16.098 -16.279 1.00 47.91 368 LEU A N 1
ATOM 2773 C CA . LEU A 1 368 ? -20.771 -15.746 -14.915 1.00 47.91 368 LEU A CA 1
ATOM 2774 C C . LEU A 1 368 ? -19.851 -14.627 -14.410 1.00 47.91 368 LEU A C 1
ATOM 2776 O O . LEU A 1 368 ? -18.645 -14.829 -14.308 1.00 47.91 368 LEU A O 1
ATOM 2780 N N . ARG A 1 369 ? -20.402 -13.459 -14.067 1.00 46.78 369 ARG A N 1
ATOM 2781 C CA . ARG A 1 369 ? -19.725 -12.498 -13.175 1.00 46.78 369 ARG A CA 1
ATOM 2782 C C . ARG A 1 369 ? -20.368 -12.604 -11.803 1.00 46.78 369 ARG A C 1
ATOM 2784 O O . ARG A 1 369 ? -21.590 -12.706 -11.730 1.00 46.78 369 ARG A O 1
ATOM 2791 N N . LEU A 1 370 ? -19.574 -12.613 -10.741 1.00 48.53 370 LEU A N 1
ATOM 2792 C CA . LEU A 1 370 ? -20.049 -12.815 -9.378 1.00 48.53 370 LEU A CA 1
ATOM 2793 C C . LEU A 1 370 ? -19.621 -11.645 -8.483 1.00 48.53 370 LEU A C 1
ATOM 2795 O O . LEU A 1 370 ? -18.428 -11.389 -8.355 1.00 48.53 370 LEU A O 1
ATOM 2799 N N . ASP A 1 371 ? -20.578 -10.983 -7.834 1.00 45.94 371 ASP A N 1
ATOM 2800 C CA . ASP A 1 371 ? -20.319 -9.960 -6.815 1.00 45.94 371 ASP A CA 1
ATOM 2801 C C . ASP A 1 371 ? -20.605 -10.553 -5.420 1.00 45.94 371 ASP A C 1
ATOM 2803 O O . ASP A 1 371 ? -21.707 -11.058 -5.174 1.00 45.94 371 ASP A O 1
ATOM 2807 N N . TYR A 1 372 ? -19.643 -10.473 -4.488 1.00 51.59 372 TYR A N 1
ATOM 2808 C CA . TYR A 1 372 ? -19.750 -11.032 -3.127 1.00 51.59 372 TYR A CA 1
ATOM 2809 C C . TYR A 1 372 ? -19.451 -10.023 -2.019 1.00 51.59 372 TYR A C 1
ATOM 2811 O O . TYR A 1 372 ? -18.585 -9.155 -2.136 1.00 51.59 372 TYR A O 1
ATOM 2819 N N . GLY A 1 373 ? -20.135 -10.202 -0.887 1.00 41.81 373 GLY A N 1
ATOM 2820 C CA . GLY A 1 373 ? -19.892 -9.452 0.339 1.00 41.81 373 GLY A CA 1
ATOM 2821 C C . GLY A 1 373 ? -18.814 -10.135 1.161 1.00 41.81 373 GLY A C 1
ATOM 2822 O O . GLY A 1 373 ? -19.089 -11.153 1.794 1.00 41.81 373 GLY A O 1
ATOM 2823 N N . HIS A 1 374 ? -17.615 -9.552 1.171 1.00 46.19 374 HIS A N 1
ATOM 2824 C CA . HIS A 1 374 ? -16.414 -10.124 1.788 1.00 46.19 374 HIS A CA 1
ATOM 2825 C C . HIS A 1 374 ? -16.592 -10.456 3.284 1.00 46.19 374 HIS A C 1
ATOM 2827 O O . HIS A 1 374 ? -16.045 -11.443 3.755 1.00 46.19 374 HIS A O 1
ATOM 2833 N N . ALA A 1 375 ? -17.412 -9.693 4.018 1.00 38.28 375 ALA A N 1
ATOM 2834 C CA . ALA A 1 375 ? -17.607 -9.870 5.461 1.00 38.28 375 ALA A CA 1
ATOM 2835 C C . ALA A 1 375 ? -18.647 -10.939 5.859 1.00 38.28 375 ALA A C 1
ATOM 2837 O O . ALA A 1 375 ? -18.669 -11.361 7.010 1.00 38.28 375 ALA A O 1
ATOM 2838 N N . ALA A 1 376 ? -19.541 -11.351 4.951 1.00 45.78 376 ALA A N 1
ATOM 2839 C CA . ALA A 1 376 ? -20.712 -12.164 5.311 1.00 45.78 376 ALA A CA 1
ATOM 2840 C C . ALA A 1 376 ? -20.816 -13.503 4.565 1.00 45.78 376 ALA A C 1
ATOM 2842 O O . ALA A 1 376 ? -21.776 -14.237 4.794 1.00 45.78 376 ALA A O 1
ATOM 2843 N N . CYS A 1 377 ? -19.878 -13.811 3.658 1.00 48.78 377 CYS A N 1
ATOM 2844 C CA . CYS A 1 377 ? -19.931 -15.001 2.796 1.00 48.78 377 CYS A CA 1
ATOM 2845 C C . CYS A 1 377 ? -21.301 -15.195 2.106 1.00 48.78 377 CYS A C 1
ATOM 2847 O O . CYS A 1 377 ? -21.766 -16.321 1.934 1.00 48.78 377 CYS A O 1
ATOM 2849 N N . ASN A 1 378 ? -21.968 -14.101 1.726 1.00 52.09 378 ASN A N 1
ATOM 2850 C CA . ASN A 1 378 ? -23.239 -14.146 1.007 1.00 52.09 378 ASN A CA 1
ATOM 2851 C C . ASN A 1 378 ? -23.009 -13.720 -0.451 1.00 52.09 378 ASN A C 1
ATOM 2853 O O . ASN A 1 378 ? -22.365 -12.697 -0.714 1.00 52.09 378 ASN A O 1
ATOM 2857 N N . LEU A 1 379 ? -23.552 -14.501 -1.388 1.00 50.78 379 LEU A N 1
ATOM 2858 C CA . LEU A 1 379 ? -23.655 -14.145 -2.803 1.00 50.78 379 LEU A CA 1
ATOM 2859 C C . LEU A 1 379 ? -24.495 -12.874 -2.936 1.00 50.78 379 LEU A C 1
ATOM 2861 O O . LEU A 1 379 ? -25.657 -12.876 -2.545 1.00 50.78 379 LEU A O 1
ATOM 2865 N N . ILE A 1 380 ? -23.919 -11.781 -3.448 1.00 52.72 380 ILE A N 1
ATOM 2866 C CA . ILE A 1 380 ? -24.656 -10.521 -3.618 1.00 52.72 380 ILE A CA 1
ATOM 2867 C C . ILE A 1 380 ? -25.307 -10.500 -4.997 1.00 52.72 380 ILE A C 1
ATOM 2869 O O . ILE A 1 380 ? -26.499 -10.205 -5.090 1.00 52.72 380 ILE A O 1
ATOM 2873 N N . ARG A 1 381 ? -24.560 -10.810 -6.066 1.00 55.12 381 ARG A N 1
ATOM 2874 C CA . ARG A 1 381 ? -25.075 -10.814 -7.449 1.00 55.12 381 ARG A CA 1
ATOM 2875 C C . ARG A 1 381 ? -24.367 -11.849 -8.309 1.00 55.12 381 ARG A C 1
ATOM 2877 O O . ARG A 1 381 ? -23.182 -12.102 -8.124 1.00 55.12 381 ARG A O 1
ATOM 2884 N N . PHE A 1 382 ? -25.080 -12.382 -9.290 1.00 57.03 382 PHE A N 1
ATOM 2885 C CA . PHE A 1 382 ? -24.509 -13.172 -10.370 1.00 57.03 382 PHE A CA 1
ATOM 2886 C C . PHE A 1 382 ? -25.098 -12.757 -11.718 1.00 57.03 382 PHE A C 1
ATOM 2888 O O . PHE A 1 382 ? -26.285 -12.446 -11.816 1.00 57.03 382 PHE A O 1
ATOM 2895 N N . TRP A 1 383 ? -24.277 -12.783 -12.763 1.00 54.78 383 TRP A N 1
ATOM 2896 C CA . TRP A 1 383 ? -24.655 -12.398 -14.122 1.00 54.78 383 TRP A CA 1
ATOM 2897 C C . TRP A 1 383 ? -24.731 -13.617 -15.037 1.00 54.78 383 TRP A C 1
ATOM 2899 O O . TRP A 1 383 ? -23.792 -14.396 -15.066 1.00 54.78 383 TRP A O 1
ATOM 2909 N N . TYR A 1 384 ? -25.798 -13.751 -15.825 1.00 60.38 384 TYR A N 1
ATOM 2910 C CA . TYR A 1 384 ? -25.888 -14.713 -16.925 1.00 60.38 384 TYR A CA 1
ATOM 2911 C C . TYR A 1 384 ? -26.175 -13.996 -18.241 1.00 60.38 384 TYR A C 1
ATOM 2913 O O . TYR A 1 384 ? -27.256 -13.438 -18.427 1.00 60.38 384 TYR A O 1
ATOM 2921 N N . PHE A 1 385 ? -25.246 -14.052 -19.192 1.00 60.56 385 PHE A N 1
ATOM 2922 C CA . PHE A 1 385 ? -25.456 -13.486 -20.530 1.00 60.56 385 PHE A CA 1
ATOM 2923 C C . PHE A 1 385 ? -26.196 -14.468 -21.448 1.00 60.56 385 PHE A C 1
ATOM 2925 O O . PHE A 1 385 ? -25.714 -15.576 -21.694 1.00 60.56 385 PHE A O 1
ATOM 2932 N N . TRP A 1 386 ? -27.337 -14.055 -22.011 1.00 64.31 386 TRP A N 1
ATOM 2933 C CA . TRP A 1 386 ? -28.170 -14.896 -22.883 1.00 64.31 386 TRP A CA 1
ATOM 2934 C C . TRP A 1 386 ? -27.705 -14.812 -24.347 1.00 64.31 386 TRP A C 1
ATOM 2936 O O . TRP A 1 386 ? -28.371 -14.237 -25.211 1.00 64.31 386 TRP A O 1
ATOM 2946 N N . ARG A 1 387 ? -26.499 -15.339 -24.610 1.00 59.09 387 ARG A N 1
ATOM 2947 C CA . ARG A 1 387 ? -25.832 -15.252 -25.925 1.00 59.09 387 ARG A CA 1
ATOM 2948 C C . ARG A 1 387 ? -26.482 -16.133 -26.994 1.00 59.09 387 ARG A C 1
ATOM 2950 O O . ARG A 1 387 ? -26.653 -15.672 -28.118 1.00 59.09 387 ARG A O 1
ATOM 2957 N N . ASP A 1 388 ? -26.851 -17.367 -26.648 1.00 64.94 388 ASP A N 1
ATOM 2958 C CA . ASP A 1 388 ? -27.593 -18.265 -27.538 1.00 64.94 388 ASP A CA 1
ATOM 2959 C C . ASP A 1 388 ? -29.081 -18.259 -27.171 1.00 64.94 388 ASP A C 1
ATOM 2961 O O . ASP A 1 388 ? -29.505 -18.830 -26.166 1.00 64.94 388 ASP A O 1
ATOM 2965 N N . ARG A 1 389 ? -29.877 -17.587 -28.005 1.00 69.75 389 ARG A N 1
ATOM 2966 C CA . ARG A 1 389 ? -31.315 -17.383 -27.785 1.00 69.75 389 ARG A CA 1
ATOM 2967 C C . ARG A 1 389 ? -32.172 -18.564 -28.249 1.00 69.75 389 ARG A C 1
ATOM 2969 O O . ARG A 1 389 ? -33.377 -18.557 -27.998 1.00 69.75 389 ARG A O 1
ATOM 2976 N N . GLY A 1 390 ? -31.569 -19.567 -28.896 1.00 68.62 390 GLY A N 1
ATOM 2977 C CA . GLY A 1 390 ? -32.214 -20.844 -29.210 1.00 68.62 390 GLY A CA 1
ATOM 2978 C C . GLY A 1 390 ? -32.341 -21.757 -27.988 1.00 68.62 390 GLY A C 1
ATOM 2979 O O . GLY A 1 390 ? -33.184 -22.653 -27.971 1.00 68.62 390 GLY A O 1
ATOM 2980 N N . VAL A 1 391 ? -31.556 -21.496 -26.938 1.00 68.00 391 VAL A N 1
ATOM 2981 C CA . VAL A 1 391 ? -31.561 -22.265 -25.692 1.00 68.00 391 VAL A CA 1
ATOM 2982 C C . VAL A 1 391 ? -32.209 -21.440 -24.571 1.00 68.00 391 VAL A C 1
ATOM 2984 O O . VAL A 1 391 ? -31.777 -20.316 -24.300 1.00 68.00 391 VAL A O 1
ATOM 2987 N N . PRO A 1 392 ? -33.246 -21.960 -23.884 1.00 68.56 392 PRO A N 1
ATOM 2988 C CA . PRO A 1 392 ? -33.800 -21.310 -22.702 1.00 68.56 392 PRO A CA 1
ATOM 2989 C C . PRO A 1 392 ? -32.755 -21.198 -21.587 1.00 68.56 392 PRO A C 1
ATOM 2991 O O . PRO A 1 392 ? -32.179 -22.204 -21.168 1.00 68.56 392 PRO A O 1
ATOM 2994 N N . LEU A 1 393 ? -32.566 -19.994 -21.054 1.00 67.06 393 LEU A N 1
ATOM 2995 C CA . LEU A 1 393 ? -31.734 -19.765 -19.879 1.00 67.06 393 LEU A CA 1
ATOM 2996 C C . LEU A 1 393 ? -32.546 -20.094 -18.622 1.00 67.06 393 LEU A C 1
ATOM 2998 O O . LEU A 1 393 ? -33.599 -19.499 -18.400 1.00 67.06 393 LEU A O 1
ATOM 3002 N N . ARG A 1 394 ? -32.073 -21.034 -17.800 1.00 69.50 394 ARG A N 1
ATOM 3003 C CA . ARG A 1 394 ? -32.759 -21.493 -16.582 1.00 69.50 394 ARG A CA 1
ATOM 3004 C C . ARG A 1 394 ? -31.900 -21.239 -15.352 1.00 69.50 394 ARG A C 1
ATOM 3006 O O . ARG A 1 394 ? -30.725 -21.578 -15.352 1.00 69.50 394 ARG A O 1
ATOM 3013 N N . VAL A 1 395 ? -32.513 -20.682 -14.313 1.00 62.75 395 VAL A N 1
ATOM 3014 C CA . VAL A 1 395 ? -31.905 -20.442 -13.002 1.00 62.75 395 VAL A CA 1
ATOM 3015 C C . VAL A 1 395 ? -32.803 -21.058 -11.942 1.00 62.75 395 VAL A C 1
ATOM 3017 O O . VAL A 1 395 ? -33.997 -20.758 -11.890 1.00 62.75 395 VAL A O 1
ATOM 3020 N N . HIS A 1 396 ? -32.245 -21.919 -11.100 1.00 61.94 396 HIS A N 1
ATOM 3021 C CA . HIS A 1 396 ? -32.953 -22.512 -9.968 1.00 61.94 396 HIS A CA 1
ATOM 3022 C C . HIS A 1 396 ? -32.638 -21.720 -8.707 1.00 61.94 396 HIS A C 1
ATOM 3024 O O . HIS A 1 396 ? -31.525 -21.242 -8.562 1.00 61.94 396 HIS A O 1
ATOM 3030 N N . PHE A 1 397 ? -33.605 -21.559 -7.805 1.00 59.16 397 PHE A N 1
ATOM 3031 C CA . PHE A 1 397 ? -33.402 -20.830 -6.552 1.00 59.16 397 PHE A CA 1
ATOM 3032 C C . PHE A 1 397 ? -33.602 -21.768 -5.366 1.00 59.16 397 PHE A C 1
ATOM 3034 O O . PHE A 1 397 ? -34.611 -22.472 -5.278 1.00 59.16 397 PHE A O 1
ATOM 3041 N N . VAL A 1 398 ? -32.658 -21.741 -4.427 1.00 51.78 398 VAL A N 1
ATOM 3042 C CA . VAL A 1 398 ? -32.710 -22.512 -3.181 1.00 51.78 398 VAL A CA 1
ATOM 3043 C C . VAL A 1 398 ? -33.044 -21.578 -2.017 1.00 51.78 398 VAL A C 1
ATOM 3045 O O . VAL A 1 398 ? -32.575 -20.445 -1.970 1.00 51.78 398 VAL A O 1
ATOM 3048 N N . LYS A 1 399 ? -33.908 -22.029 -1.091 1.00 55.25 399 LYS A N 1
ATOM 3049 C CA . LYS A 1 399 ? -34.390 -21.252 0.078 1.00 55.25 399 LYS A CA 1
ATOM 3050 C C . LYS A 1 399 ? -35.053 -19.906 -0.285 1.00 55.25 399 LYS A C 1
ATOM 3052 O O . LYS A 1 399 ? -34.937 -18.922 0.439 1.00 55.25 399 LYS A O 1
ATOM 3057 N N . SER A 1 400 ? -35.780 -19.875 -1.399 1.00 61.00 400 SER A N 1
ATOM 3058 C CA . SER A 1 400 ? -36.500 -18.706 -1.917 1.00 61.00 400 SER A CA 1
ATOM 3059 C C . SER A 1 400 ? -38.004 -18.988 -2.022 1.00 61.00 400 SER A C 1
ATOM 3061 O O . SER A 1 400 ? -38.430 -20.140 -2.007 1.00 61.00 400 SER A O 1
ATOM 3063 N N . THR A 1 401 ? -38.831 -17.947 -2.152 1.00 65.62 401 THR A N 1
ATOM 3064 C CA . THR A 1 401 ? -40.233 -18.092 -2.592 1.00 65.62 401 THR A CA 1
ATOM 3065 C C . THR A 1 401 ? -40.333 -18.497 -4.067 1.00 65.62 401 THR A C 1
ATOM 3067 O O . THR A 1 401 ? -41.333 -19.081 -4.485 1.00 65.62 401 THR A O 1
ATOM 3070 N N . MET A 1 402 ? -39.287 -18.224 -4.849 1.00 69.50 402 MET A N 1
ATOM 3071 C CA . MET A 1 402 ? -39.121 -18.679 -6.226 1.00 69.50 402 MET A CA 1
ATOM 3072 C C . MET A 1 402 ? -38.391 -20.024 -6.230 1.00 69.50 402 MET A C 1
ATOM 3074 O O . MET A 1 402 ? -37.432 -20.205 -5.492 1.00 69.50 402 MET A O 1
ATOM 3078 N N . ARG A 1 403 ? -38.830 -20.964 -7.065 1.00 72.69 403 ARG A N 1
ATOM 3079 C CA . ARG A 1 403 ? -38.162 -22.252 -7.317 1.00 72.69 403 ARG A CA 1
ATOM 3080 C C . ARG A 1 403 ? -37.267 -22.184 -8.547 1.00 72.69 403 ARG A C 1
ATOM 3082 O O . ARG A 1 403 ? -36.187 -22.766 -8.561 1.00 72.69 403 ARG A O 1
ATOM 3089 N N . GLN A 1 404 ? -37.726 -21.503 -9.593 1.00 74.62 404 GLN A N 1
ATOM 3090 C CA . GLN A 1 404 ? -37.019 -21.427 -10.867 1.00 74.62 404 GLN A CA 1
ATOM 3091 C C . GLN A 1 404 ? -37.421 -20.168 -11.631 1.00 74.62 404 GLN A C 1
ATOM 3093 O O . GLN A 1 404 ? -38.591 -19.797 -11.626 1.00 74.62 404 GLN A O 1
ATOM 3098 N N . ALA A 1 405 ? -36.479 -19.562 -12.344 1.00 74.56 405 ALA A N 1
ATOM 3099 C CA . ALA A 1 405 ? -36.749 -18.602 -13.403 1.00 74.56 405 ALA A CA 1
ATOM 3100 C C . ALA A 1 405 ? -36.195 -19.121 -14.728 1.00 74.56 405 ALA A C 1
ATOM 3102 O O . ALA A 1 405 ? -35.105 -19.681 -14.786 1.00 74.56 405 ALA A O 1
ATOM 3103 N N . THR A 1 406 ? -36.963 -18.950 -15.794 1.00 78.81 406 THR A N 1
ATOM 3104 C CA . THR A 1 406 ? -36.601 -19.356 -17.148 1.00 78.81 406 THR A CA 1
ATOM 3105 C C . THR A 1 406 ? -36.816 -18.185 -18.085 1.00 78.81 406 THR A C 1
ATOM 3107 O O . THR A 1 406 ? -37.921 -17.658 -18.165 1.00 78.81 406 THR A O 1
ATOM 3110 N N . LEU A 1 407 ? -35.779 -17.793 -18.808 1.00 78.50 407 LEU A N 1
ATOM 3111 C CA . LEU A 1 407 ? -35.854 -16.824 -19.886 1.00 78.50 407 LEU A CA 1
ATOM 3112 C C . LEU A 1 407 ? -35.774 -17.578 -21.215 1.00 78.50 407 LEU A C 1
ATOM 3114 O O . LEU A 1 407 ? -34.828 -18.321 -21.463 1.00 78.50 407 LEU A O 1
ATOM 3118 N N . SER A 1 408 ? -36.799 -17.434 -22.049 1.00 83.38 408 SER A N 1
ATOM 3119 C CA . SER A 1 408 ? -36.917 -18.174 -23.307 1.00 83.38 408 SER A CA 1
ATOM 3120 C C . SER A 1 408 ? -37.564 -17.325 -24.397 1.00 83.38 408 SER A C 1
ATOM 3122 O O . SER A 1 408 ? -38.328 -16.405 -24.103 1.00 83.38 408 SER A O 1
ATOM 3124 N N . MET A 1 409 ? -37.280 -17.637 -25.661 1.00 84.00 409 MET A N 1
ATOM 3125 C CA . MET A 1 409 ? -38.008 -17.072 -26.794 1.00 84.00 409 MET A CA 1
ATOM 3126 C C . MET A 1 409 ? -39.309 -17.851 -26.988 1.00 84.00 409 MET A C 1
ATOM 3128 O O . MET A 1 409 ? -39.287 -19.023 -27.352 1.00 84.00 409 MET A O 1
ATOM 3132 N N . MET A 1 410 ? -40.451 -17.196 -26.781 1.00 85.56 410 MET A N 1
ATOM 3133 C CA . MET A 1 410 ? -41.770 -17.767 -27.064 1.00 85.56 410 MET A CA 1
ATOM 3134 C C . MET A 1 410 ? -42.495 -16.889 -28.077 1.00 85.56 410 MET A C 1
ATOM 3136 O O . MET A 1 410 ? -42.635 -15.685 -27.871 1.00 85.56 410 MET A O 1
ATOM 3140 N N . HIS A 1 411 ? -42.925 -17.486 -29.192 1.00 86.75 411 HIS A N 1
ATOM 3141 C CA . HIS A 1 411 ? -43.580 -16.776 -30.302 1.00 86.75 411 HIS A CA 1
ATOM 3142 C C . HIS A 1 411 ? -42.786 -15.544 -30.783 1.00 86.75 411 HIS A C 1
ATOM 3144 O O . HIS A 1 411 ? -43.341 -14.472 -31.015 1.00 86.75 411 HIS A O 1
ATOM 3150 N N . GLY A 1 412 ? -41.456 -15.671 -30.862 1.00 83.12 412 GLY A N 1
ATOM 3151 C CA . GLY A 1 412 ? -40.565 -14.588 -31.288 1.00 83.12 412 GLY A CA 1
ATOM 3152 C C . GLY A 1 412 ? -40.356 -13.470 -30.260 1.00 83.12 412 GLY A C 1
ATOM 3153 O O . GLY A 1 412 ? -39.693 -12.486 -30.578 1.00 83.12 412 GLY A O 1
ATOM 3154 N N . ARG A 1 413 ? -40.873 -13.603 -29.028 1.00 86.19 413 ARG A N 1
ATOM 3155 C CA . ARG A 1 413 ? -40.682 -12.622 -27.951 1.00 86.19 413 ARG A CA 1
ATOM 3156 C C . ARG A 1 413 ? -39.935 -13.217 -26.753 1.00 86.19 413 ARG A C 1
ATOM 3158 O O . ARG A 1 413 ? -40.253 -14.333 -26.329 1.00 86.19 413 ARG A O 1
ATOM 3165 N N . PRO A 1 414 ? -38.984 -12.474 -26.162 1.00 85.00 414 PRO A N 1
ATOM 3166 C CA . PRO A 1 414 ? -38.350 -12.879 -24.914 1.00 85.00 414 PRO A CA 1
ATOM 3167 C C . PRO A 1 414 ? -39.405 -12.939 -23.809 1.00 85.00 414 PRO A C 1
ATOM 3169 O O . PRO A 1 414 ? -40.140 -11.980 -23.579 1.00 85.00 414 PRO A O 1
ATOM 3172 N N . THR A 1 415 ? -39.506 -14.075 -23.136 1.00 86.25 415 THR A N 1
ATOM 3173 C CA . THR A 1 415 ? -40.505 -14.309 -22.096 1.00 86.25 415 THR A CA 1
ATOM 3174 C C . THR A 1 415 ? -39.833 -14.855 -20.851 1.00 86.25 415 THR A C 1
ATOM 3176 O O . THR A 1 415 ? -39.109 -15.849 -20.912 1.00 86.25 415 THR A O 1
ATOM 3179 N N . LEU A 1 416 ? -40.089 -14.197 -19.720 1.00 85.44 416 LEU A N 1
ATOM 3180 C CA . LEU A 1 416 ? -39.656 -14.657 -18.409 1.00 85.44 416 LEU A CA 1
ATOM 3181 C C . LEU A 1 416 ? -40.755 -15.520 -17.791 1.00 85.44 416 LEU A C 1
ATOM 3183 O O . LEU A 1 416 ? -41.903 -15.090 -17.695 1.00 85.44 416 LEU A O 1
ATOM 3187 N N . ILE A 1 417 ? -40.389 -16.716 -17.350 1.00 84.88 417 ILE A N 1
ATOM 3188 C CA . ILE A 1 417 ? -41.252 -17.666 -16.654 1.00 84.88 417 ILE A CA 1
ATOM 3189 C C . ILE A 1 417 ? -40.674 -17.879 -15.259 1.00 84.88 417 ILE A C 1
ATOM 3191 O O . ILE A 1 417 ? -39.545 -18.340 -15.131 1.00 84.88 417 ILE A O 1
ATOM 3195 N N . ILE A 1 418 ? -41.434 -17.578 -14.213 1.00 82.44 418 ILE A N 1
ATOM 3196 C CA . ILE A 1 418 ? -41.053 -17.835 -12.822 1.00 82.44 418 ILE A CA 1
ATOM 3197 C C . ILE A 1 418 ? -41.961 -18.925 -12.272 1.00 82.44 418 ILE A C 1
ATOM 3199 O O . ILE A 1 418 ? -43.180 -18.828 -12.364 1.00 82.44 418 ILE A O 1
ATOM 3203 N N . THR A 1 419 ? -41.367 -19.961 -11.693 1.00 82.94 419 THR A N 1
ATOM 3204 C CA . THR A 1 419 ? -42.074 -21.017 -10.965 1.00 82.94 419 THR A CA 1
ATOM 3205 C C . THR A 1 419 ? -41.835 -20.825 -9.476 1.00 82.94 419 THR A C 1
ATOM 3207 O O . THR A 1 419 ? -40.682 -20.686 -9.066 1.00 82.94 419 THR A O 1
ATOM 3210 N N . ASP A 1 420 ? -42.891 -20.810 -8.666 1.00 82.00 420 ASP A N 1
ATOM 3211 C CA . ASP A 1 420 ? -42.786 -20.729 -7.206 1.00 82.00 420 ASP A CA 1
ATOM 3212 C C . ASP A 1 420 ? -42.521 -22.103 -6.560 1.00 82.00 420 ASP A C 1
ATOM 3214 O O . ASP A 1 420 ? -42.562 -23.153 -7.209 1.00 82.00 420 ASP A O 1
ATOM 3218 N N . THR A 1 421 ? -42.227 -22.118 -5.259 1.00 77.38 421 THR A N 1
ATOM 3219 C CA . THR A 1 421 ? -41.983 -23.366 -4.508 1.00 77.38 421 THR A CA 1
ATOM 3220 C C . THR A 1 421 ? -43.201 -24.279 -4.393 1.00 77.38 421 THR A C 1
ATOM 3222 O O . THR A 1 421 ? -43.039 -25.465 -4.118 1.00 77.38 421 THR A O 1
ATOM 3225 N N . ARG A 1 422 ? -44.411 -23.771 -4.660 1.00 81.88 422 ARG A N 1
ATOM 3226 C CA . ARG A 1 422 ? -45.656 -24.552 -4.726 1.00 81.88 422 ARG A CA 1
ATOM 3227 C C . ARG A 1 422 ? -45.926 -25.093 -6.135 1.00 81.88 422 ARG A C 1
ATOM 3229 O O . ARG A 1 422 ? -46.961 -25.716 -6.350 1.00 81.88 422 ARG A O 1
ATOM 3236 N N . GLY A 1 423 ? -45.015 -24.865 -7.085 1.00 79.94 423 GLY A N 1
ATOM 3237 C CA . GLY A 1 423 ? -45.113 -25.340 -8.463 1.00 79.94 423 GLY A CA 1
ATOM 3238 C C . GLY A 1 423 ? -45.992 -24.482 -9.374 1.00 79.94 423 GLY A C 1
ATOM 3239 O O . GLY A 1 423 ? -46.248 -24.890 -10.504 1.00 79.94 423 GLY A O 1
ATOM 3240 N N . ARG A 1 424 ? -46.453 -23.304 -8.935 1.00 85.25 424 ARG A N 1
ATOM 3241 C CA . ARG A 1 424 ? -47.226 -22.401 -9.800 1.00 85.25 424 ARG A CA 1
ATOM 3242 C C . ARG A 1 424 ? -46.277 -21.635 -10.707 1.00 85.25 424 ARG A C 1
ATOM 3244 O O . ARG A 1 424 ? -45.298 -21.062 -10.227 1.00 85.25 424 ARG A O 1
ATOM 3251 N N . ALA A 1 425 ? -46.586 -21.603 -11.997 1.00 85.75 425 ALA A N 1
ATOM 3252 C CA . ALA A 1 425 ? -45.818 -20.874 -12.994 1.00 85.75 425 ALA A CA 1
ATOM 3253 C C . ALA A 1 425 ? -46.510 -19.560 -13.370 1.00 85.75 425 ALA A C 1
ATOM 3255 O O . ALA A 1 425 ? -47.723 -19.508 -13.562 1.00 85.75 425 ALA A O 1
ATOM 3256 N N . TYR A 1 426 ? -45.714 -18.509 -13.517 1.00 86.25 426 TYR A N 1
ATOM 3257 C CA . TYR A 1 426 ? -46.134 -17.181 -13.936 1.00 86.25 426 TYR A CA 1
ATOM 3258 C C . TYR A 1 426 ? -45.245 -16.776 -15.102 1.00 86.25 426 TYR A C 1
ATOM 3260 O O . TYR A 1 426 ? -44.028 -16.923 -15.022 1.00 86.25 426 TYR A O 1
ATOM 3268 N N . SER A 1 427 ? -45.827 -16.278 -16.187 1.00 88.06 427 SER A N 1
ATOM 3269 C CA . SER A 1 427 ? -45.076 -15.883 -17.380 1.00 88.06 427 SER A CA 1
ATOM 3270 C C . SER A 1 427 ? -45.368 -14.443 -17.762 1.00 88.06 427 SER A C 1
ATOM 3272 O O . SER A 1 427 ? -46.520 -14.011 -17.708 1.00 88.06 427 SER A O 1
ATOM 3274 N N . LYS A 1 428 ? -44.346 -13.716 -18.209 1.00 86.62 428 LYS A N 1
ATOM 3275 C CA . LYS A 1 428 ? -44.490 -12.355 -18.719 1.00 86.62 428 LYS A CA 1
ATOM 3276 C C . LYS A 1 428 ? -43.603 -12.138 -19.933 1.00 86.62 428 LYS 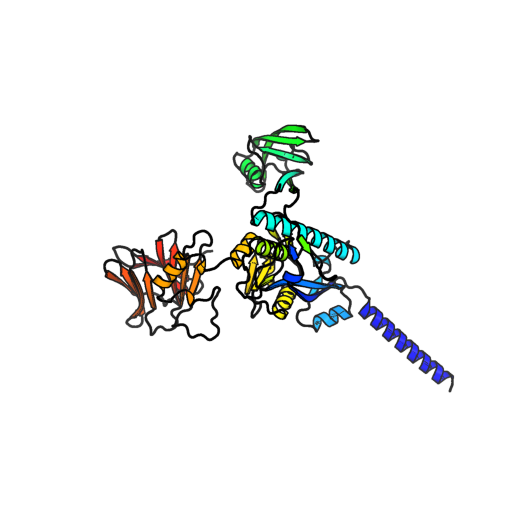A C 1
ATOM 3278 O O . LYS A 1 428 ? -42.382 -12.279 -19.847 1.00 86.62 428 LYS A O 1
ATOM 3283 N N . ALA A 1 429 ? -44.229 -11.797 -21.057 1.00 86.19 429 ALA A N 1
ATOM 3284 C CA . ALA A 1 429 ? -43.511 -11.340 -22.238 1.00 86.19 429 ALA A CA 1
ATOM 3285 C C . ALA A 1 429 ? -42.813 -10.018 -21.904 1.00 86.19 429 ALA A C 1
ATOM 3287 O O . ALA A 1 429 ? -43.430 -9.102 -21.352 1.00 86.19 429 ALA A O 1
ATOM 3288 N N . LEU A 1 430 ? -41.523 -9.941 -22.200 1.00 82.38 430 LEU A N 1
ATOM 3289 C CA . LEU A 1 430 ? -40.716 -8.776 -21.888 1.00 82.38 430 LEU A CA 1
ATOM 3290 C C . LEU A 1 430 ? -40.870 -7.730 -22.997 1.00 82.38 430 LEU A C 1
ATOM 3292 O O . LEU A 1 430 ? -40.923 -8.083 -24.178 1.00 82.38 430 LEU A O 1
ATOM 3296 N N . PRO A 1 431 ? -40.933 -6.439 -22.637 1.00 75.25 431 PRO A N 1
ATOM 3297 C CA . PRO A 1 431 ? -41.067 -5.360 -23.612 1.00 75.25 431 PRO A CA 1
ATOM 3298 C C . PRO A 1 431 ? -39.787 -5.150 -24.433 1.00 75.25 431 PRO A C 1
ATOM 3300 O O . PRO A 1 431 ? -39.835 -4.559 -25.508 1.00 75.25 431 PRO A O 1
ATOM 3303 N N . ARG A 1 432 ? -38.641 -5.613 -23.920 1.00 76.12 432 ARG A N 1
ATOM 3304 C CA . ARG A 1 432 ? -37.318 -5.487 -24.533 1.00 76.12 432 ARG A CA 1
ATOM 3305 C C . ARG A 1 432 ? -36.605 -6.831 -24.513 1.00 76.12 432 ARG A C 1
ATOM 3307 O O . ARG A 1 432 ? -36.915 -7.696 -23.697 1.00 76.12 432 ARG A O 1
ATOM 3314 N N . LEU A 1 433 ? -35.646 -6.982 -25.419 1.00 75.06 433 LEU A N 1
ATOM 3315 C CA . LEU A 1 433 ? -34.719 -8.107 -25.444 1.00 75.06 433 LEU A CA 1
ATOM 3316 C C . LEU A 1 433 ? -33.624 -7.871 -24.398 1.00 75.06 433 LEU A C 1
ATOM 3318 O O . LEU A 1 433 ? -32.845 -6.939 -24.580 1.00 75.06 433 LEU A O 1
ATOM 3322 N N . PRO A 1 434 ? -33.564 -8.658 -23.310 1.00 68.50 434 PRO A N 1
ATOM 3323 C CA . PRO A 1 434 ? -32.473 -8.549 -22.355 1.00 68.50 434 PRO A CA 1
ATOM 3324 C C . PRO A 1 434 ? -31.185 -9.166 -22.921 1.00 68.50 434 PRO A C 1
ATOM 3326 O O . PRO A 1 434 ? -31.214 -10.227 -23.550 1.00 68.50 434 PRO A O 1
ATOM 3329 N N . ASP A 1 435 ? -30.056 -8.515 -22.656 1.00 63.59 435 ASP A N 1
ATOM 3330 C CA . ASP A 1 435 ? -28.711 -9.024 -22.948 1.00 63.59 435 ASP A CA 1
ATOM 3331 C C . ASP A 1 435 ? -28.248 -10.021 -21.873 1.00 63.59 435 ASP A C 1
ATOM 3333 O O . ASP A 1 435 ? -27.475 -10.946 -22.144 1.00 63.59 435 ASP A O 1
ATOM 3337 N N . ALA A 1 436 ? -28.750 -9.855 -20.645 1.00 62.72 436 ALA A N 1
ATOM 3338 C CA . ALA A 1 436 ? -28.419 -10.699 -19.507 1.00 62.72 436 ALA A CA 1
ATOM 3339 C C . ALA A 1 436 ? -29.585 -10.849 -18.519 1.00 62.72 436 ALA A C 1
ATOM 3341 O O . ALA A 1 436 ? -30.421 -9.956 -18.359 1.00 62.72 436 ALA A O 1
ATOM 3342 N N . LEU A 1 437 ? -29.593 -11.974 -17.808 1.00 62.84 437 LEU A N 1
ATOM 3343 C CA . LEU A 1 437 ? -30.384 -12.202 -16.605 1.00 62.84 437 LEU A CA 1
ATOM 3344 C C . LEU A 1 437 ? -29.440 -12.168 -15.403 1.00 62.84 437 LEU A C 1
ATOM 3346 O O . LEU A 1 437 ? -28.451 -12.893 -15.360 1.00 62.84 437 LEU A O 1
ATOM 3350 N N . VAL A 1 438 ? -29.744 -11.323 -14.425 1.00 61.06 438 VAL A N 1
ATOM 3351 C CA . VAL A 1 438 ? -28.947 -11.151 -13.210 1.00 61.06 438 VAL A CA 1
ATOM 3352 C C . VAL A 1 438 ? -29.779 -11.609 -12.026 1.00 61.06 438 VAL A C 1
ATOM 3354 O O . VAL A 1 438 ? -30.865 -11.083 -11.790 1.00 61.06 438 VAL A O 1
ATOM 3357 N N . GLY A 1 439 ? -29.290 -12.583 -11.266 1.00 59.09 439 GLY A N 1
ATOM 3358 C CA . GLY A 1 439 ? -29.861 -12.869 -9.954 1.00 59.09 439 GLY A CA 1
ATOM 3359 C C . GLY A 1 439 ? -29.097 -12.105 -8.887 1.00 59.09 439 GLY A C 1
ATOM 3360 O O . GLY A 1 439 ? -27.872 -12.008 -8.933 1.00 59.09 439 GLY A O 1
ATOM 3361 N N . TYR A 1 440 ? -29.813 -11.530 -7.929 1.00 55.56 440 TYR A N 1
ATOM 3362 C CA . TYR A 1 440 ? -29.204 -10.805 -6.822 1.00 55.56 440 TYR A CA 1
ATOM 3363 C C . TYR A 1 440 ? -29.889 -11.144 -5.497 1.00 55.56 440 TYR A C 1
ATOM 3365 O O . TYR A 1 440 ? -31.061 -11.519 -5.456 1.00 55.56 440 TYR A O 1
ATOM 3373 N N . PHE A 1 441 ? -29.162 -10.957 -4.399 1.00 50.16 441 PHE A N 1
ATOM 3374 C CA . PHE A 1 441 ? -29.674 -11.062 -3.037 1.00 50.16 441 PHE A CA 1
ATOM 3375 C C . PHE A 1 441 ? -29.527 -9.697 -2.359 1.00 50.16 441 PHE A C 1
ATOM 3377 O O . PHE A 1 441 ? -28.480 -9.367 -1.806 1.00 50.16 441 PHE A O 1
ATOM 3384 N N . ILE A 1 442 ? -30.577 -8.870 -2.405 1.00 42.97 442 ILE A N 1
ATOM 3385 C CA . ILE A 1 442 ? -30.612 -7.632 -1.612 1.00 42.97 442 ILE A CA 1
ATOM 3386 C C . ILE A 1 442 ? -31.145 -8.007 -0.233 1.00 42.97 442 ILE A C 1
ATOM 3388 O O . ILE A 1 442 ? -32.285 -8.454 -0.114 1.00 42.97 442 ILE A O 1
ATOM 3392 N N . SER A 1 443 ? -30.339 -7.813 0.812 1.00 36.41 443 SER A N 1
ATOM 3393 C CA . SER A 1 443 ? -30.794 -7.885 2.210 1.00 36.41 443 SER A CA 1
ATOM 3394 C C . SER A 1 443 ? -31.568 -9.173 2.546 1.00 36.41 443 SER A C 1
ATOM 3396 O O . SER A 1 443 ? -32.669 -9.117 3.094 1.00 36.41 443 SER A O 1
ATOM 3398 N N . ASN A 1 444 ? -31.014 -10.337 2.181 1.00 45.53 444 ASN A N 1
ATOM 3399 C CA . ASN A 1 444 ? -31.620 -11.671 2.348 1.00 45.53 444 ASN A CA 1
ATOM 3400 C C . ASN A 1 444 ? -32.917 -11.925 1.553 1.00 45.53 444 ASN A C 1
ATOM 3402 O O . ASN A 1 444 ? -33.625 -12.892 1.837 1.00 45.53 444 ASN A O 1
ATOM 3406 N N . ARG A 1 445 ? -33.241 -11.104 0.546 1.00 49.91 445 ARG A N 1
ATOM 3407 C CA . ARG A 1 445 ? -34.344 -11.370 -0.386 1.00 49.91 445 ARG A CA 1
ATOM 3408 C C . ARG A 1 445 ? -33.796 -11.718 -1.774 1.00 49.91 445 ARG A C 1
ATOM 3410 O O . ARG A 1 445 ? -33.118 -10.880 -2.371 1.00 49.91 445 ARG A O 1
ATOM 3417 N N . PRO A 1 446 ? -34.081 -12.921 -2.299 1.00 54.16 446 PRO A N 1
ATOM 3418 C CA . PRO A 1 446 ? -33.736 -13.273 -3.670 1.00 54.16 446 PRO A CA 1
ATOM 3419 C C . PRO A 1 446 ? -34.555 -12.416 -4.642 1.00 54.16 446 PRO A C 1
ATOM 3421 O O . PRO A 1 446 ? -35.775 -12.304 -4.504 1.00 54.16 446 PRO A O 1
ATOM 3424 N N . GLY A 1 447 ? -33.885 -11.813 -5.618 1.00 61.81 447 GLY A N 1
ATOM 3425 C CA . GLY A 1 447 ? -34.486 -11.007 -6.676 1.00 61.81 447 GLY A CA 1
ATOM 3426 C C . GLY A 1 447 ? -33.837 -11.281 -8.030 1.00 61.81 447 GLY A C 1
ATOM 3427 O O . GLY A 1 447 ? -32.749 -11.852 -8.116 1.00 61.81 447 GLY A O 1
ATOM 3428 N N . ILE A 1 448 ? -34.536 -10.901 -9.098 1.00 67.81 448 ILE A N 1
ATOM 3429 C CA . ILE A 1 448 ? -34.063 -11.028 -10.479 1.00 67.81 448 ILE A CA 1
ATOM 3430 C C . ILE A 1 448 ? -34.079 -9.634 -11.098 1.00 67.81 448 ILE A C 1
ATOM 3432 O O . ILE A 1 448 ? -35.058 -8.902 -10.964 1.00 67.81 448 ILE A O 1
ATOM 3436 N N . ALA A 1 449 ? -33.001 -9.268 -11.778 1.00 69.69 449 ALA A N 1
ATOM 3437 C CA . ALA A 1 449 ? -32.938 -8.116 -12.661 1.00 69.69 449 ALA A CA 1
ATOM 3438 C C . ALA A 1 449 ? -32.672 -8.595 -14.093 1.00 69.69 449 ALA A C 1
ATOM 3440 O O . ALA A 1 449 ? -31.923 -9.544 -14.320 1.00 69.69 449 ALA A O 1
ATOM 3441 N N . LEU A 1 450 ? -33.296 -7.947 -15.070 1.00 70.31 450 LEU A N 1
ATOM 3442 C CA . LEU A 1 450 ? -33.096 -8.216 -16.491 1.00 70.31 450 LEU A CA 1
ATOM 3443 C C . LEU A 1 450 ? -32.370 -7.025 -17.094 1.00 70.31 450 LEU A C 1
ATOM 3445 O O . LEU A 1 450 ? -32.907 -5.922 -17.129 1.00 70.31 450 LEU A O 1
ATOM 3449 N N . TRP A 1 451 ? -31.144 -7.230 -17.553 1.00 67.62 451 TRP A N 1
ATOM 3450 C CA . TRP A 1 451 ? -30.346 -6.154 -18.124 1.00 67.62 451 TRP A CA 1
ATOM 3451 C C . TRP A 1 451 ? -30.669 -6.012 -19.609 1.00 67.62 451 TRP A C 1
ATOM 3453 O O . TRP A 1 451 ? -30.529 -6.976 -20.359 1.00 67.62 451 TRP A O 1
ATOM 3463 N N . THR A 1 452 ? -31.117 -4.829 -20.032 1.00 62.31 452 THR A N 1
ATOM 3464 C CA . THR A 1 452 ? -31.537 -4.563 -21.424 1.00 62.31 452 THR A CA 1
ATOM 3465 C C . THR A 1 452 ? -30.563 -3.678 -22.197 1.00 62.31 452 THR A C 1
ATOM 3467 O O . THR A 1 452 ? -30.715 -3.531 -23.404 1.00 62.31 452 THR A O 1
ATOM 3470 N N . SER A 1 453 ? -29.608 -3.042 -21.509 1.00 59.31 453 SER A N 1
ATOM 3471 C CA . SER A 1 453 ? -28.448 -2.353 -22.094 1.00 59.31 453 SER A CA 1
ATOM 3472 C C . SER A 1 453 ? -27.418 -2.034 -20.998 1.00 59.31 453 SER A C 1
ATOM 3474 O O . SER A 1 453 ? -27.799 -2.029 -19.828 1.00 59.31 453 SER A O 1
ATOM 3476 N N . PRO A 1 454 ? -26.160 -1.655 -21.307 1.00 51.44 454 PRO A N 1
ATOM 3477 C CA . PRO A 1 454 ? -25.154 -1.287 -20.295 1.00 51.44 454 PRO A CA 1
ATOM 3478 C C . PRO A 1 454 ? -25.623 -0.258 -19.248 1.00 51.44 454 PRO A C 1
ATOM 3480 O O . PRO A 1 454 ? -25.105 -0.225 -18.136 1.00 51.44 454 PRO A O 1
ATOM 3483 N N . HIS A 1 455 ? -26.637 0.547 -19.581 1.00 53.19 455 HIS A N 1
ATOM 3484 C CA . HIS A 1 455 ? -27.174 1.615 -18.740 1.00 53.19 455 HIS A CA 1
ATOM 3485 C C . HIS A 1 455 ? -28.659 1.443 -18.393 1.00 53.19 455 HIS A C 1
ATOM 3487 O O . HIS A 1 455 ? -29.288 2.403 -17.963 1.00 53.19 455 HIS A O 1
ATOM 3493 N N . THR A 1 456 ? -29.268 0.273 -18.606 1.00 60.19 456 THR A N 1
ATOM 3494 C CA . THR A 1 456 ? -30.682 0.056 -18.254 1.00 60.19 456 THR A CA 1
ATOM 3495 C C . THR A 1 456 ? -30.953 -1.374 -17.815 1.00 60.19 456 THR A C 1
ATOM 3497 O O . THR A 1 456 ? -30.478 -2.330 -18.433 1.00 60.19 456 THR A O 1
ATOM 3500 N N . TYR A 1 457 ? -31.769 -1.521 -16.775 1.00 67.31 457 TYR A N 1
ATOM 3501 C CA . TYR A 1 457 ? -32.205 -2.826 -16.304 1.00 67.31 457 TYR A CA 1
ATOM 3502 C C . TYR A 1 457 ? -33.633 -2.769 -15.752 1.00 67.31 457 TYR A C 1
ATOM 3504 O O . TYR A 1 457 ? -34.096 -1.741 -15.261 1.00 67.31 457 TYR A O 1
ATOM 3512 N N . ASP A 1 458 ? -34.341 -3.888 -15.848 1.00 70.62 458 ASP A N 1
ATOM 3513 C CA . ASP A 1 458 ? -35.674 -4.066 -15.285 1.00 70.62 458 ASP A CA 1
ATOM 3514 C C . ASP A 1 458 ? -35.569 -4.892 -14.000 1.00 70.62 458 ASP A C 1
ATOM 3516 O O . ASP A 1 458 ? -35.122 -6.041 -14.024 1.00 70.62 458 ASP A O 1
ATOM 3520 N N . TYR A 1 459 ? -36.006 -4.333 -12.872 1.00 68.88 459 TYR A N 1
ATOM 3521 C CA . TYR A 1 459 ? -36.217 -5.097 -11.647 1.00 68.88 459 TYR A CA 1
ATOM 3522 C C . TYR A 1 459 ? -37.463 -5.966 -11.784 1.00 68.88 459 TYR A C 1
ATOM 3524 O O . TYR A 1 459 ? -38.540 -5.482 -12.144 1.00 68.88 459 TYR A O 1
ATOM 3532 N N . VAL A 1 460 ? -37.335 -7.245 -11.439 1.00 69.38 460 VAL A N 1
ATOM 3533 C CA . VAL A 1 460 ? -38.439 -8.199 -11.472 1.00 69.38 460 VAL A CA 1
ATOM 3534 C C . VAL A 1 460 ? -38.968 -8.424 -10.061 1.00 69.38 460 VAL A C 1
ATOM 3536 O O . VAL A 1 460 ? -38.306 -9.007 -9.203 1.00 69.38 460 VAL A O 1
ATOM 3539 N N . GLY A 1 461 ? -40.198 -7.979 -9.833 1.00 67.38 461 GLY A N 1
ATOM 3540 C CA . GLY A 1 461 ? -40.983 -8.309 -8.653 1.00 67.38 461 GLY A CA 1
ATOM 3541 C C . GLY A 1 461 ? -41.823 -9.543 -8.866 1.00 67.38 461 GLY A C 1
ATOM 3542 O O . GLY A 1 461 ? -42.443 -9.707 -9.916 1.00 67.38 461 GLY A O 1
ATOM 3543 N N . PHE A 1 462 ? -41.902 -10.375 -7.837 1.00 68.06 462 PHE A N 1
ATOM 3544 C CA . PHE A 1 462 ? -42.748 -11.553 -7.841 1.00 68.06 462 PHE A CA 1
ATOM 3545 C C . PHE A 1 462 ? -43.596 -11.615 -6.568 1.00 68.06 462 PHE A C 1
ATOM 3547 O O . PHE A 1 462 ? -43.085 -11.464 -5.458 1.00 68.06 462 PHE A O 1
ATOM 3554 N N . GLY A 1 463 ? -44.901 -11.830 -6.736 1.00 64.19 463 GLY A N 1
ATOM 3555 C CA . GLY A 1 463 ? -45.863 -11.952 -5.645 1.00 64.19 463 GLY A CA 1
ATOM 3556 C C . GLY A 1 463 ? -47.080 -12.778 -6.052 1.00 64.19 463 GLY A C 1
ATOM 3557 O O . GLY A 1 463 ? -47.165 -13.269 -7.175 1.00 64.19 463 GLY A O 1
ATOM 3558 N N . ALA A 1 464 ? -48.058 -12.908 -5.151 1.00 60.03 464 ALA A N 1
ATOM 3559 C CA . ALA A 1 464 ? -49.241 -13.755 -5.357 1.00 60.03 464 ALA A CA 1
ATOM 3560 C C . ALA A 1 464 ? -50.072 -13.411 -6.613 1.00 60.03 464 ALA A C 1
ATOM 3562 O O . ALA A 1 464 ? -50.847 -14.243 -7.073 1.00 60.03 464 ALA A O 1
ATOM 3563 N N . GLN A 1 465 ? -49.914 -12.200 -7.155 1.00 64.69 465 GLN A N 1
ATOM 3564 C CA . GLN A 1 465 ? -50.648 -11.690 -8.317 1.00 64.69 465 GLN A CA 1
ATOM 3565 C C . GLN A 1 465 ? -49.858 -11.766 -9.642 1.00 64.69 465 GLN A C 1
ATOM 3567 O O . GLN A 1 465 ? -50.382 -11.364 -10.676 1.00 64.69 465 GLN A O 1
ATOM 3572 N N . GLY A 1 466 ? -48.621 -12.287 -9.644 1.00 74.75 466 GLY A N 1
ATOM 3573 C CA . GLY A 1 466 ? -47.814 -12.482 -10.856 1.00 74.75 466 GLY A CA 1
ATOM 3574 C C . GLY A 1 466 ? -46.483 -11.724 -10.879 1.00 74.75 466 GLY A C 1
ATOM 3575 O O . GLY A 1 466 ? -45.896 -11.436 -9.835 1.00 74.75 466 GLY A O 1
ATOM 3576 N N . ILE A 1 467 ? -45.984 -11.458 -12.095 1.00 75.00 467 ILE A N 1
ATOM 3577 C CA . ILE A 1 467 ? -44.682 -10.818 -12.348 1.00 75.00 467 ILE A CA 1
ATOM 3578 C C . ILE A 1 467 ? -44.861 -9.312 -12.594 1.00 75.00 467 ILE A C 1
ATOM 3580 O O . ILE A 1 467 ? -45.467 -8.885 -13.586 1.00 75.00 467 ILE A O 1
ATOM 3584 N N . THR A 1 468 ? -44.241 -8.493 -11.751 1.00 76.88 468 THR A N 1
ATOM 3585 C CA . THR A 1 468 ? -44.149 -7.037 -11.921 1.00 76.88 468 THR A CA 1
ATOM 3586 C C . THR A 1 468 ? -42.767 -6.674 -12.456 1.00 76.88 468 THR A C 1
ATOM 3588 O O . THR A 1 468 ? -41.772 -7.259 -12.047 1.00 76.88 468 THR A O 1
ATOM 3591 N N . LEU A 1 469 ? -42.703 -5.736 -13.404 1.00 71.88 469 LEU A N 1
ATOM 3592 C CA . LEU A 1 469 ? -41.437 -5.224 -13.937 1.00 71.88 469 LEU A CA 1
ATOM 3593 C C . LEU A 1 469 ? -41.352 -3.745 -13.577 1.00 71.88 469 LEU A C 1
ATOM 3595 O O . LEU A 1 469 ? -42.288 -3.005 -13.880 1.00 71.88 469 LEU A O 1
ATOM 3599 N N . TRP A 1 470 ? -40.254 -3.332 -12.956 1.00 72.56 470 TRP A N 1
ATOM 3600 C CA . TRP A 1 470 ? -39.945 -1.928 -12.706 1.00 72.56 470 TRP A CA 1
ATOM 3601 C C . TRP A 1 470 ? -38.716 -1.540 -13.512 1.00 72.56 470 TRP A C 1
ATOM 3603 O O . TRP A 1 470 ? -37.637 -2.085 -13.296 1.00 72.56 470 TRP A O 1
ATOM 3613 N N . HIS A 1 471 ? -38.887 -0.599 -14.437 1.00 74.12 471 HIS A N 1
ATOM 3614 C CA . HIS A 1 471 ? -37.779 -0.086 -15.229 1.00 74.12 471 HIS A CA 1
ATOM 3615 C C . HIS A 1 471 ? -36.904 0.827 -14.371 1.00 74.12 471 HIS A C 1
ATOM 3617 O O . HIS A 1 471 ? -37.413 1.778 -13.776 1.00 74.12 471 HIS A O 1
ATOM 3623 N N . ALA A 1 472 ? -35.602 0.557 -14.321 1.00 58.81 472 ALA A N 1
ATOM 3624 C CA . ALA A 1 472 ? -34.635 1.363 -13.595 1.00 58.81 472 ALA A CA 1
ATOM 3625 C C . ALA A 1 472 ? -33.483 1.789 -14.516 1.00 58.81 472 ALA A C 1
ATOM 3627 O O . ALA A 1 472 ? -32.956 1.013 -15.319 1.00 58.81 472 ALA A O 1
ATOM 3628 N N . GLN A 1 473 ? -33.065 3.046 -14.371 1.00 54.19 473 GLN A N 1
ATOM 3629 C CA . GLN A 1 473 ? -31.758 3.491 -14.837 1.00 54.19 473 GLN A CA 1
ATOM 3630 C C . GLN A 1 473 ? -30.787 3.406 -13.652 1.00 54.19 473 GLN A C 1
ATOM 3632 O O . GLN A 1 473 ? -31.167 3.794 -12.545 1.00 54.19 473 GLN A O 1
ATOM 3637 N N . PRO A 1 474 ? -29.560 2.891 -13.835 1.00 45.19 474 PRO A N 1
ATOM 3638 C CA . PRO A 1 474 ? -28.528 2.954 -12.819 1.00 45.19 474 PRO A CA 1
ATOM 3639 C C . PRO A 1 474 ? -28.110 4.419 -12.656 1.00 45.19 474 PRO A C 1
ATOM 3641 O O . PRO A 1 474 ? -27.210 4.909 -13.331 1.00 45.19 474 PRO A O 1
ATOM 3644 N N . THR A 1 475 ? -28.800 5.152 -11.789 1.00 32.81 475 THR A N 1
ATOM 3645 C CA . THR A 1 475 ? -28.252 6.370 -11.198 1.00 32.81 475 THR A CA 1
ATOM 3646 C C . THR A 1 475 ? -27.334 5.931 -10.062 1.00 32.81 475 THR A C 1
ATOM 3648 O O . THR A 1 475 ? -27.855 5.441 -9.065 1.00 32.81 475 THR A O 1
ATOM 3651 N N . GLN A 1 476 ? -26.020 6.052 -10.306 1.00 28.00 476 GLN A N 1
ATOM 3652 C CA . GLN A 1 476 ? -24.858 5.855 -9.413 1.00 28.00 476 GLN A CA 1
ATOM 3653 C C . GLN A 1 476 ? -25.013 4.881 -8.240 1.00 28.00 476 GLN A C 1
ATOM 3655 O O . GLN A 1 476 ? -25.648 5.246 -7.226 1.00 28.00 476 GLN A O 1
#

Secondary structure (DSSP, 8-state):
-HHHHHHHHHHHHHHHHHHHHHHHHHHH---SEEEEEEEEEEEGGGTEEETT--PPSS-EEEEEEEEEE--HHHHHHHHHSTT-EEEEHHHHS-TT--HHHHHHHHHHHHHHHHHHHHHHHHHHTT----EEEEEEEEEE-TT-GGGTT--TTPEEEEETTEE--SHHHHHHHHHSS-TT-EEEEEEEETTEEEEEEEE-EEETTEEE--EEEEEEEEEPPPS--EEE---TT--SGGGHHHHHHHHHHHHH---SSTTS-EEE--EE-TT-BEEP-S-HHHHHHHHHHTT-SEEEEEGGGHHHHTT-TT-EEEEESBHHHHHHHHH--GGG-HHHHHHHHHHHSS-GGGS-SSS---SS---SS-PEEEEEETTTTEEEEEEEE---TTS-EEEE-SSSSEEEEEEEEETTEEEEEEEETTS-EEEEE-SS--SEEEEEEETTEEEEEEEEETTEEEEEEEETTEEEEEEE----

pLDDT: mean 80.56, std 17.68, range [28.0, 98.62]

Foldseek 3Di:
DVVVVVVVVVVVVVVVVVVVVVCCQQPPVFDQKWKKFFDAWDWVQQFKDWPPWHFADFTETEGDIFTHTDGNNSVVVQVVDPRIDIGGNVVQDDPPDDPVVSQVVQAVQQVQLLVLLLLLLCVVVPHDWDKFKWKFFQWAQPVDPQQVLDDGGWTWQDKQPHGPRDPVRQQVSQQVDDFQDWIWTWTQDPNDIDTTTGTFDQDVNGTHSRTDIDIDIDTGDRPIDMDTDDDPSDTHSFCSLSSSVRSNSRVVVDDLQVHAHEYETFRAGNNFFTHADPSRSNRVVNSVVVRGQEYEHAQVCCVVPVPPPSHHYDHDGGNVRSSLVSNDDLVVQVVLQVQCCQFPVDRSVPDDPDQDPDDPDDDDAFRWDWDDDSPPSDTFKIKGFPPPQCDWDKTAGDPAQWGIWIFHQDPNFTKIWTAGPVGDIAIDGDPADFRIKMWGQDPNHIWIWGHRDPFWIWTWDQDPVGIDTDIDGPPD